Protein 3H2S (pdb70)

InterPro domains:
  IPR016040 NAD(P)-binding domain [PF13460] (7-203)
  IPR036291 NAD(P)-binding domain superfamily [SSF51735] (1-213)
  IPR051606 Polyketide Oxidoreductase-like [PTHR43355] (1-210)

Structure (mmCIF, N/CA/C/O backbone):
data_3H2S
#
_entry.id   3H2S
#
_cell.length_a   47.664
_cell.length_b   93.768
_cell.length_c   102.549
_cell.angle_alpha   90.000
_cell.angle_beta   90.000
_cell.angle_gamma   90.000
#
_symmetry.space_group_name_H-M   'P 21 21 21'
#
loop_
_entity.id
_entity.type
_entity.pdbx_description
1 polymer 'Putative NADH-flavin reductase'
2 non-polymer 'NADPH DIHYDRO-NICOTINAMIDE-ADENINE-DINUCLEOTIDE PHOSPHATE'
3 water water
#
loop_
_atom_site.group_PDB
_atom_site.id
_atom_site.type_symbol
_atom_site.label_atom_id
_atom_site.label_alt_id
_atom_site.label_comp_id
_atom_site.label_asym_id
_atom_site.label_entity_id
_atom_site.label_seq_id
_atom_site.pdbx_PDB_ins_code
_atom_site.Cartn_x
_atom_site.Cartn_y
_atom_site.Cartn_z
_atom_site.occupancy
_atom_site.B_iso_or_equiv
_atom_site.auth_seq_id
_atom_site.auth_comp_id
_atom_site.auth_asym_id
_atom_site.auth_atom_id
_atom_site.pdbx_PDB_model_num
ATOM 9 N N . LYS A 1 2 ? 6.062 38.279 42.072 1.00 10.27 2 LYS A N 1
ATOM 10 C CA . LYS A 1 2 ? 7.366 37.645 42.055 1.00 12.30 2 LYS A CA 1
ATOM 11 C C . LYS A 1 2 ? 8.478 38.634 41.715 1.00 9.95 2 LYS A C 1
ATOM 12 O O . LYS A 1 2 ? 8.384 39.392 40.739 1.00 11.79 2 LYS A O 1
ATOM 18 N N . ILE A 1 3 ? 9.485 38.680 42.577 1.00 9.58 3 ILE A N 1
ATOM 19 C CA . ILE A 1 3 ? 10.521 39.706 42.498 1.00 10.35 3 ILE A CA 1
ATOM 20 C C . ILE A 1 3 ? 11.878 39.016 42.410 1.00 10.41 3 ILE A C 1
ATOM 21 O O . ILE A 1 3 ? 12.264 38.272 43.317 1.00 12.42 3 ILE A O 1
ATOM 26 N N . ALA A 1 4 ? 12.595 39.250 41.311 1.00 11.29 4 ALA A N 1
ATOM 27 C CA . ALA A 1 4 ? 13.996 38.837 41.210 1.00 10.12 4 ALA A CA 1
ATOM 28 C C . ALA A 1 4 ? 14.879 39.926 41.790 1.00 9.79 4 ALA A C 1
ATOM 29 O O . ALA A 1 4 ? 14.731 41.098 41.433 1.00 7.76 4 ALA A O 1
ATOM 31 N N . VAL A 1 5 ? 15.779 39.554 42.702 1.00 7.58 5 VAL A N 1
ATOM 32 C CA . VAL A 1 5 ? 16.707 40.528 43.273 1.00 8.71 5 VAL A CA 1
ATOM 33 C C . VAL A 1 5 ? 18.128 40.229 42.811 1.00 8.34 5 VAL A C 1
ATOM 34 O O . VAL A 1 5 ? 18.694 39.161 43.126 1.00 10.46 5 VAL A O 1
ATOM 38 N N . LEU A 1 6 ? 18.695 41.145 42.029 1.00 6.29 6 LEU A N 1
ATOM 39 C CA . LEU A 1 6 ? 20.090 41.022 41.620 1.00 7.77 6 LEU A CA 1
ATOM 40 C C . LEU A 1 6 ? 20.976 41.648 42.695 1.00 9.05 6 LEU A C 1
ATOM 41 O O . LEU A 1 6 ? 20.633 42.683 43.254 1.00 11.86 6 LEU A O 1
ATOM 46 N N . GLY A 1 7 ? 22.064 40.973 43.053 1.00 8.29 7 GLY A N 1
ATOM 47 C CA . GLY A 1 7 ? 22.855 41.411 44.196 1.00 8.77 7 GLY A CA 1
ATOM 48 C C . GLY A 1 7 ? 22.088 41.201 45.502 1.00 10.49 7 GLY A C 1
ATOM 49 O O . GLY A 1 7 ? 22.273 41.945 46.462 1.00 8.53 7 GLY A O 1
ATOM 50 N N . ALA A 1 8 ? 21.339 40.104 45.563 1.00 8.13 8 ALA A N 1
ATOM 51 C CA . ALA A 1 8 ? 20.520 39.746 46.730 1.00 11.03 8 ALA A CA 1
ATOM 52 C C . ALA A 1 8 ? 21.327 39.482 48.011 1.00 11.73 8 ALA A C 1
ATOM 53 O O . ALA A 1 8 ? 20.825 39.682 49.109 1.00 10.77 8 ALA A O 1
ATOM 55 N N . THR A 1 9 ? 22.592 39.089 47.862 1.00 11.16 9 THR A N 1
ATOM 56 C CA . THR A 1 9 ? 23.462 38.822 49.020 1.00 10.56 9 THR A CA 1
ATOM 57 C C . THR A 1 9 ? 24.170 40.068 49.553 1.00 10.89 9 THR A C 1
ATOM 58 O O . THR A 1 9 ? 24.782 40.028 50.635 1.00 9.30 9 THR A O 1
ATOM 62 N N . GLY A 1 10 ? 24.013 41.184 48.839 1.00 7.54 10 GLY A N 1
ATOM 63 C CA . GLY A 1 10 ? 24.658 42.442 49.226 1.00 8.04 10 GLY A CA 1
ATOM 64 C C . GLY A 1 10 ? 23.970 43.120 50.402 1.00 7.98 10 GLY A C 1
ATOM 65 O O . GLY A 1 10 ? 22.973 42.622 50.933 1.00 9.16 10 GLY A O 1
ATOM 66 N N . ARG A 1 11 ? 24.458 44.298 50.762 1.00 8.69 11 ARG A N 1
ATOM 67 C C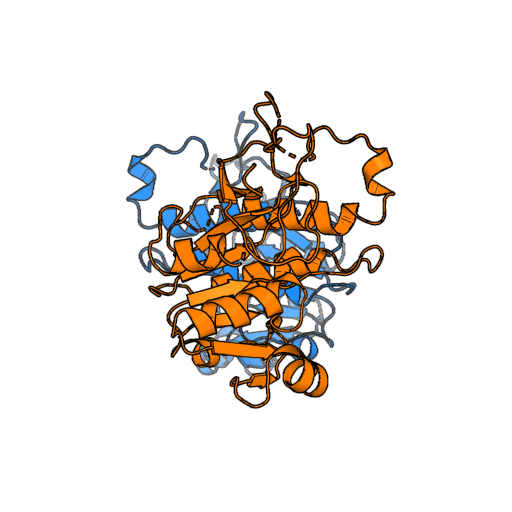A . ARG A 1 11 ? 23.902 45.050 51.888 1.00 8.71 11 ARG A CA 1
ATOM 68 C C . ARG A 1 11 ? 22.486 45.534 51.562 1.00 8.64 11 ARG A C 1
ATOM 69 O O . ARG A 1 11 ? 21.552 45.230 52.299 1.00 7.90 11 ARG A O 1
ATOM 77 N N . ALA A 1 12 ? 22.338 46.264 50.456 1.00 7.86 12 ALA A N 1
ATOM 78 C CA . ALA A 1 12 ? 21.011 46.706 49.986 1.00 6.38 12 ALA A CA 1
ATOM 79 C C . ALA A 1 12 ? 20.139 45.510 49.609 1.00 7.82 12 ALA A C 1
ATOM 80 O O . ALA A 1 12 ? 18.984 45.406 50.033 1.00 5.71 12 ALA A O 1
ATOM 82 N N . GLY A 1 13 ? 20.731 44.570 48.875 1.00 7.38 13 GLY A N 1
ATOM 83 C CA . GLY A 1 13 ? 19.999 43.402 48.380 1.00 8.20 13 GLY A CA 1
ATOM 84 C C . GLY A 1 13 ? 19.364 42.531 49.444 1.00 8.41 13 GLY A C 1
ATOM 85 O O . GLY A 1 13 ? 18.202 42.134 49.323 1.00 8.56 13 GLY A O 1
ATOM 86 N N . SER A 1 14 ? 20.109 42.247 50.506 1.00 7.97 14 SER A N 1
ATOM 87 C CA . SER A 1 14 ? 19.605 41.370 51.542 1.00 9.53 14 SER A CA 1
ATOM 88 C C . SER A 1 14 ? 18.468 42.047 52.313 1.00 8.76 14 SER A C 1
ATOM 89 O O . SER A 1 14 ? 17.503 41.391 52.714 1.00 6.99 14 SER A O 1
ATOM 92 N N . ALA A 1 15 ? 18.543 43.371 52.424 1.00 8.67 15 ALA A N 1
ATOM 93 C CA . ALA A 1 15 ? 17.497 44.154 53.076 1.00 6.56 15 ALA A CA 1
ATOM 94 C C . ALA A 1 15 ? 16.231 44.143 52.217 1.00 8.30 15 ALA A C 1
ATOM 95 O O . ALA A 1 15 ? 15.112 44.047 52.738 1.00 7.53 15 ALA A O 1
ATOM 97 N N . ILE A 1 16 ? 16.421 44.253 50.902 1.00 8.63 16 ILE A N 1
ATOM 98 C CA . ILE A 1 16 ? 15.316 44.181 49.938 1.00 9.71 16 ILE A CA 1
ATOM 99 C C . ILE A 1 16 ? 14.627 42.816 49.970 1.00 8.76 16 ILE A C 1
ATOM 100 O O . ILE A 1 16 ? 13.393 42.727 49.960 1.00 7.43 16 ILE A O 1
ATOM 105 N N . VAL A 1 17 ? 15.423 41.751 50.045 1.00 8.55 17 VAL A N 1
ATOM 106 C CA . VAL A 1 17 ? 14.859 40.402 50.129 1.00 8.29 17 VAL A CA 1
ATOM 107 C C . VAL A 1 17 ? 13.991 40.254 51.372 1.00 5.88 17 VAL A C 1
ATOM 108 O O . VAL A 1 17 ? 12.840 39.811 51.287 1.00 7.63 17 VAL A O 1
ATOM 112 N N . ALA A 1 18 ? 14.479 40.774 52.501 1.00 7.53 18 ALA A N 1
ATOM 113 C CA . ALA A 1 18 ? 13.746 40.688 53.760 1.00 8.65 18 ALA A CA 1
ATOM 114 C C . ALA A 1 18 ? 12.438 41.483 53.713 1.00 8.67 18 ALA A C 1
ATOM 115 O O . ALA A 1 18 ? 11.380 40.988 54.119 1.00 10.42 18 ALA A O 1
ATOM 117 N N . GLU A 1 19 ? 12.505 42.696 53.181 1.00 7.79 19 GLU A N 1
ATOM 118 C CA . GLU A 1 19 ? 11.325 43.549 53.102 1.00 7.95 19 GLU A CA 1
ATOM 119 C C . GLU A 1 19 ? 10.312 42.933 52.139 1.00 9.57 19 GLU A C 1
ATOM 120 O O . GLU A 1 19 ? 9.107 42.977 52.386 1.00 8.92 19 GLU A O 1
ATOM 126 N N . ALA A 1 20 ? 10.801 42.387 51.028 1.00 7.84 20 ALA A N 1
ATOM 127 C CA . ALA A 1 20 ? 9.938 41.681 50.084 1.00 9.98 20 ALA A CA 1
ATOM 128 C C . ALA A 1 20 ? 9.185 40.531 50.741 1.00 10.97 20 ALA A C 1
ATOM 129 O O . ALA A 1 20 ? 7.990 40.353 50.495 1.00 12.14 20 ALA A O 1
ATOM 131 N N . ARG A 1 21 ? 9.896 39.728 51.535 1.00 10.68 21 ARG A N 1
ATOM 132 C CA . ARG A 1 21 ? 9.287 38.591 52.215 1.00 12.09 21 ARG A CA 1
ATOM 133 C C . ARG A 1 21 ? 8.309 39.057 53.274 1.00 14.84 21 ARG A C 1
ATOM 134 O O . ARG A 1 21 ? 7.249 38.434 53.468 1.00 13.01 21 ARG A O 1
ATOM 142 N N . ARG A 1 22 ? 8.663 40.132 53.979 1.00 11.76 22 ARG A N 1
ATOM 143 C CA . ARG A 1 22 ? 7.750 40.688 54.987 1.00 14.02 22 ARG A CA 1
ATOM 144 C C . ARG A 1 22 ? 6.427 41.062 54.318 1.00 11.64 22 ARG A C 1
ATOM 145 O O . ARG A 1 22 ? 5.345 40.856 54.883 1.00 9.95 22 ARG A O 1
ATOM 153 N N . ARG A 1 23 ? 6.526 41.543 53.082 1.00 9.18 23 ARG A N 1
ATOM 154 C CA . ARG A 1 23 ? 5.367 42.057 52.362 1.00 8.33 23 ARG A CA 1
ATOM 155 C C . ARG A 1 23 ? 4.683 40.989 51.513 1.00 9.26 23 ARG A C 1
ATOM 156 O O . ARG A 1 23 ? 3.871 41.312 50.645 1.00 13.20 23 ARG A O 1
ATOM 164 N N . GLY A 1 24 ? 5.078 39.731 51.703 1.00 10.39 24 GLY A N 1
ATOM 165 C CA . GLY A 1 24 ? 4.350 38.599 51.122 1.00 10.85 24 GLY A CA 1
ATOM 166 C C . GLY A 1 24 ? 4.638 38.340 49.648 1.00 10.85 24 GLY A C 1
ATOM 167 O O . GLY A 1 24 ? 3.826 37.743 48.950 1.00 14.41 24 GLY A O 1
ATOM 168 N N . HIS A 1 25 ? 5.794 38.785 49.171 1.00 11.94 25 HIS A N 1
ATOM 169 C CA . HIS A 1 25 ? 6.180 38.547 47.784 1.00 13.18 25 HIS A CA 1
ATOM 170 C C . HIS A 1 25 ? 7.097 37.332 47.644 1.00 13.72 25 HIS A C 1
ATOM 171 O O . HIS A 1 25 ? 7.827 36.977 48.578 1.00 13.33 25 HIS A O 1
ATOM 178 N N . GLU A 1 26 ? 7.009 36.670 46.492 1.00 13.54 26 GLU A N 1
ATOM 179 C CA . GLU A 1 26 ? 7.876 35.536 46.186 1.00 14.29 26 GLU A CA 1
ATOM 180 C C . GLU A 1 26 ? 9.208 36.054 45.659 1.00 12.36 26 GLU A C 1
ATOM 181 O O . GLU A 1 26 ? 9.246 36.786 44.676 1.00 14.35 26 GLU A O 1
ATOM 187 N N . VAL A 1 27 ? 10.288 35.725 46.350 1.00 11.34 27 VAL A N 1
ATOM 188 C CA . VAL A 1 27 ? 11.597 36.260 45.991 1.00 10.24 27 VAL A CA 1
ATOM 189 C C . VAL A 1 27 ? 12.409 35.235 45.223 1.00 10.28 27 VAL A C 1
ATOM 190 O O . VAL A 1 27 ? 12.444 34.058 45.588 1.00 11.70 27 VAL A O 1
ATOM 194 N N . LEU A 1 28 ? 13.062 35.693 44.158 1.00 8.23 28 LEU A N 1
ATOM 195 C CA . LEU A 1 28 ? 14.105 34.914 43.508 1.00 11.10 28 LEU A CA 1
ATOM 196 C C . LEU A 1 28 ? 15.421 35.669 43.639 1.00 8.56 28 LEU A C 1
ATOM 197 O O . LEU A 1 28 ? 15.563 36.763 43.097 1.00 12.16 28 LEU A O 1
ATOM 202 N N . ALA A 1 29 ? 16.333 35.122 44.441 1.00 12.73 29 ALA A N 1
ATOM 203 C CA . ALA A 1 29 ? 17.630 35.757 44.705 1.00 10.81 29 ALA A CA 1
ATOM 204 C C . ALA A 1 29 ? 18.643 35.261 43.695 1.00 10.63 29 ALA A C 1
ATOM 205 O O . ALA A 1 29 ? 18.918 34.067 43.622 1.00 13.62 29 ALA A O 1
ATOM 207 N N . VAL A 1 30 ? 19.113 36.167 42.847 1.00 8.95 30 VAL A N 1
ATOM 208 C CA . VAL A 1 30 ? 20.148 35.846 41.895 1.00 11.09 30 VAL A CA 1
ATOM 209 C C . VAL A 1 30 ? 21.495 36.055 42.577 1.00 10.32 30 VAL A C 1
ATOM 210 O O . VAL A 1 30 ? 21.815 37.166 42.998 1.00 8.86 30 VAL A O 1
ATOM 214 N N . VAL A 1 31 ? 22.284 34.991 42.668 1.00 12.27 31 VAL A N 1
ATOM 215 C CA . VAL A 1 31 ? 23.480 35.005 43.506 1.00 13.18 31 VAL A CA 1
ATOM 216 C C . VAL A 1 31 ? 24.644 34.310 42.805 1.00 14.08 31 VAL A C 1
ATOM 217 O O . VAL A 1 31 ? 24.452 33.609 41.816 1.00 12.58 31 VAL A O 1
ATOM 221 N N . ARG A 1 32 ? 25.857 34.550 43.294 1.00 15.06 32 ARG A N 1
ATOM 222 C CA . ARG A 1 32 ? 27.007 33.777 42.846 1.00 15.19 32 ARG A CA 1
ATOM 223 C C . ARG A 1 32 ? 27.544 32.911 43.978 1.00 17.40 32 ARG A C 1
ATOM 224 O O . ARG A 1 32 ? 28.291 31.969 43.744 1.00 22.15 32 ARG A O 1
ATOM 232 N N . ASP A 1 33 ? 27.087 33.185 45.196 1.00 20.34 33 ASP A N 1
ATOM 233 C CA . ASP A 1 33 ? 27.647 32.570 46.403 1.00 22.93 33 ASP A CA 1
ATOM 234 C C . ASP A 1 33 ? 26.537 31.901 47.213 1.00 22.71 33 ASP A C 1
ATOM 235 O O . ASP A 1 33 ? 25.923 32.534 48.077 1.00 22.99 33 ASP A O 1
ATOM 240 N N . PRO A 1 34 ? 26.259 30.624 46.920 1.00 24.67 34 PRO A N 1
ATOM 241 C CA . PRO A 1 34 ? 25.224 29.845 47.614 1.00 25.87 34 PRO A CA 1
ATOM 242 C C . PRO A 1 34 ? 25.340 29.862 49.141 1.00 24.37 34 PRO A C 1
ATOM 243 O O . PRO A 1 34 ? 24.327 29.978 49.832 1.00 23.15 34 PRO A O 1
ATOM 247 N N . GLN A 1 35 ? 26.559 29.752 49.665 1.00 25.86 35 GLN A N 1
ATOM 248 C CA . GLN A 1 35 ? 26.768 29.829 51.110 1.00 27.27 35 GLN A CA 1
ATOM 249 C C . GLN A 1 35 ? 26.341 31.183 51.682 1.00 28.28 35 GLN A C 1
ATOM 250 O O . GLN A 1 35 ? 25.577 31.249 52.656 1.00 29.14 35 GLN A O 1
ATOM 252 N N . LYS A 1 36 ? 26.787 32.259 51.037 1.00 28.74 36 LYS A N 1
ATOM 253 C CA . LYS A 1 36 ? 26.373 33.607 51.425 1.00 27.65 36 LYS A CA 1
ATOM 254 C C . LYS A 1 36 ? 24.852 33.698 51.397 1.00 24.06 36 LYS A C 1
ATOM 255 O O . LYS A 1 36 ? 24.243 34.319 52.270 1.00 23.71 36 LYS A O 1
ATOM 261 N N . ALA A 1 37 ? 24.243 33.052 50.405 1.00 22.91 37 ALA A N 1
ATOM 262 C CA . ALA A 1 37 ? 22.791 33.103 50.228 1.00 22.33 37 ALA A CA 1
ATOM 263 C C . ALA A 1 37 ? 22.075 32.357 51.346 1.00 23.78 37 ALA A C 1
ATOM 264 O O . ALA A 1 37 ? 21.154 32.887 51.974 1.00 23.90 37 ALA A O 1
ATOM 266 N N . ALA A 1 38 ? 22.617 31.199 51.704 1.00 24.82 38 ALA A N 1
ATOM 267 C CA . ALA A 1 38 ? 22.074 30.428 52.814 1.00 28.22 38 ALA A CA 1
ATOM 268 C C . ALA A 1 38 ? 22.187 31.176 54.142 1.00 30.07 38 ALA A C 1
ATOM 269 O O . ALA A 1 38 ? 21.231 31.219 54.919 1.00 31.21 38 ALA A O 1
ATOM 271 N N . ASP A 1 39 ? 23.325 31.828 54.367 1.00 32.88 39 ASP A N 1
ATOM 272 C CA . ASP A 1 39 ? 23.565 32.529 55.629 1.00 32.71 39 ASP A CA 1
ATOM 273 C C . ASP A 1 39 ? 22.836 33.871 55.740 1.00 34.24 39 ASP A C 1
ATOM 274 O O . ASP A 1 39 ? 22.413 34.257 56.832 1.00 36.25 39 ASP A O 1
ATOM 276 N N . ARG A 1 40 ? 22.717 34.624 54.657 1.00 31.46 40 ARG A N 1
ATOM 277 C CA . ARG A 1 40 ? 22.190 35.991 54.724 1.00 30.76 40 ARG A CA 1
ATOM 278 C C . ARG A 1 40 ? 20.698 36.078 54.418 1.00 30.61 40 ARG A C 1
ATOM 279 O O . ARG A 1 40 ? 20.052 37.089 54.713 1.00 30.88 40 ARG A O 1
ATOM 287 N N . LEU A 1 41 ? 20.203 35.075 53.665 1.00 28.60 41 LEU A N 1
ATOM 288 C CA . LEU A 1 41 ? 18.852 35.167 53.133 1.00 29.63 41 LEU A CA 1
ATOM 289 C C . LEU A 1 41 ? 17.971 34.120 53.796 1.00 33.31 41 LEU A C 1
ATOM 290 O O . LEU A 1 41 ? 16.798 34.369 54.081 1.00 35.17 41 LEU A O 1
ATOM 295 N N . GLY A 1 42 ? 18.569 32.976 54.101 1.00 35.67 42 GLY A N 1
ATOM 296 C CA . GLY A 1 42 ? 17.839 31.881 54.707 1.00 39.80 42 GLY A CA 1
ATOM 297 C C . GLY A 1 42 ? 17.615 30.755 53.724 1.00 41.49 42 GLY A C 1
ATOM 298 O O . GLY A 1 42 ? 17.540 30.977 52.516 1.00 40.32 42 GLY A O 1
ATOM 299 N N . ALA A 1 43 ? 17.502 29.540 54.251 1.00 41.35 43 ALA A N 1
ATOM 300 C CA . ALA A 1 43 ? 17.379 28.352 53.422 1.00 39.18 43 ALA A CA 1
ATOM 301 C C . ALA A 1 43 ? 16.108 28.414 52.590 1.00 37.49 43 ALA A C 1
ATOM 302 O O . ALA A 1 43 ? 15.986 27.724 51.580 1.00 37.07 43 ALA A O 1
ATOM 304 N N . THR A 1 44 ? 15.170 29.258 53.009 1.00 33.03 44 THR A N 1
ATOM 305 C CA . THR A 1 44 ? 13.820 29.227 52.465 1.00 30.33 44 THR A CA 1
ATOM 306 C C . THR A 1 44 ? 13.653 30.159 51.271 1.00 28.78 44 THR A C 1
ATOM 307 O O . THR A 1 44 ? 12.549 30.314 50.750 1.00 29.91 44 THR A O 1
ATOM 309 N N . VAL A 1 45 ? 14.720 30.865 50.912 1.00 23.94 45 VAL A N 1
ATOM 310 C CA . VAL A 1 45 ? 14.648 31.831 49.819 1.00 17.74 45 VAL A CA 1
ATOM 311 C C . VAL A 1 45 ? 15.125 31.191 48.520 1.00 15.23 45 VAL A C 1
ATOM 312 O O . VAL A 1 45 ? 16.228 30.662 48.459 1.00 16.95 45 VAL A O 1
ATOM 316 N N . ALA A 1 46 ? 14.295 31.240 47.487 1.00 16.13 46 ALA A N 1
ATOM 317 C CA . ALA A 1 46 ? 14.620 30.594 46.219 1.00 16.20 46 ALA A CA 1
ATOM 318 C C . ALA A 1 46 ? 15.785 31.302 45.546 1.00 16.28 46 ALA A C 1
ATOM 319 O O . ALA A 1 46 ? 15.939 32.511 45.663 1.00 15.83 46 ALA A O 1
ATOM 321 N N . THR A 1 47 ? 16.630 30.531 44.883 1.00 14.79 47 THR A N 1
ATOM 322 C CA . THR A 1 47 ? 17.936 31.009 44.470 1.00 16.30 47 THR A CA 1
ATOM 323 C C . THR A 1 47 ? 18.110 30.721 42.971 1.00 14.65 47 THR A C 1
ATOM 324 O O . THR A 1 47 ? 17.619 29.705 42.463 1.00 16.97 47 THR A O 1
ATOM 328 N N . LEU A 1 48 ? 18.684 31.669 42.238 1.00 13.71 48 LEU A N 1
ATOM 329 C CA . LEU A 1 48 ? 19.243 31.364 40.919 1.00 12.22 48 LEU A CA 1
ATOM 330 C C . LEU A 1 48 ? 20.732 31.703 40.872 1.00 14.41 48 LEU A C 1
ATOM 331 O O . LEU A 1 48 ? 21.116 32.863 41.055 1.00 11.35 48 LEU A O 1
ATOM 336 N N . VAL A 1 49 ? 21.569 30.674 40.757 1.00 14.59 49 VAL A N 1
ATOM 337 C CA . VAL A 1 49 ? 23.020 30.865 40.785 1.00 13.38 49 VAL A CA 1
ATOM 338 C C . VAL A 1 49 ? 23.525 31.055 39.367 1.00 15.50 49 VAL A C 1
ATOM 339 O O . VAL A 1 49 ? 23.701 30.083 38.620 1.00 13.27 49 VAL A O 1
ATOM 343 N N . LYS A 1 50 ? 23.686 32.318 38.981 1.00 13.17 50 LYS A N 1
ATOM 344 C CA . LYS A 1 50 ? 24.008 32.660 37.614 1.00 16.43 50 LYS A CA 1
ATOM 345 C C . LYS A 1 50 ? 24.641 34.042 37.577 1.00 16.56 50 LYS A C 1
ATOM 346 O O . LYS A 1 50 ? 24.279 34.926 38.356 1.00 14.21 50 LYS A O 1
ATOM 352 N N . GLU A 1 51 ? 25.630 34.203 36.712 1.00 16.35 51 GLU A N 1
ATOM 353 C CA . GLU A 1 51 ? 26.195 35.526 36.433 1.00 16.89 51 GLU A CA 1
ATOM 354 C C . GLU A 1 51 ? 25.120 36.467 35.885 1.00 12.82 51 GLU A C 1
ATOM 355 O O . GLU A 1 51 ? 24.366 36.105 34.986 1.00 12.43 51 GLU A O 1
ATOM 361 N N . PRO A 1 52 ? 25.013 37.671 36.455 1.00 11.49 52 PRO A N 1
ATOM 362 C CA . PRO A 1 52 ? 23.957 38.578 36.004 1.00 9.62 52 PRO A CA 1
ATOM 363 C C . PRO A 1 52 ? 24.020 38.844 34.504 1.00 10.28 52 PRO A C 1
ATOM 364 O O . PRO A 1 52 ? 22.982 38.932 33.868 1.00 9.02 52 PRO A O 1
ATOM 368 N N . LEU A 1 53 ? 25.220 38.879 33.927 1.00 10.68 53 LEU A N 1
ATOM 369 C CA . LEU A 1 53 ? 25.361 39.246 32.515 1.00 12.73 53 LEU A CA 1
ATOM 370 C C . LEU A 1 53 ? 24.955 38.086 31.607 1.00 14.13 53 LEU A C 1
ATOM 371 O O . LEU A 1 53 ? 24.990 38.186 30.381 1.00 14.03 53 LEU A O 1
ATOM 376 N N . VAL A 1 54 ? 24.573 36.975 32.216 1.00 11.98 54 VAL A N 1
ATOM 377 C CA . VAL A 1 54 ? 24.217 35.781 31.453 1.00 14.42 54 VAL A CA 1
ATOM 378 C C . VAL A 1 54 ? 22.756 35.395 31.682 1.00 12.17 54 VAL A C 1
ATOM 379 O O . VAL A 1 54 ? 22.240 34.488 31.029 1.00 13.19 54 VAL A O 1
ATOM 383 N N . LEU A 1 55 ? 22.057 36.190 32.491 1.00 10.36 55 LEU A N 1
ATOM 384 C CA . LEU A 1 55 ? 20.609 36.071 32.615 1.00 9.98 55 LEU A CA 1
ATOM 385 C C . LEU A 1 55 ? 19.901 36.179 31.263 1.00 13.17 55 LEU A C 1
ATOM 386 O O . LEU A 1 55 ? 20.321 36.944 30.393 1.00 10.75 55 LEU A O 1
ATOM 391 N N . THR A 1 56 ? 18.885 35.340 31.062 1.00 14.04 56 THR A N 1
ATOM 392 C CA . THR A 1 56 ? 18.155 35.299 29.789 1.00 14.21 56 THR A CA 1
ATOM 393 C C . THR A 1 56 ? 16.736 35.807 29.974 1.00 16.61 56 THR A C 1
ATOM 394 O O . THR A 1 56 ? 16.252 35.925 31.099 1.00 15.38 56 THR A O 1
ATOM 398 N N . GLU A 1 57 ? 16.035 36.013 28.864 1.00 17.90 57 GLU A N 1
ATOM 399 C CA . GLU A 1 57 ? 14.639 36.412 28.935 1.00 24.86 57 GLU A CA 1
ATOM 400 C C . GLU A 1 57 ? 13.819 35.369 29.681 1.00 22.27 57 GLU A C 1
ATOM 401 O O . GLU A 1 57 ? 13.035 35.714 30.563 1.00 24.13 57 GLU A O 1
ATOM 407 N N . ALA A 1 58 ? 14.096 34.092 29.412 1.00 20.10 58 ALA A N 1
ATOM 408 C CA . ALA A 1 58 ? 13.394 33.000 30.078 1.00 21.47 58 ALA A CA 1
ATOM 409 C C . ALA A 1 58 ? 13.565 33.002 31.602 1.00 21.16 58 ALA A C 1
ATOM 410 O O . ALA A 1 58 ? 12.621 32.681 32.337 1.00 19.31 58 ALA A O 1
ATOM 412 N N . ASP A 1 59 ? 14.771 33.320 32.074 1.00 19.67 59 ASP A N 1
ATOM 413 C CA . ASP A 1 59 ? 15.034 33.398 33.514 1.00 18.44 59 ASP A CA 1
ATOM 414 C C . ASP A 1 59 ? 14.060 34.351 34.195 1.00 19.87 59 ASP A C 1
ATOM 415 O O . ASP A 1 59 ? 13.784 34.221 35.391 1.00 20.36 59 ASP A O 1
ATOM 420 N N . LEU A 1 60 ? 13.656 35.387 33.468 1.00 19.55 60 LEU A N 1
ATOM 421 C CA . LEU A 1 60 ? 12.911 36.491 34.054 1.00 26.00 60 LEU A CA 1
ATOM 422 C C . LEU A 1 60 ? 11.421 36.474 33.712 1.00 30.43 60 LEU A C 1
ATOM 423 O O . LEU A 1 60 ? 10.687 37.364 34.118 1.00 30.87 60 LEU A O 1
ATOM 428 N N . ASP A 1 61 ? 10.972 35.497 32.935 1.00 34.75 61 ASP A N 1
ATOM 429 C CA . ASP A 1 61 ? 9.612 35.579 32.405 1.00 40.67 61 ASP A CA 1
ATOM 430 C C . ASP A 1 61 ? 8.522 35.281 33.433 1.00 36.95 61 ASP A C 1
ATOM 431 O O . ASP A 1 61 ? 7.399 35.779 33.316 1.00 37.87 61 ASP A O 1
ATOM 436 N N . SER A 1 62 ? 8.880 34.569 34.495 1.00 31.10 62 SER A N 1
ATOM 437 C CA . SER A 1 62 ? 7.937 34.342 35.585 1.00 29.14 62 SER A CA 1
ATOM 438 C C . SER A 1 62 ? 7.879 35.493 36.594 1.00 25.85 62 SER A C 1
ATOM 439 O O . SER A 1 62 ? 7.039 35.483 37.501 1.00 26.40 62 SER A O 1
ATOM 442 N N . VAL A 1 63 ? 8.790 36.454 36.479 1.00 20.90 63 VAL A N 1
ATOM 443 C CA . VAL A 1 63 ? 8.874 37.522 37.483 1.00 16.92 63 VAL A CA 1
ATOM 444 C C . VAL A 1 63 ? 8.110 38.795 37.074 1.00 16.52 63 VAL A C 1
ATOM 445 O O . VAL A 1 63 ? 8.039 39.147 35.891 1.00 17.75 63 VAL A O 1
ATOM 449 N N . ASP A 1 64 ? 7.520 39.459 38.064 1.00 13.39 64 ASP A N 1
ATOM 450 C CA . ASP A 1 64 ? 6.752 40.682 37.855 1.00 11.20 64 ASP A CA 1
ATOM 451 C C . ASP A 1 64 ? 7.636 41.926 38.023 1.00 11.17 64 ASP A C 1
ATOM 452 O O . ASP A 1 64 ? 7.339 42.999 37.483 1.00 9.92 64 ASP A O 1
ATOM 457 N N . ALA A 1 65 ? 8.712 41.774 38.784 1.00 8.73 65 ALA A N 1
ATOM 458 C CA . ALA A 1 65 ? 9.642 42.869 39.031 1.00 9.93 65 ALA A CA 1
ATOM 459 C C . ALA A 1 65 ? 11.067 42.366 39.222 1.00 10.35 65 ALA A C 1
ATOM 460 O O . ALA A 1 65 ? 11.298 41.241 39.690 1.00 10.44 65 ALA A O 1
ATOM 462 N N . VAL A 1 66 ? 12.007 43.253 38.935 1.00 9.03 66 VAL A N 1
ATOM 463 C CA . VAL A 1 66 ? 13.428 43.003 39.137 1.00 10.04 66 VAL A CA 1
ATOM 464 C C . VAL A 1 66 ? 14.034 44.183 39.883 1.00 8.44 66 VAL A C 1
ATOM 465 O O . VAL A 1 66 ? 13.738 45.339 39.577 1.00 11.23 66 VAL A O 1
ATOM 469 N N . VAL A 1 67 ? 14.887 43.896 40.859 1.00 6.14 67 VAL A N 1
ATOM 470 C CA . VAL A 1 67 ? 15.612 44.960 41.525 1.00 6.71 67 VAL A CA 1
ATOM 471 C C . VAL A 1 67 ? 17.106 44.794 41.306 1.00 5.84 67 VAL A C 1
ATOM 472 O O . VAL A 1 67 ? 17.658 43.715 41.544 1.00 8.60 67 VAL A O 1
ATOM 476 N N . ASP A 1 68 ? 17.747 45.841 40.798 1.00 7.37 68 ASP A N 1
ATOM 477 C CA . ASP A 1 68 ? 19.201 45.829 40.585 1.00 8.38 68 ASP A CA 1
ATOM 478 C C . ASP A 1 68 ? 19.933 46.413 41.809 1.00 10.59 68 ASP A C 1
ATOM 479 O O . ASP A 1 68 ? 19.993 47.629 41.984 1.00 8.82 68 ASP A O 1
ATOM 484 N N . ALA A 1 69 ? 20.398 45.535 42.700 1.00 7.90 69 ALA A N 1
ATOM 485 C CA . ALA A 1 69 ? 21.165 45.970 43.862 1.00 7.21 69 ALA A CA 1
ATOM 486 C C . ALA A 1 69 ? 22.619 45.532 43.773 1.00 8.02 69 ALA A C 1
ATOM 487 O O . ALA A 1 69 ? 23.273 45.321 44.793 1.00 8.08 69 ALA A O 1
ATOM 489 N N . LEU A 1 70 ? 23.108 45.341 42.552 1.00 7.48 70 LEU A N 1
ATOM 490 C CA . LEU A 1 70 ? 24.504 44.956 42.335 1.00 7.67 70 LEU A CA 1
ATOM 491 C C . LEU A 1 70 ? 25.416 46.149 42.558 1.00 9.97 70 LEU A C 1
ATOM 492 O O . LEU A 1 70 ? 25.020 47.300 42.318 1.00 8.91 70 LEU A O 1
ATOM 497 N N . SER A 1 71 ? 26.656 45.867 42.959 1.00 8.30 71 SER A N 1
ATOM 498 C CA . SER A 1 71 ? 27.658 46.915 43.082 1.00 9.85 71 SER A CA 1
ATOM 499 C C . SER A 1 71 ? 29.046 46.456 42.657 1.00 10.51 71 SER A C 1
ATOM 500 O O . SER A 1 71 ? 29.244 45.294 42.283 1.00 14.53 71 SER A O 1
ATOM 503 N N . VAL A 1 72 ? 30.003 47.373 42.738 1.00 10.71 72 VAL A N 1
ATOM 504 C CA . VAL A 1 72 ? 31.374 47.107 42.346 1.00 14.45 72 VAL A CA 1
ATOM 505 C C . VAL A 1 72 ? 32.276 47.679 43.428 1.00 15.79 72 VAL A C 1
ATOM 506 O O . VAL A 1 72 ? 32.166 48.867 43.767 1.00 14.73 72 VAL A O 1
ATOM 510 N N . PRO A 1 73 ? 33.237 46.873 43.909 1.00 16.52 73 PRO A N 1
ATOM 511 C CA . PRO A 1 73 ? 34.167 47.377 44.916 1.00 15.62 73 PRO A CA 1
ATOM 512 C C . PRO A 1 73 ? 35.011 48.536 44.390 1.00 15.19 73 PRO A C 1
ATOM 513 O O . PRO A 1 73 ? 35.430 48.538 43.224 1.00 16.14 73 PRO A O 1
ATOM 517 N N . TRP A 1 74 ? 35.320 49.479 45.272 1.00 14.21 74 TRP A N 1
ATOM 518 C CA . TRP A 1 74 ? 36.234 50.565 44.934 1.00 14.22 74 TRP A CA 1
ATOM 519 C C . TRP A 1 74 ? 37.619 50.032 44.563 1.00 15.99 74 TRP A C 1
ATOM 520 O O . TRP A 1 74 ? 38.022 48.967 45.022 1.00 18.93 74 TRP A O 1
ATOM 531 N N . GLY A 1 75 ? 38.307 50.735 43.668 1.00 17.55 75 GLY A N 1
ATOM 532 C CA . GLY A 1 75 ? 39.670 50.376 43.266 1.00 19.53 75 GLY A CA 1
ATOM 533 C C . GLY A 1 75 ? 39.806 49.079 42.490 1.00 17.74 75 GLY A C 1
ATOM 534 O O . GLY A 1 75 ? 40.906 48.561 42.318 1.00 19.52 75 GLY A O 1
ATOM 535 N N . SER A 1 76 ? 38.696 48.561 41.988 1.00 18.04 76 SER A N 1
ATOM 536 C CA . SER A 1 76 ? 38.739 47.312 41.228 1.00 15.97 76 SER A CA 1
ATOM 537 C C . SER A 1 76 ? 39.038 47.590 39.766 1.00 15.27 76 SER A C 1
ATOM 538 O O . SER A 1 76 ? 39.483 46.699 39.035 1.00 17.00 76 SER A O 1
ATOM 541 N N . GLY A 1 77 ? 38.636 48.774 39.306 1.00 13.51 77 GLY A N 1
ATOM 542 C CA . GLY A 1 77 ? 38.731 49.126 37.889 1.00 15.16 77 GLY A CA 1
ATOM 543 C C . GLY A 1 77 ? 37.523 48.647 37.098 1.00 12.64 77 GLY A C 1
ATOM 544 O O . GLY A 1 77 ? 37.478 48.771 35.863 1.00 13.05 77 GLY A O 1
ATOM 545 N N . ARG A 1 78 ? 36.577 48.034 37.801 1.00 12.66 78 ARG A N 1
ATOM 546 C CA . ARG A 1 78 ? 35.449 47.363 37.150 1.00 16.00 78 ARG A CA 1
ATOM 547 C C . ARG A 1 78 ? 34.145 48.129 37.343 1.00 13.04 78 ARG A C 1
ATOM 548 O O . ARG A 1 78 ? 33.054 47.563 37.202 1.00 9.98 78 ARG A O 1
ATOM 556 N N . GLY A 1 79 ? 34.271 49.447 37.479 1.00 10.78 79 GLY A N 1
ATOM 557 C CA . GLY A 1 79 ? 33.117 50.344 37.570 1.00 9.32 79 GLY A CA 1
ATOM 558 C C . GLY A 1 79 ? 32.182 50.231 36.380 1.00 8.11 79 GLY A C 1
ATOM 559 O O . GLY A 1 79 ? 30.976 50.444 36.509 1.00 6.27 79 GLY A O 1
ATOM 560 N N . TYR A 1 80 ? 32.708 49.775 35.246 1.00 8.00 80 TYR A N 1
ATOM 561 C CA . TYR A 1 80 ? 31.873 49.592 34.058 1.00 7.17 80 TYR A CA 1
ATOM 562 C C . TYR A 1 80 ? 30.723 48.608 34.288 1.00 8.67 80 TYR A C 1
ATOM 563 O O . TYR A 1 80 ? 29.721 48.634 33.565 1.00 7.42 80 TYR A O 1
ATOM 572 N N . LEU A 1 81 ? 30.889 47.688 35.238 1.00 8.81 81 LEU A N 1
ATOM 573 C CA . LEU A 1 81 ? 29.814 46.731 35.520 1.00 6.96 81 LEU A CA 1
ATOM 574 C C . LEU A 1 81 ? 28.505 47.368 35.952 1.00 7.35 81 LEU A C 1
ATOM 575 O O . LEU A 1 81 ? 27.428 46.826 35.677 1.00 7.70 81 LEU A O 1
ATOM 580 N N . HIS A 1 82 ? 28.571 48.502 36.648 1.00 8.63 82 HIS A N 1
ATOM 581 C CA . HIS A 1 82 ? 27.357 49.241 36.966 1.00 8.15 82 HIS A CA 1
ATOM 582 C C . HIS A 1 82 ? 26.534 49.474 35.704 1.00 8.39 82 HIS A C 1
ATOM 583 O O . HIS A 1 82 ? 25.306 49.305 35.697 1.00 11.24 82 HIS A O 1
ATOM 590 N N . LEU A 1 83 ? 27.214 49.922 34.657 1.00 5.94 83 LEU A N 1
ATOM 591 C CA . LEU A 1 83 ? 26.583 50.138 33.368 1.00 6.07 83 LEU A CA 1
ATOM 592 C C . LEU A 1 83 ? 26.160 48.836 32.666 1.00 7.78 83 LEU A C 1
ATOM 593 O O . LEU A 1 83 ? 24.999 48.688 32.271 1.00 6.97 83 LEU A O 1
ATOM 598 N N . ASP A 1 84 ? 27.091 47.892 32.540 1.00 5.32 84 ASP A N 1
ATOM 599 C CA . ASP A 1 84 ? 26.834 46.635 31.830 1.00 5.97 84 ASP A CA 1
ATOM 600 C C . ASP A 1 84 ? 25.685 45.826 32.436 1.00 6.63 84 ASP A C 1
ATOM 601 O O . ASP A 1 84 ? 24.878 45.255 31.707 1.00 6.32 84 ASP A O 1
ATOM 606 N N . PHE A 1 85 ? 25.625 45.721 33.761 1.00 8.10 85 PHE A N 1
ATOM 607 C CA . PHE A 1 85 ? 24.507 44.983 34.369 1.00 7.08 85 PHE A CA 1
ATOM 608 C C . PHE A 1 85 ? 23.176 45.638 33.955 1.00 7.56 85 PHE A C 1
ATOM 609 O O . PHE A 1 85 ? 22.183 44.948 33.726 1.00 7.32 85 PHE A O 1
ATOM 617 N N . ALA A 1 86 ? 23.117 46.974 34.013 1.00 7.04 86 ALA A N 1
ATOM 618 C CA . ALA A 1 86 ? 21.880 47.680 33.706 1.00 6.00 86 ALA A CA 1
ATOM 619 C C . ALA A 1 86 ? 21.474 47.537 32.241 1.00 8.00 86 ALA A C 1
ATOM 620 O O . ALA A 1 86 ? 20.286 47.350 31.942 1.00 7.97 86 ALA A O 1
ATOM 622 N N . THR A 1 87 ? 22.425 47.735 31.325 1.00 7.23 87 THR A N 1
ATOM 623 C CA . THR A 1 87 ? 22.111 47.614 29.898 1.00 6.83 87 THR A CA 1
ATOM 624 C C . THR A 1 87 ? 21.625 46.201 29.609 1.00 7.51 87 THR A C 1
ATOM 625 O O . THR A 1 87 ? 20.739 46.002 28.780 1.00 6.89 87 THR A O 1
ATOM 629 N N . HIS A 1 88 ? 22.237 45.208 30.256 1.00 7.35 88 HIS A N 1
ATOM 630 C CA . HIS A 1 88 ? 21.825 43.828 30.028 1.00 4.64 88 HIS A CA 1
ATOM 631 C C . HIS A 1 88 ? 20.400 43.615 30.531 1.00 6.20 88 HIS A C 1
ATOM 632 O O . HIS A 1 88 ? 19.572 42.993 29.850 1.00 7.91 88 HIS A O 1
ATOM 639 N N . LEU A 1 89 ? 20.134 44.061 31.756 1.00 6.54 89 LEU A N 1
ATOM 640 C CA . LEU A 1 89 ? 18.777 43.929 32.319 1.00 8.90 89 LEU A CA 1
ATOM 641 C C . LEU A 1 89 ? 17.703 44.584 31.443 1.00 6.90 89 LEU A C 1
ATOM 642 O O . LEU A 1 89 ? 16.654 43.991 31.170 1.00 8.13 89 LEU A O 1
ATOM 647 N N . VAL A 1 90 ? 17.940 45.835 31.055 1.00 6.73 90 VAL A N 1
ATOM 648 C CA . VAL A 1 90 ? 17.038 46.531 30.137 1.00 6.27 90 VAL A CA 1
ATOM 649 C C . VAL A 1 90 ? 16.779 45.730 28.855 1.00 5.59 90 VAL A C 1
ATOM 650 O O . VAL A 1 90 ? 15.637 45.629 28.388 1.00 5.68 90 VAL A O 1
ATOM 654 N N . SER A 1 91 ? 17.809 45.076 28.337 1.00 7.12 91 SER A N 1
ATOM 655 C CA . SER A 1 91 ? 17.659 44.338 27.089 1.00 7.69 91 SER A CA 1
ATOM 656 C C . SER A 1 91 ? 16.713 43.153 27.238 1.00 9.49 91 SER A C 1
ATOM 657 O O . SER A 1 91 ? 16.132 42.692 26.254 1.00 9.11 91 SER A O 1
ATOM 660 N N . LEU A 1 92 ? 16.517 42.696 28.477 1.00 6.43 92 LEU A N 1
ATOM 661 C CA . LEU A 1 92 ? 15.635 41.553 28.746 1.00 8.67 92 LEU A CA 1
ATOM 662 C C . LEU A 1 92 ? 14.206 42.016 29.002 1.00 9.88 92 LEU A C 1
ATOM 663 O O . LEU A 1 92 ? 13.308 41.197 29.173 1.00 10.40 92 LEU A O 1
ATOM 668 N N . LEU A 1 93 ? 14.016 43.323 29.142 1.00 10.00 93 LEU A N 1
ATOM 669 C CA . LEU A 1 93 ? 12.704 43.842 29.499 1.00 11.18 93 LEU A CA 1
ATOM 670 C C . LEU A 1 93 ? 11.945 44.494 28.346 1.00 12.23 93 LEU A C 1
ATOM 671 O O . LEU A 1 93 ? 10.897 45.097 28.557 1.00 12.24 93 LEU A O 1
ATOM 676 N N . ARG A 1 94 ? 12.441 44.331 27.125 1.00 12.23 94 ARG A N 1
ATOM 677 C CA . ARG A 1 94 ? 11.788 44.930 25.969 1.00 13.14 94 ARG A CA 1
ATOM 678 C C . ARG A 1 94 ? 10.412 44.301 25.747 1.00 17.90 94 ARG A C 1
ATOM 679 O O . ARG A 1 94 ? 10.261 43.093 25.833 1.00 17.97 94 ARG A O 1
ATOM 687 N N . ASN A 1 95 ? 9.406 45.137 25.530 1.00 23.39 95 ASN A N 1
ATOM 688 C CA . ASN A 1 95 ? 8.023 44.664 25.409 1.00 31.95 95 ASN A CA 1
ATOM 689 C C . ASN A 1 95 ? 7.546 43.776 26.571 1.00 30.90 95 ASN A C 1
ATOM 690 O O . ASN A 1 95 ? 6.924 42.737 26.355 1.00 33.51 95 ASN A O 1
ATOM 695 N N . SER A 1 96 ? 7.861 44.180 27.795 1.00 29.15 96 SER A N 1
ATOM 696 C CA . SER A 1 96 ? 7.368 43.491 28.988 1.00 26.74 96 SER A CA 1
ATOM 697 C C . SER A 1 96 ? 6.868 44.524 29.989 1.00 24.14 96 SER A C 1
ATOM 698 O O . SER A 1 96 ? 7.344 45.661 30.012 1.00 24.59 96 SER A O 1
ATOM 701 N N . ASP A 1 97 ? 5.923 44.115 30.826 1.00 20.27 97 ASP A N 1
ATOM 702 C CA . ASP A 1 97 ? 5.318 45.009 31.812 1.00 19.29 97 ASP A CA 1
ATOM 703 C C . ASP A 1 97 ? 6.183 45.066 33.065 1.00 16.55 97 ASP A C 1
ATOM 704 O O . ASP A 1 97 ? 5.921 45.863 33.977 1.00 17.35 97 ASP A O 1
ATOM 709 N N . THR A 1 98 ? 7.193 44.198 33.114 1.00 14.32 98 THR A N 1
ATOM 710 C CA . THR A 1 98 ? 8.039 44.045 34.300 1.00 11.63 98 THR A CA 1
ATOM 711 C C . THR A 1 98 ? 8.601 45.363 34.811 1.00 11.92 98 THR A C 1
ATOM 712 O O . THR A 1 98 ? 9.266 46.087 34.071 1.00 15.54 98 THR A O 1
ATOM 716 N N . LEU A 1 99 ? 8.412 45.614 36.110 1.00 11.79 99 LEU A N 1
ATOM 717 C CA . LEU A 1 99 ? 9.001 46.766 36.774 1.00 8.75 99 LEU A CA 1
ATOM 718 C C . LEU A 1 99 ? 10.461 46.486 37.086 1.00 8.98 99 LEU A C 1
ATOM 719 O O . LEU A 1 99 ? 10.802 45.426 37.609 1.00 12.40 99 LEU A O 1
ATOM 724 N N . ALA A 1 100 ? 11.323 47.451 36.810 1.00 7.49 100 ALA A N 1
ATOM 725 C CA . ALA A 1 100 ? 12.737 47.304 37.153 1.00 10.30 100 ALA A CA 1
ATOM 726 C C . ALA A 1 100 ? 13.195 48.501 37.968 1.00 11.47 100 ALA A C 1
ATOM 727 O O . ALA A 1 100 ? 13.227 49.625 37.457 1.00 11.85 100 ALA A O 1
ATOM 729 N N . VAL A 1 101 ? 13.586 48.260 39.219 1.00 8.93 101 VAL A N 1
ATOM 730 C CA . VAL A 1 101 ? 14.144 49.316 40.050 1.00 7.61 101 VAL A CA 1
ATOM 731 C C . VAL A 1 101 ? 15.665 49.243 40.090 1.00 7.73 101 VAL A C 1
ATOM 732 O O . VAL A 1 101 ? 16.241 48.219 40.455 1.00 9.69 101 VAL A O 1
ATOM 736 N N . PHE A 1 102 ? 16.307 50.353 39.761 1.00 8.00 102 PHE A N 1
ATOM 737 C CA . PHE A 1 102 ? 17.772 50.437 39.783 1.00 5.79 102 PHE A CA 1
ATOM 738 C C . PHE A 1 102 ? 18.196 51.359 40.910 1.00 7.44 102 PHE A C 1
ATOM 739 O O . PHE A 1 102 ? 17.645 52.462 41.053 1.00 5.10 102 PHE A O 1
ATOM 747 N N . ILE A 1 103 ? 19.080 50.858 41.774 1.00 5.83 103 ILE A N 1
ATOM 748 C CA . ILE A 1 103 ? 19.704 51.699 42.773 1.00 7.08 103 ILE A CA 1
ATOM 749 C C . ILE A 1 103 ? 20.875 52.423 42.109 1.00 7.00 103 ILE A C 1
ATOM 750 O O . ILE A 1 103 ? 21.802 51.794 41.587 1.00 10.60 103 ILE A O 1
ATOM 755 N N . LEU A 1 104 ? 20.848 53.745 42.176 1.00 7.21 104 LEU A N 1
ATOM 756 C CA . LEU A 1 104 ? 21.843 54.564 41.499 1.00 8.23 104 LEU A CA 1
ATOM 757 C C . LEU A 1 104 ? 22.802 55.158 42.527 1.00 12.55 104 LEU A C 1
ATOM 758 O O . LEU A 1 104 ? 22.923 54.648 43.644 1.00 14.06 104 LEU A O 1
ATOM 763 N N . GLY A 1 105 ? 23.574 56.153 42.113 1.00 13.01 105 GLY A N 1
ATOM 764 C CA . GLY A 1 105 ? 24.548 56.768 42.996 1.00 11.53 105 GLY A CA 1
ATOM 765 C C . GLY A 1 105 ? 24.118 58.159 43.410 1.00 11.15 105 GLY A C 1
ATOM 766 O O . GLY A 1 105 ? 23.230 58.761 42.798 1.00 10.18 105 GLY A O 1
ATOM 767 N N . SER A 1 106 ? 24.823 58.695 44.400 1.00 12.13 106 SER A N 1
ATOM 768 C CA . SER A 1 106 ? 24.581 60.039 44.890 1.00 13.16 106 SER A CA 1
ATOM 769 C C . SER A 1 106 ? 25.178 61.088 43.945 1.00 13.80 106 SER A C 1
ATOM 770 O O . SER A 1 106 ? 24.729 62.227 43.896 1.00 14.56 106 SER A O 1
ATOM 773 N N . ALA A 1 107 ? 26.185 60.701 43.172 1.00 15.51 107 ALA A N 1
ATOM 774 C CA . ALA A 1 107 ? 26.943 61.664 42.365 1.00 16.59 107 ALA A CA 1
ATOM 775 C C . ALA A 1 107 ? 26.172 62.204 41.156 1.00 14.49 107 ALA A C 1
ATOM 776 O O . ALA A 1 107 ? 26.565 63.202 40.553 1.00 16.45 107 ALA A O 1
ATOM 778 N N . SER A 1 108 ? 25.061 61.557 40.819 1.00 11.48 108 SER A N 1
ATOM 779 C CA . SER A 1 108 ? 24.203 62.034 39.735 1.00 11.75 108 SER A CA 1
ATOM 780 C C . SER A 1 108 ? 23.132 62.994 40.249 1.00 11.85 108 SER A C 1
ATOM 781 O O . SER A 1 108 ? 22.289 63.467 39.484 1.00 12.31 108 SER A O 1
ATOM 784 N N . LEU A 1 109 ? 23.114 63.207 41.566 1.00 9.59 109 LEU A N 1
ATOM 785 C CA . LEU A 1 109 ? 22.231 64.202 42.174 1.00 10.47 109 LEU A CA 1
ATOM 786 C C . LEU A 1 109 ? 22.873 65.587 42.164 1.00 10.61 109 LEU A C 1
ATOM 787 O O . LEU A 1 109 ? 24.104 65.709 42.190 1.00 9.17 109 LEU A O 1
ATOM 792 N N . ALA A 1 110 ? 22.037 66.621 42.155 1.00 10.30 110 ALA A N 1
ATOM 793 C CA . ALA A 1 110 ? 22.509 67.982 42.396 1.00 13.36 110 ALA A CA 1
ATOM 794 C C . ALA A 1 110 ? 22.844 68.197 43.874 1.00 12.53 110 ALA A C 1
ATOM 795 O O . ALA A 1 110 ? 22.089 67.786 44.764 1.00 12.97 110 ALA A O 1
ATOM 805 N N . PRO A 1 112 ? 22.582 70.773 46.981 1.00 19.16 112 PRO A N 1
ATOM 806 C CA . PRO A 1 112 ? 21.542 71.732 47.336 1.00 21.29 112 PRO A CA 1
ATOM 807 C C . PRO A 1 112 ? 21.792 73.072 46.648 1.00 22.39 112 PRO A C 1
ATOM 808 O O . PRO A 1 112 ? 22.928 73.525 46.593 1.00 18.14 112 PRO A O 1
ATOM 812 N N . GLY A 1 113 ? 20.774 73.607 45.980 1.00 25.46 113 GLY A N 1
ATOM 813 C CA . GLY A 1 113 ? 20.917 74.882 45.276 1.00 26.80 113 GLY A CA 1
ATOM 814 C C . GLY A 1 113 ? 21.471 74.777 43.863 1.00 25.77 113 GLY A C 1
ATOM 815 O O . GLY A 1 113 ? 21.682 75.792 43.191 1.00 22.43 113 GLY A O 1
ATOM 816 N N . ALA A 1 114 ? 21.787 73.559 43.431 1.00 17.65 114 ALA A N 1
ATOM 817 C CA . ALA A 1 114 ? 22.270 73.368 42.071 1.00 19.00 114 ALA A CA 1
ATOM 818 C C . ALA A 1 114 ? 21.157 72.813 41.203 1.00 16.31 114 ALA A C 1
ATOM 819 O O . ALA A 1 114 ? 20.168 72.291 41.710 1.00 17.37 114 ALA A O 1
ATOM 821 N N . ASP A 1 115 ? 21.356 72.870 39.896 1.00 13.90 115 ASP A N 1
ATOM 822 C CA . ASP A 1 115 ? 20.352 72.403 38.956 1.00 16.31 115 ASP A CA 1
ATOM 823 C C . ASP A 1 115 ? 20.913 71.356 37.990 1.00 16.45 115 ASP A C 1
ATOM 824 O O . ASP A 1 115 ? 20.307 71.074 36.960 1.00 17.23 115 ASP A O 1
ATOM 829 N N . HIS A 1 116 ? 22.009 70.708 38.376 1.00 12.45 116 HIS A N 1
ATOM 830 C CA . HIS A 1 116 ? 22.671 69.727 37.518 1.00 18.60 116 HIS A CA 1
ATOM 831 C C . HIS A 1 116 ? 23.499 68.758 38.364 1.00 17.27 116 HIS A C 1
ATOM 832 O O . HIS A 1 116 ? 23.826 69.062 39.515 1.00 16.62 116 HIS A O 1
ATOM 839 N N . PRO A 1 117 ? 23.733 67.545 37.844 1.00 16.62 117 PRO A N 1
ATOM 840 C CA . PRO A 1 117 ? 24.431 66.496 38.595 1.00 16.05 117 PRO A CA 1
ATOM 841 C C . PRO A 1 117 ? 25.803 66.948 39.097 1.00 15.81 117 PRO A C 1
ATOM 842 O O . PRO A 1 117 ? 26.565 67.582 38.353 1.00 14.26 117 PRO A O 1
ATOM 854 N N . ILE A 1 119 ? 28.527 65.494 39.869 1.00 14.44 119 ILE A N 1
ATOM 855 C CA . ILE A 1 119 ? 29.709 64.885 39.241 1.00 14.84 119 ILE A CA 1
ATOM 856 C C . ILE A 1 119 ? 30.283 65.775 38.143 1.00 14.67 119 ILE A C 1
ATOM 857 O O . ILE A 1 119 ? 31.483 65.756 37.881 1.00 17.26 119 ILE A O 1
ATOM 862 N N . LEU A 1 120 ? 29.431 66.570 37.516 1.00 14.78 120 LEU A N 1
ATOM 863 C CA . LEU A 1 120 ? 29.885 67.460 36.440 1.00 16.76 120 LEU A CA 1
ATOM 864 C C . LEU A 1 120 ? 30.836 68.539 36.957 1.00 17.67 120 LEU A C 1
ATOM 865 O O . LEU A 1 120 ? 31.648 69.069 36.204 1.00 21.59 120 LEU A O 1
ATOM 870 N N . ASP A 1 121 ? 30.753 68.841 38.244 1.00 20.00 121 ASP A N 1
ATOM 871 C CA . ASP A 1 121 ? 31.575 69.893 38.838 1.00 21.84 121 ASP A CA 1
ATOM 872 C C . ASP A 1 121 ? 32.788 69.356 39.598 1.00 22.45 121 ASP A C 1
ATOM 873 O O . ASP A 1 121 ? 33.569 70.131 40.154 1.00 22.72 121 ASP A O 1
ATOM 878 N N . PHE A 1 122 ? 32.930 68.036 39.654 1.00 21.17 122 PHE A N 1
ATOM 879 C CA . PHE A 1 122 ? 34.086 67.437 40.322 1.00 21.91 122 PHE A CA 1
ATOM 880 C C . PHE A 1 122 ? 35.390 67.911 39.679 1.00 25.47 122 PHE A C 1
ATOM 881 O O . PHE A 1 122 ? 35.471 68.046 38.452 1.00 26.00 122 PHE A O 1
ATOM 889 N N . PRO A 1 123 ? 36.418 68.162 40.508 1.00 27.70 123 PRO A N 1
ATOM 890 C CA . PRO A 1 123 ? 37.768 68.484 40.030 1.00 28.33 123 PRO A CA 1
ATOM 891 C C . PRO A 1 123 ? 38.375 67.331 39.236 1.00 29.42 123 PRO A C 1
ATOM 892 O O . PRO A 1 123 ? 38.002 66.171 39.439 1.00 27.67 123 PRO A O 1
ATOM 896 N N . GLU A 1 124 ? 39.376 67.637 38.415 1.00 28.60 124 GLU A N 1
ATOM 897 C CA . GLU A 1 124 ? 40.064 66.606 37.644 1.00 32.00 124 GLU A CA 1
ATOM 898 C C . GLU A 1 124 ? 40.705 65.573 38.560 1.00 29.75 124 GLU A C 1
ATOM 899 O O . GLU A 1 124 ? 40.743 64.382 38.242 1.00 28.17 124 GLU A O 1
ATOM 905 N N . SER A 1 125 ? 41.159 66.029 39.723 1.00 28.89 125 SER A N 1
ATOM 906 C CA . SER A 1 125 ? 41.811 65.159 40.690 1.00 29.73 125 SER A CA 1
ATOM 907 C C . SER A 1 125 ? 40.903 64.029 41.171 1.00 28.62 125 SER A C 1
ATOM 908 O O . SER A 1 125 ? 41.387 63.019 41.674 1.00 27.34 125 SER A O 1
ATOM 911 N N . ALA A 1 126 ? 39.589 64.209 41.038 1.00 25.99 126 ALA A N 1
ATOM 912 C CA . ALA A 1 126 ? 38.638 63.236 41.568 1.00 24.03 126 ALA A CA 1
ATOM 913 C C . ALA A 1 126 ? 38.826 61.878 40.899 1.00 21.60 126 ALA A C 1
ATOM 914 O O . ALA A 1 126 ? 38.610 60.838 41.522 1.00 20.43 126 ALA A O 1
ATOM 916 N N . ALA A 1 127 ? 39.266 61.887 39.641 1.00 20.47 127 ALA A N 1
ATOM 917 C CA . ALA A 1 127 ? 39.372 60.650 38.879 1.00 22.83 127 ALA A CA 1
ATOM 918 C C . ALA A 1 127 ? 40.464 59.763 39.461 1.00 25.22 127 ALA A C 1
ATOM 919 O O . ALA A 1 127 ? 40.534 58.573 39.166 1.00 24.51 127 ALA A O 1
ATOM 921 N N . SER A 1 128 ? 41.282 60.339 40.338 1.00 25.11 128 SER A N 1
ATOM 922 C CA . SER A 1 128 ? 42.341 59.588 41.002 1.00 25.66 128 SER A CA 1
ATOM 923 C C . SER A 1 128 ? 41.861 58.882 42.263 1.00 23.54 128 SER A C 1
ATOM 924 O O . SER A 1 128 ? 42.614 58.115 42.875 1.00 28.08 128 SER A O 1
ATOM 927 N N . GLN A 1 129 ? 40.647 59.194 42.696 1.00 18.83 129 GLN A N 1
ATOM 928 C CA . GLN A 1 129 ? 40.097 58.569 43.898 1.00 19.80 129 GLN A CA 1
ATOM 929 C C . GLN A 1 129 ? 39.474 57.219 43.537 1.00 18.85 129 GLN A C 1
ATOM 930 O O . GLN A 1 129 ? 38.887 57.069 42.470 1.00 18.98 129 GLN A O 1
ATOM 936 N N . PRO A 1 130 ? 39.563 56.247 44.451 1.00 19.08 130 PRO A N 1
ATOM 937 C CA . PRO A 1 130 ? 39.111 54.874 44.197 1.00 17.97 130 PRO A CA 1
ATOM 938 C C . PRO A 1 130 ? 37.594 54.777 43.931 1.00 14.53 130 PRO A C 1
ATOM 939 O O . PRO A 1 130 ? 37.123 53.776 43.382 1.00 14.74 130 PRO A O 1
ATOM 943 N N . TRP A 1 131 ? 36.838 55.779 44.371 1.00 15.39 131 TRP A N 1
ATOM 944 C CA . TRP A 1 131 ? 35.379 55.752 44.268 1.00 14.82 131 TRP A CA 1
ATOM 945 C C . TRP A 1 131 ? 34.891 56.290 42.931 1.00 14.09 131 TRP A C 1
ATOM 946 O O . TRP A 1 131 ? 33.719 56.135 42.585 1.00 13.49 131 TRP A O 1
ATOM 957 N N . TYR A 1 132 ? 35.770 56.988 42.218 1.00 11.48 132 TYR A N 1
ATOM 958 C CA . TYR A 1 132 ? 35.348 57.726 41.041 1.00 12.33 132 TYR A CA 1
ATOM 959 C C . TYR A 1 132 ? 34.864 56.813 39.921 1.00 10.24 132 TYR A C 1
ATOM 960 O O . TYR A 1 132 ? 33.868 57.089 39.273 1.00 9.70 132 TYR A O 1
ATOM 969 N N . ASP A 1 133 ? 35.644 55.789 39.610 1.00 12.11 133 ASP A N 1
ATOM 970 C CA . ASP A 1 133 ? 35.288 54.859 38.535 1.00 15.18 133 ASP A CA 1
ATOM 971 C C . ASP A 1 133 ? 33.823 54.398 38.641 1.00 13.44 133 ASP A C 1
ATOM 972 O O . ASP A 1 133 ? 33.044 54.510 37.685 1.00 10.63 133 ASP A O 1
ATOM 977 N N . GLY A 1 134 ? 33.438 53.891 39.809 1.00 11.91 134 GLY A N 1
ATOM 978 C CA . GLY A 1 134 ? 32.048 53.500 40.025 1.00 10.04 134 GLY A CA 1
ATOM 979 C C . GLY A 1 134 ? 31.049 54.637 39.937 1.00 10.70 134 GLY A C 1
ATOM 980 O O . GLY A 1 134 ? 29.986 54.468 39.338 1.00 9.57 134 GLY A O 1
ATOM 981 N N . ALA A 1 135 ? 31.382 55.794 40.523 1.00 9.14 135 ALA A N 1
ATOM 982 C CA . ALA A 1 135 ? 30.500 56.966 40.468 1.00 8.69 135 ALA A CA 1
ATOM 983 C C . ALA A 1 135 ? 30.239 57.418 39.017 1.00 9.62 135 ALA A C 1
ATOM 984 O O . ALA A 1 135 ? 29.101 57.706 38.628 1.00 8.44 135 ALA A O 1
ATOM 986 N N . LEU A 1 136 ? 31.297 57.472 38.211 1.00 6.55 136 LEU A N 1
ATOM 987 C CA . LEU A 1 136 ? 31.163 57.826 36.800 1.00 8.52 136 LEU A CA 1
ATOM 988 C C . LEU A 1 136 ? 30.206 56.868 36.089 1.00 8.03 136 LEU A C 1
ATOM 989 O O . LEU A 1 136 ? 29.264 57.282 35.409 1.00 7.29 136 LEU A O 1
ATOM 994 N N . TYR A 1 137 ? 30.441 55.575 36.234 1.00 9.15 137 TYR A N 1
ATOM 995 C CA . TYR A 1 137 ? 29.626 54.618 35.491 1.00 8.60 137 TYR A CA 1
ATOM 996 C C . TYR A 1 137 ? 28.183 54.514 35.979 1.00 7.05 137 TYR A C 1
ATOM 997 O O . TYR A 1 137 ? 27.285 54.228 35.189 1.00 7.95 137 T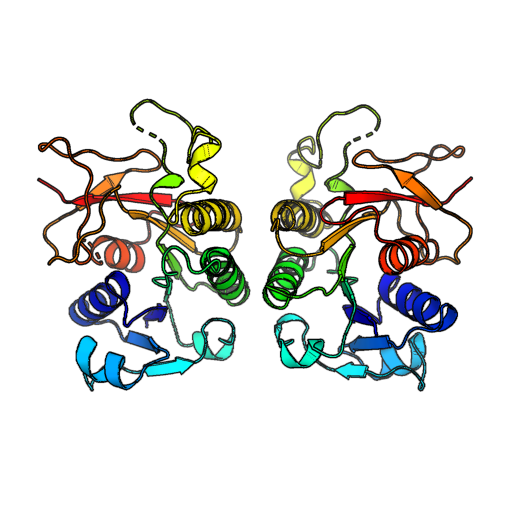YR A O 1
ATOM 1006 N N . GLN A 1 138 ? 27.942 54.845 37.246 1.00 5.98 138 GLN A N 1
ATOM 1007 C CA . GLN A 1 138 ? 26.564 54.957 37.735 1.00 8.26 138 GLN A CA 1
ATOM 1008 C C . GLN A 1 138 ? 25.868 56.212 37.242 1.00 9.29 138 GLN A C 1
ATOM 1009 O O . GLN A 1 138 ? 24.646 56.227 37.066 1.00 7.22 138 GLN A O 1
ATOM 1015 N N . TYR A 1 139 ? 26.636 57.286 37.062 1.00 7.85 139 TYR A N 1
ATOM 1016 C CA . TYR A 1 139 ? 26.113 58.458 36.387 1.00 7.36 139 TYR A CA 1
ATOM 1017 C C . TYR A 1 139 ? 25.695 58.081 34.953 1.00 6.51 139 TYR A C 1
ATOM 1018 O O . TYR A 1 139 ? 24.599 58.393 34.521 1.00 7.80 139 TYR A O 1
ATOM 1027 N N . TYR A 1 140 ? 26.573 57.383 34.235 1.00 6.89 140 TYR A N 1
ATOM 1028 C CA . TYR A 1 140 ? 26.237 56.854 32.904 1.00 5.39 140 TYR A CA 1
ATOM 1029 C C . TYR A 1 140 ? 25.040 55.893 32.932 1.00 4.92 140 TYR A C 1
ATOM 1030 O O . TYR A 1 140 ? 24.203 55.908 32.024 1.00 8.44 140 TYR A O 1
ATOM 1039 N N . GLU A 1 141 ? 24.981 55.027 33.944 1.00 6.95 141 GLU A N 1
ATOM 1040 C CA . GLU A 1 141 ? 23.841 54.109 34.109 1.00 7.82 141 GLU A CA 1
ATOM 1041 C C . GLU A 1 141 ? 22.527 54.887 34.205 1.00 8.03 141 GLU A C 1
ATOM 1042 O O . GLU A 1 141 ? 21.553 54.574 33.520 1.00 6.47 141 GLU A O 1
ATOM 1048 N N . TYR A 1 142 ? 22.554 55.971 34.971 1.00 7.29 142 TYR A N 1
ATOM 1049 C CA . TYR A 1 142 ? 21.408 56.868 35.087 1.00 10.95 142 TYR A CA 1
ATOM 1050 C C . TYR A 1 142 ? 21.046 57.516 33.738 1.00 10.69 142 TYR A C 1
ATOM 1051 O O . TYR A 1 142 ? 19.881 57.616 33.377 1.00 10.88 142 TYR A O 1
ATOM 1060 N N . GLN A 1 143 ? 22.053 57.936 32.986 1.00 7.61 143 GLN A N 1
ATOM 1061 C CA . GLN A 1 143 ? 21.796 58.543 31.687 1.00 7.46 143 GLN A CA 1
ATOM 1062 C C . GLN A 1 143 ? 21.295 57.497 30.694 1.00 7.41 143 GLN A C 1
ATOM 1063 O O . GLN A 1 143 ? 20.447 57.797 29.846 1.00 7.85 143 GLN A O 1
ATOM 1069 N N . PHE A 1 144 ? 21.857 56.291 30.767 1.00 5.69 144 PHE A N 1
ATOM 1070 C CA . PHE A 1 144 ? 21.419 55.194 29.895 1.00 7.87 144 PHE A CA 1
ATOM 1071 C C . PHE A 1 144 ? 19.943 54.867 30.110 1.00 8.06 144 PHE A C 1
ATOM 1072 O O . PHE A 1 144 ? 19.200 54.640 29.160 1.00 7.64 144 PHE A O 1
ATOM 1080 N N . LEU A 1 145 ? 19.526 54.800 31.366 1.00 8.17 145 LEU A N 1
ATOM 1081 C CA . LEU A 1 145 ? 18.131 54.468 31.661 1.00 9.83 145 LEU A CA 1
ATOM 1082 C C . LEU A 1 145 ? 17.155 55.412 30.943 1.00 7.94 145 LEU A C 1
ATOM 1083 O O . LEU A 1 145 ? 16.159 54.971 30.367 1.00 9.52 145 LEU A O 1
ATOM 1088 N N . GLN A 1 146 ? 17.508 56.690 30.882 1.00 10.22 146 GLN A N 1
ATOM 1089 C CA . GLN A 1 146 ? 16.640 57.707 30.280 1.00 10.67 146 GLN A CA 1
ATOM 1090 C C . GLN A 1 146 ? 16.507 57.563 28.768 1.00 9.56 146 GLN A C 1
ATOM 1091 O O . GLN A 1 146 ? 15.659 58.204 28.162 1.00 13.94 146 GLN A O 1
ATOM 1105 N N . ASN A 1 148 ? 15.488 55.000 27.468 1.00 11.99 148 ASN A N 1
ATOM 1106 C CA . ASN A 1 148 ? 14.545 53.902 27.327 1.00 9.83 148 ASN A CA 1
ATOM 1107 C C . ASN A 1 148 ? 13.133 54.273 27.763 1.00 10.83 148 ASN A C 1
ATOM 1108 O O . ASN A 1 148 ? 12.735 53.999 28.885 1.00 12.92 148 ASN A O 1
ATOM 1113 N N . ALA A 1 149 ? 12.383 54.889 26.852 1.00 13.73 149 ALA A N 1
ATOM 1114 C CA . ALA A 1 149 ? 11.065 55.449 27.162 1.00 12.75 149 ALA A CA 1
ATOM 1115 C C . ALA A 1 149 ? 9.988 54.381 27.283 1.00 15.72 149 ALA A C 1
ATOM 1116 O O . ALA A 1 149 ? 8.864 54.675 27.685 1.00 16.58 149 ALA A O 1
ATOM 1118 N N . ASN A 1 150 ? 10.286 53.176 26.811 1.00 14.52 150 ASN A N 1
ATOM 1119 C CA . ASN A 1 150 ? 9.283 52.123 26.699 1.00 19.13 150 ASN A CA 1
ATOM 1120 C C . ASN A 1 150 ? 9.572 50.894 27.578 1.00 16.93 150 ASN A C 1
ATOM 1121 O O . ASN A 1 150 ? 9.038 49.813 27.353 1.00 20.10 150 ASN A O 1
ATOM 1126 N N . VAL A 1 151 ? 10.328 51.103 28.647 1.00 11.80 151 VAL A N 1
ATOM 1127 C CA . VAL A 1 151 ? 10.577 50.070 29.634 1.00 9.90 151 VAL A CA 1
ATOM 1128 C C . VAL A 1 151 ? 10.155 50.620 30.982 1.00 9.23 151 VAL A C 1
ATOM 1129 O O . VAL A 1 151 ? 10.272 51.838 31.223 1.00 11.38 151 VAL A O 1
ATOM 1133 N N . ASN A 1 152 ? 9.614 49.760 31.850 1.00 9.13 152 ASN A N 1
ATOM 1134 C CA . ASN A 1 152 ? 9.124 50.240 33.151 1.00 9.66 152 ASN A CA 1
ATOM 1135 C C . ASN A 1 152 ? 10.226 50.305 34.215 1.00 10.17 152 ASN A C 1
ATOM 1136 O O . ASN A 1 152 ? 10.198 49.564 35.207 1.00 11.43 152 ASN A O 1
ATOM 1141 N N . TRP A 1 153 ? 11.227 51.140 33.972 1.00 8.08 153 TRP A N 1
ATOM 1142 C CA . TRP A 1 153 ? 12.336 51.267 34.914 1.00 8.36 153 TRP A CA 1
ATOM 1143 C C . TRP A 1 153 ? 12.064 52.373 35.921 1.00 9.29 153 TRP A C 1
ATOM 1144 O O . TRP A 1 153 ? 11.210 53.229 35.696 1.00 10.21 153 TRP A O 1
ATOM 1155 N N . ILE A 1 154 ? 12.681 52.252 37.092 1.00 7.58 154 ILE A N 1
ATOM 1156 C CA . ILE A 1 154 ? 12.586 53.254 38.133 1.00 9.70 154 ILE A CA 1
ATOM 1157 C C . ILE A 1 154 ? 13.985 53.419 38.741 1.00 8.67 154 ILE A C 1
ATOM 1158 O O . ILE A 1 154 ? 14.656 52.437 39.051 1.00 8.81 154 ILE A O 1
ATOM 1163 N N . GLY A 1 155 ? 14.461 54.660 38.825 1.00 8.58 155 GLY A N 1
ATOM 1164 C CA . GLY A 1 155 ? 15.750 54.921 39.458 1.00 7.89 155 GLY A CA 1
ATOM 1165 C C . GLY A 1 155 ? 15.598 55.485 40.859 1.00 8.58 155 GLY A C 1
ATOM 1166 O O . GLY A 1 155 ? 14.740 56.344 41.111 1.00 10.39 155 GLY A O 1
ATOM 1167 N N . ILE A 1 156 ? 16.368 54.939 41.799 1.00 9.12 156 ILE A N 1
ATOM 1168 C CA . ILE A 1 156 ? 16.409 55.476 43.147 1.00 10.25 156 ILE A CA 1
ATOM 1169 C C . ILE A 1 156 ? 17.855 55.676 43.598 1.00 9.91 156 ILE A C 1
ATOM 1170 O O . ILE A 1 156 ? 18.653 54.722 43.666 1.00 9.12 156 ILE A O 1
ATOM 1175 N N . SER A 1 157 ? 18.187 56.927 43.903 1.00 11.60 157 SER A N 1
ATOM 1176 C CA . SER A 1 157 ? 19.516 57.256 44.402 1.00 9.05 157 SER A CA 1
ATOM 1177 C C . SER A 1 157 ? 19.449 57.306 45.917 1.00 11.47 157 SER A C 1
ATOM 1178 O O . SER A 1 157 ? 18.493 57.869 46.480 1.00 8.03 157 SER A O 1
ATOM 1181 N N . PRO A 1 158 ? 20.503 56.798 46.581 1.00 11.30 158 PRO A N 1
ATOM 1182 C CA . PRO A 1 158 ? 20.677 56.991 48.001 1.00 8.78 158 PRO A CA 1
ATOM 1183 C C . PRO A 1 158 ? 21.062 58.436 48.296 1.00 10.23 158 PRO A C 1
ATOM 1184 O O . PRO A 1 158 ? 21.539 59.142 47.417 1.00 9.92 158 PRO A O 1
ATOM 1188 N N . SER A 1 159 ? 20.965 58.825 49.555 1.00 16.05 159 SER A N 1
ATOM 1189 C CA . SER A 1 159 ? 21.675 59.993 50.057 1.00 20.39 159 SER A CA 1
ATOM 1190 C C . SER A 1 159 ? 23.174 59.704 50.062 1.00 20.91 159 SER A C 1
ATOM 1191 O O . SER A 1 159 ? 23.595 58.567 49.850 1.00 24.87 159 SER A O 1
ATOM 1194 N N . GLU A 1 160 ? 23.955 60.690 50.475 1.00 22.76 160 GLU A N 1
ATOM 1195 C CA . GLU A 1 160 ? 25.408 60.592 50.442 1.00 22.10 160 GLU A CA 1
ATOM 1196 C C . GLU A 1 160 ? 25.918 59.386 51.236 1.00 20.36 160 GLU A C 1
ATOM 1197 O O . GLU A 1 160 ? 26.900 58.738 50.844 1.00 20.36 160 GLU A O 1
ATOM 1203 N N . ALA A 1 161 ? 25.252 59.081 52.347 1.00 11.72 161 ALA A N 1
ATOM 1204 C CA . ALA A 1 161 ? 25.667 57.958 53.188 1.00 11.05 161 ALA A CA 1
ATOM 1205 C C . ALA A 1 161 ? 24.647 56.829 53.132 1.00 10.49 161 ALA A C 1
ATOM 1206 O O . ALA A 1 161 ? 23.457 57.057 53.321 1.00 10.42 161 ALA A O 1
ATOM 1208 N N . PHE A 1 162 ? 25.127 55.603 52.923 1.00 8.73 162 PHE A N 1
ATOM 1209 C CA . PHE A 1 162 ? 24.239 54.442 52.771 1.00 9.58 162 PHE A CA 1
ATOM 1210 C C . PHE A 1 162 ? 24.589 53.327 53.789 1.00 7.21 162 PHE A C 1
ATOM 1211 O O . PHE A 1 162 ? 24.926 52.197 53.411 1.00 11.47 162 PHE A O 1
ATOM 1219 N N . PRO A 1 163 ? 24.487 53.638 55.089 1.00 8.85 163 PRO A N 1
ATOM 1220 C CA . PRO A 1 163 ? 24.867 52.696 56.140 1.00 10.72 163 PRO A CA 1
ATOM 1221 C C . PRO A 1 163 ? 23.888 51.522 56.261 1.00 11.55 163 PRO A C 1
ATOM 1222 O O . PRO A 1 163 ? 22.711 51.637 55.901 1.00 10.41 163 PRO A O 1
ATOM 1226 N N . SER A 1 164 ? 24.362 50.411 56.811 1.00 13.09 164 SER A N 1
ATOM 1227 C CA . SER A 1 164 ? 23.477 49.303 57.146 1.00 15.20 164 SER A CA 1
ATOM 1228 C C . SER A 1 164 ? 22.628 49.689 58.342 1.00 12.68 164 SER A C 1
ATOM 1229 O O . SER A 1 164 ? 23.087 50.413 59.219 1.00 14.83 164 SER A O 1
ATOM 1232 N N . GLY A 1 165 ? 21.345 49.349 58.304 1.00 12.66 165 GLY A N 1
ATOM 1233 C CA . GLY A 1 165 ? 20.485 49.615 59.452 1.00 13.15 165 GLY A CA 1
ATOM 1234 C C . GLY A 1 165 ? 19.045 49.213 59.207 1.00 11.59 165 GLY A C 1
ATOM 1235 O O . GLY A 1 165 ? 18.631 49.083 58.064 1.00 9.68 165 GLY A O 1
ATOM 1236 N N . PRO A 1 166 ? 18.274 49.004 60.286 1.00 15.42 166 PRO A N 1
ATOM 1237 C CA . PRO A 1 166 ? 16.860 48.669 60.138 1.00 13.74 166 PRO A CA 1
ATOM 1238 C C . PRO A 1 166 ? 16.039 49.834 59.569 1.00 12.68 166 PRO A C 1
ATOM 1239 O O . PRO A 1 166 ? 16.475 50.994 59.591 1.00 13.29 166 PRO A O 1
ATOM 1243 N N . ALA A 1 167 ? 14.852 49.521 59.048 1.00 11.44 167 ALA A N 1
ATOM 1244 C CA . ALA A 1 167 ? 13.990 50.543 58.468 1.00 10.62 167 ALA A CA 1
ATOM 1245 C C . ALA A 1 167 ? 13.312 51.324 59.585 1.00 13.50 167 ALA A C 1
ATOM 1246 O O . ALA A 1 167 ? 13.003 50.769 60.650 1.00 13.78 167 ALA A O 1
ATOM 1248 N N . THR A 1 168 ? 13.064 52.601 59.333 1.00 11.51 168 THR A N 1
ATOM 1249 C CA . THR A 1 168 ? 12.268 53.429 60.234 1.00 15.18 168 THR A CA 1
ATOM 1250 C C . THR A 1 168 ? 11.184 54.145 59.438 1.00 14.41 168 THR A C 1
ATOM 1251 O O . THR A 1 168 ? 10.056 53.669 59.367 1.00 17.19 168 THR A O 1
ATOM 1255 N N . SER A 1 169 ? 11.562 55.237 58.773 1.00 14.54 169 SER A N 1
ATOM 1256 C CA . SER A 1 169 ? 10.744 55.870 57.729 1.00 14.77 169 SER A CA 1
ATOM 1257 C C . SER A 1 169 ? 11.710 56.587 56.798 1.00 12.20 169 SER A C 1
ATOM 1258 O O . SER A 1 169 ? 12.827 56.922 57.206 1.00 15.02 169 SER A O 1
ATOM 1261 N N . TYR A 1 170 ? 11.252 56.914 55.591 1.00 12.40 170 TYR A N 1
ATOM 1262 C CA . TYR A 1 170 ? 12.071 57.700 54.673 1.00 10.79 170 TYR A CA 1
ATOM 1263 C C . TYR A 1 170 ? 11.353 58.935 54.138 1.00 13.47 170 TYR A C 1
ATOM 1264 O O . TYR A 1 170 ? 10.114 59.055 54.221 1.00 13.20 170 TYR A O 1
ATOM 1273 N N . VAL A 1 171 ? 12.152 59.906 53.713 1.00 12.88 171 VAL A N 1
ATOM 1274 C CA . VAL A 1 171 ? 11.652 61.078 52.991 1.00 12.83 171 VAL A CA 1
ATOM 1275 C C . VAL A 1 171 ? 12.176 61.046 51.556 1.00 13.00 171 VAL A C 1
ATOM 1276 O O . VAL A 1 171 ? 13.323 60.681 51.319 1.00 13.86 171 VAL A O 1
ATOM 1280 N N . ALA A 1 172 ? 11.331 61.385 50.592 1.00 13.01 172 ALA A N 1
ATOM 1281 C CA . ALA A 1 172 ? 11.734 61.282 49.188 1.00 11.91 172 ALA A CA 1
ATOM 1282 C C . ALA A 1 172 ? 11.822 62.639 48.492 1.00 10.69 172 ALA A C 1
ATOM 1283 O O . ALA A 1 172 ? 11.093 63.571 48.826 1.00 15.59 172 ALA A O 1
ATOM 1285 N N . GLY A 1 173 ? 12.737 62.745 47.534 1.00 11.66 173 GLY A N 1
ATOM 1286 C CA . GLY A 1 173 ? 12.803 63.901 46.653 1.00 11.76 173 GLY A CA 1
ATOM 1287 C C . GLY A 1 173 ? 13.044 63.446 45.227 1.00 12.66 173 GLY A C 1
ATOM 1288 O O . GLY A 1 173 ? 12.743 62.302 44.871 1.00 11.93 173 GLY A O 1
ATOM 1289 N N . LYS A 1 174 ? 13.535 64.357 44.395 1.00 12.08 174 LYS A N 1
ATOM 1290 C CA . LYS A 1 174 ? 13.655 64.103 42.962 1.00 16.17 174 LYS A CA 1
ATOM 1291 C C . LYS A 1 174 ? 15.131 64.000 42.579 1.00 15.91 174 LYS A C 1
ATOM 1292 O O . LYS A 1 174 ? 15.690 62.909 42.596 1.00 16.03 174 LYS A O 1
ATOM 1298 N N . ASP A 1 175 ? 15.785 65.142 42.357 1.00 11.64 175 ASP A N 1
ATOM 1299 C CA . ASP A 1 175 ? 17.137 65.143 41.778 1.00 12.97 175 ASP A CA 1
ATOM 1300 C C . ASP A 1 175 ? 18.185 65.833 42.647 1.00 11.36 175 ASP A C 1
ATOM 1301 O O . ASP A 1 175 ? 19.326 66.019 42.210 1.00 10.89 175 ASP A O 1
ATOM 1306 N N . THR A 1 176 ? 17.767 66.320 43.813 1.00 10.93 176 THR A N 1
ATOM 1307 C CA . THR A 1 176 ? 18.654 67.083 44.690 1.00 11.95 176 THR A CA 1
ATOM 1308 C C . THR A 1 176 ? 18.953 66.326 45.981 1.00 11.69 176 THR A C 1
ATOM 1309 O O . THR A 1 176 ? 18.062 65.741 46.578 1.00 13.33 176 THR A O 1
ATOM 1313 N N . LEU A 1 177 ? 20.230 66.275 46.355 1.00 13.83 177 LEU A N 1
ATOM 1314 C CA . LEU A 1 177 ? 20.630 65.688 47.618 1.00 14.79 177 LEU A CA 1
ATOM 1315 C C . LEU A 1 177 ? 19.755 66.240 48.740 1.00 16.41 177 LEU A C 1
ATOM 1316 O O . LEU A 1 177 ? 19.553 67.460 48.837 1.00 20.22 177 LEU A O 1
ATOM 1321 N N . LEU A 1 178 ? 19.284 65.338 49.601 1.00 13.06 178 LEU A N 1
ATOM 1322 C CA . LEU A 1 178 ? 18.481 65.681 50.762 1.00 16.52 178 LEU A CA 1
ATOM 1323 C C . LEU A 1 178 ? 19.320 65.707 52.039 1.00 17.77 178 LEU A C 1
ATOM 1324 O O . LEU A 1 178 ? 20.207 64.879 52.250 1.00 16.26 178 LEU A O 1
ATOM 1329 N N . VAL A 1 179 ? 19.029 66.672 52.893 1.00 17.59 179 VAL A N 1
ATOM 1330 C CA . VAL A 1 179 ? 19.755 66.801 54.152 1.00 20.22 179 VAL A CA 1
ATOM 1331 C C . VAL A 1 179 ? 18.727 66.859 55.267 1.00 21.68 179 VAL A C 1
ATOM 1332 O O . VAL A 1 179 ? 17.704 67.518 55.130 1.00 19.05 179 VAL A O 1
ATOM 1336 N N . GLY A 1 180 ? 18.942 66.068 56.313 1.00 24.17 180 GLY A N 1
ATOM 1337 C CA . GLY A 1 180 ? 17.992 65.990 57.415 1.00 25.54 180 GLY A CA 1
ATOM 1338 C C . GLY A 1 180 ? 18.255 67.025 58.500 1.00 28.37 180 GLY A C 1
ATOM 1339 O O . GLY A 1 180 ? 19.133 67.883 58.369 1.00 23.04 180 GLY A O 1
ATOM 1340 N N . GLU A 1 181 ? 17.446 66.963 59.552 1.00 31.32 181 GLU A N 1
ATOM 1341 C CA . GLU A 1 181 ? 17.514 67.916 60.653 1.00 38.72 181 GLU A CA 1
ATOM 1342 C C . GLU A 1 181 ? 18.894 67.917 61.310 1.00 35.53 181 GLU A C 1
ATOM 1343 O O . GLU A 1 181 ? 19.276 68.891 61.960 1.00 36.55 181 GLU A O 1
ATOM 1349 N N . ASP A 1 182 ? 19.613 66.804 61.184 1.00 32.50 182 ASP A N 1
ATOM 1350 C CA . ASP A 1 182 ? 20.946 66.667 61.774 1.00 30.36 182 ASP A CA 1
ATOM 1351 C C . ASP A 1 182 ? 22.032 67.262 60.882 1.00 29.44 182 ASP A C 1
ATOM 1352 O O . ASP A 1 182 ? 23.221 67.113 61.161 1.00 28.27 182 ASP A O 1
ATOM 1357 N N . GLY A 1 183 ? 21.618 67.860 59.767 1.00 27.85 183 GLY A N 1
ATOM 1358 C CA . GLY A 1 183 ? 22.551 68.422 58.797 1.00 26.33 183 GLY A CA 1
ATOM 1359 C C . GLY A 1 183 ? 23.326 67.384 58.006 1.00 24.74 183 GLY A C 1
ATOM 1360 O O . GLY A 1 183 ? 24.262 67.718 57.294 1.00 27.44 183 GLY A O 1
ATOM 1361 N N . GLN A 1 184 ? 22.913 66.123 58.100 1.00 23.61 184 GLN A N 1
ATOM 1362 C CA . GLN A 1 184 ? 23.577 65.058 57.364 1.00 21.49 184 GLN A CA 1
ATOM 1363 C C . GLN A 1 184 ? 22.676 64.461 56.297 1.00 20.53 184 GLN A C 1
ATOM 1364 O O . GLN A 1 184 ? 21.500 64.813 56.183 1.00 18.77 184 GLN A O 1
ATOM 1370 N N . SER A 1 185 ? 23.271 63.645 55.439 1.00 17.66 185 SER A N 1
ATOM 1371 C CA . SER A 1 185 ? 22.543 63.066 54.328 1.00 15.02 185 SER A CA 1
ATOM 1372 C C . SER A 1 185 ? 22.774 61.555 54.322 1.00 12.62 185 SER A C 1
ATOM 1373 O O . SER A 1 185 ? 23.864 61.096 53.995 1.00 12.08 185 SER A O 1
ATOM 1376 N N . HIS A 1 186 ? 21.788 60.796 54.803 1.00 12.38 186 HIS A N 1
ATOM 1377 C CA . HIS A 1 186 ? 21.965 59.355 54.950 1.00 11.68 186 HIS A CA 1
ATOM 1378 C C . HIS A 1 186 ? 20.661 58.594 54.780 1.00 12.89 186 HIS A C 1
ATOM 1379 O O . HIS A 1 186 ? 19.575 59.134 55.013 1.00 11.93 186 HIS A O 1
ATOM 1386 N N . ILE A 1 187 ? 20.786 57.356 54.310 1.00 11.31 187 ILE A N 1
ATOM 1387 C CA . ILE A 1 187 ? 19.671 56.430 54.216 1.00 9.37 187 ILE A CA 1
ATOM 1388 C C . ILE A 1 187 ? 20.176 55.039 54.593 1.00 8.74 187 ILE A C 1
ATOM 1389 O O . ILE A 1 187 ? 21.248 54.635 54.154 1.00 9.48 187 ILE A O 1
ATOM 1394 N N . THR A 1 188 ? 19.453 54.354 55.477 1.00 6.83 188 THR A N 1
ATOM 1395 C CA . THR A 1 188 ? 19.801 52.985 55.837 1.00 7.28 188 THR A CA 1
ATOM 1396 C C . THR A 1 188 ? 19.397 51.987 54.758 1.00 8.33 188 THR A C 1
ATOM 1397 O O . THR A 1 188 ? 18.481 52.239 53.963 1.00 6.35 188 THR A O 1
ATOM 1401 N N . THR A 1 189 ? 20.062 50.835 54.755 1.00 7.37 189 THR A N 1
ATOM 1402 C CA . THR A 1 189 ? 19.653 49.740 53.888 1.00 9.30 189 THR A CA 1
ATOM 1403 C C . THR A 1 189 ? 18.186 49.359 54.123 1.00 6.89 189 THR A C 1
ATOM 1404 O O . THR A 1 189 ? 17.467 49.042 53.181 1.00 8.07 189 THR A O 1
ATOM 1408 N N . GLY A 1 190 ? 17.735 49.412 55.377 1.00 7.25 190 GLY A N 1
ATOM 1409 C CA . GLY A 1 190 ? 16.339 49.102 55.689 1.00 7.16 190 GLY A CA 1
ATOM 1410 C C . GLY A 1 190 ? 15.362 50.081 55.058 1.00 8.57 190 GLY A C 1
ATOM 1411 O O . GLY A 1 190 ? 14.358 49.679 54.466 1.00 8.45 190 GLY A O 1
ATOM 1412 N N . ASN A 1 191 ? 15.686 51.366 55.127 1.00 7.49 191 ASN A N 1
ATOM 1413 C CA . ASN A 1 191 ? 14.812 52.410 54.579 1.00 7.63 191 ASN A CA 1
ATOM 1414 C C . ASN A 1 191 ? 14.810 52.488 53.053 1.00 9.28 191 ASN A C 1
ATOM 1415 O O . ASN A 1 191 ? 13.745 52.631 52.428 1.00 8.62 191 ASN A O 1
ATOM 1428 N N . ALA A 1 193 ? 15.141 49.765 51.390 1.00 7.48 193 ALA A N 1
ATOM 1429 C CA . ALA A 1 193 ? 14.262 48.632 51.107 1.00 8.24 193 ALA A CA 1
ATOM 1430 C C . ALA A 1 193 ? 12.780 49.047 51.147 1.00 6.81 193 ALA A C 1
ATOM 1431 O O . ALA A 1 193 ? 12.001 48.632 50.290 1.00 7.97 193 ALA A O 1
ATOM 1433 N N . LEU A 1 194 ? 12.398 49.822 52.161 1.00 8.70 194 LEU A N 1
ATOM 1434 C CA . LEU A 1 194 ? 11.036 50.368 52.238 1.00 8.38 194 LEU A CA 1
ATOM 1435 C C . LEU A 1 194 ? 10.683 51.106 50.957 1.00 7.94 194 LEU A C 1
ATOM 1436 O O . LEU A 1 194 ? 9.600 50.922 50.404 1.00 7.88 194 LEU A O 1
ATOM 1441 N N . ALA A 1 195 ? 11.565 52.013 50.549 1.00 7.82 195 ALA A N 1
ATOM 1442 C CA . ALA A 1 195 ? 11.335 52.857 49.370 1.00 9.46 195 ALA A CA 1
ATOM 1443 C C . ALA A 1 195 ? 11.193 52.033 48.090 1.00 7.67 195 ALA A C 1
ATOM 1444 O O . ALA A 1 195 ? 10.373 52.326 47.236 1.00 8.82 195 ALA A O 1
ATOM 1446 N N . ILE A 1 196 ? 12.061 51.043 47.926 1.00 7.22 196 ILE A N 1
ATOM 1447 C CA . ILE A 1 196 ? 11.992 50.157 46.787 1.00 9.63 196 ILE A CA 1
ATOM 1448 C C . ILE A 1 196 ? 10.693 49.361 46.719 1.00 9.94 196 ILE A C 1
ATOM 1449 O O . ILE A 1 196 ? 10.019 49.365 45.690 1.00 9.04 196 ILE A O 1
ATOM 1454 N N . LEU A 1 197 ? 10.312 48.739 47.834 1.00 9.70 197 LEU A N 1
ATOM 1455 C CA . LEU A 1 197 ? 9.099 47.955 47.885 1.00 10.72 197 LEU A CA 1
ATOM 1456 C C . LEU A 1 197 ? 7.874 48.841 47.763 1.00 10.05 197 LEU A C 1
ATOM 1457 O O . LEU A 1 197 ? 6.890 48.439 47.160 1.00 10.01 197 LEU A O 1
ATOM 1462 N N . ASP A 1 198 ? 7.964 50.0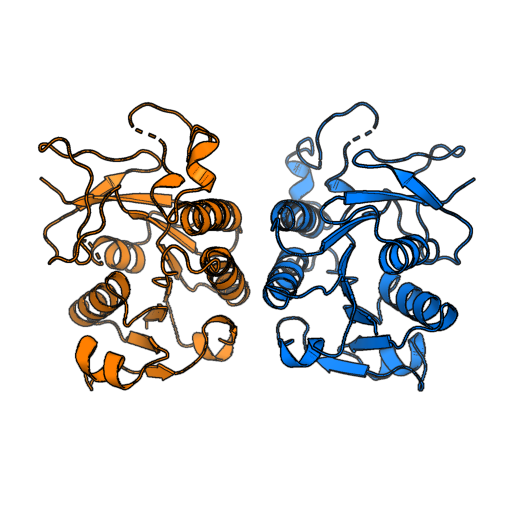67 48.276 1.00 7.49 198 ASP A N 1
ATOM 1463 C CA . ASP A 1 198 ? 6.872 51.031 48.101 1.00 10.67 198 ASP A CA 1
ATOM 1464 C C . ASP A 1 198 ? 6.619 51.273 46.621 1.00 10.01 198 ASP A C 1
ATOM 1465 O O . ASP A 1 198 ? 5.474 51.341 46.185 1.00 10.14 198 ASP A O 1
ATOM 1470 N N . GLN A 1 199 ? 7.695 51.497 45.866 1.00 12.06 199 GLN A N 1
ATOM 1471 C CA . GLN A 1 199 ? 7.568 51.733 44.421 1.00 10.28 199 GLN A CA 1
ATOM 1472 C C . GLN A 1 199 ? 7.044 50.499 43.700 1.00 9.22 199 GLN A C 1
ATOM 1473 O O . GLN A 1 199 ? 6.259 50.611 42.770 1.00 13.68 199 GLN A O 1
ATOM 1479 N N . LEU A 1 200 ? 7.545 49.321 44.066 1.00 9.32 200 LEU A N 1
ATOM 1480 C CA . LEU A 1 200 ? 7.074 48.080 43.441 1.00 10.70 200 LEU A CA 1
ATOM 1481 C C . LEU A 1 200 ? 5.563 47.892 43.642 1.00 11.63 200 LEU A C 1
ATOM 1482 O O . LEU A 1 200 ? 4.848 47.474 42.724 1.00 13.83 200 LEU A O 1
ATOM 1487 N N . GLU A 1 201 ? 5.080 48.198 44.846 1.00 11.75 201 GLU A N 1
ATOM 1488 C CA . GLU A 1 201 ? 3.672 47.985 45.172 1.00 14.29 201 GLU A CA 1
ATOM 1489 C C . GLU A 1 201 ? 2.797 49.104 44.638 1.00 17.64 201 GLU A C 1
ATOM 1490 O O . GLU A 1 201 ? 1.674 48.860 44.210 1.00 18.46 201 GLU A O 1
ATOM 1496 N N . HIS A 1 202 ? 3.346 50.314 44.592 1.00 18.53 202 HIS A N 1
ATOM 1497 C CA . HIS A 1 202 ? 2.621 51.476 44.077 1.00 22.70 202 HIS A CA 1
ATOM 1498 C C . HIS A 1 202 ? 3.560 52.369 43.271 1.00 17.91 202 HIS A C 1
ATOM 1499 O O . HIS A 1 202 ? 4.137 53.311 43.821 1.00 18.19 202 HIS A O 1
ATOM 1506 N N . PRO A 1 203 ? 3.835 51.990 42.009 1.00 17.46 203 PRO A N 1
ATOM 1507 C CA . PRO A 1 203 ? 4.850 52.724 41.251 1.00 20.14 203 PRO A CA 1
ATOM 1508 C C . PRO A 1 203 ? 4.408 54.159 40.983 1.00 21.55 203 PRO A C 1
ATOM 1509 O O . PRO A 1 203 ? 3.302 54.384 40.496 1.00 25.02 203 PRO A O 1
ATOM 1513 N N . THR A 1 204 ? 5.178 55.122 41.468 1.00 18.52 204 THR A N 1
ATOM 1514 C CA . THR A 1 204 ? 4.888 56.522 41.191 1.00 19.99 204 THR A CA 1
ATOM 1515 C C . THR A 1 204 ? 6.018 57.162 40.381 1.00 17.22 204 THR A C 1
ATOM 1516 O O . THR A 1 204 ? 5.847 58.213 39.778 1.00 17.72 204 THR A O 1
ATOM 1520 N N . ALA A 1 205 ? 7.155 56.487 40.327 1.00 16.10 205 ALA A N 1
ATOM 1521 C CA . ALA A 1 205 ? 8.359 57.066 39.731 1.00 11.28 205 ALA A CA 1
ATOM 1522 C C . ALA A 1 205 ? 8.823 56.293 38.490 1.00 12.25 205 ALA A C 1
ATOM 1523 O O . ALA A 1 205 ? 10.013 56.316 38.151 1.00 11.09 205 ALA A O 1
ATOM 1525 N N . ILE A 1 206 ? 7.881 55.673 37.775 1.00 11.10 206 ILE A N 1
ATOM 1526 C CA . ILE A 1 206 ? 8.222 54.971 36.540 1.00 14.22 206 ILE A CA 1
ATOM 1527 C C . ILE A 1 206 ? 8.862 55.933 35.518 1.00 11.82 206 ILE A C 1
ATOM 1528 O O . ILE A 1 206 ? 8.383 57.054 35.316 1.00 11.41 206 ILE A O 1
ATOM 1533 N N . ARG A 1 207 ? 10.032 55.547 35.023 1.00 8.77 207 ARG A N 1
ATOM 1534 C CA . ARG A 1 207 ? 10.798 56.353 34.065 1.00 10.37 207 ARG A CA 1
ATOM 1535 C C . ARG A 1 207 ? 11.219 57.683 34.674 1.00 13.79 207 ARG A C 1
ATOM 1536 O O . ARG A 1 207 ? 11.380 58.687 33.979 1.00 14.67 207 ARG A O 1
ATOM 1544 N N . ASP A 1 208 ? 11.439 57.669 35.980 1.00 14.30 208 ASP A N 1
ATOM 1545 C CA . ASP A 1 208 ? 11.906 58.848 36.689 1.00 14.85 208 ASP A CA 1
ATOM 1546 C C . ASP A 1 208 ? 12.933 58.388 37.715 1.00 13.17 208 ASP A C 1
ATOM 1547 O O . ASP A 1 208 ? 13.086 57.194 37.967 1.00 10.65 208 ASP A O 1
ATOM 1552 N N . ARG A 1 209 ? 13.642 59.343 38.298 1.00 12.63 209 ARG A N 1
ATOM 1553 C CA . ARG A 1 209 ? 14.568 59.060 39.382 1.00 13.26 209 ARG A CA 1
ATOM 1554 C C . ARG A 1 209 ? 14.122 59.817 40.624 1.00 11.15 209 ARG A C 1
ATOM 1555 O O . ARG A 1 209 ? 13.758 60.983 40.541 1.00 11.25 209 ARG A O 1
ATOM 1563 N N . ILE A 1 210 ? 14.075 59.120 41.754 1.00 12.39 210 ILE A N 1
ATOM 1564 C CA . ILE A 1 210 ? 13.908 59.771 43.043 1.00 10.29 210 ILE A CA 1
ATOM 1565 C C . ILE A 1 210 ? 15.131 59.566 43.945 1.00 10.84 210 ILE A C 1
ATOM 1566 O O . ILE A 1 210 ? 15.999 58.755 43.644 1.00 12.13 210 ILE A O 1
ATOM 1571 N N . VAL A 1 211 ? 15.238 60.375 44.995 1.00 10.03 211 VAL A N 1
ATOM 1572 C CA . VAL A 1 211 ? 16.305 60.205 45.983 1.00 8.98 211 VAL A CA 1
ATOM 1573 C C . VAL A 1 211 ? 15.608 60.028 47.323 1.00 11.51 211 VAL A C 1
ATOM 1574 O O . VAL A 1 211 ? 14.568 60.639 47.561 1.00 10.40 211 VAL A O 1
ATOM 1578 N N . VAL A 1 212 ? 16.207 59.248 48.214 1.00 9.81 212 VAL A N 1
ATOM 1579 C CA . VAL A 1 212 ? 15.591 59.026 49.526 1.00 10.29 212 VAL A CA 1
ATOM 1580 C C . VAL A 1 212 ? 16.573 59.235 50.670 1.00 12.43 212 VAL A C 1
ATOM 1581 O O . VAL A 1 212 ? 17.755 58.929 50.537 1.00 8.68 212 VAL A O 1
ATOM 1585 N N . ARG A 1 213 ? 16.083 59.777 51.785 1.00 12.12 213 ARG A N 1
ATOM 1586 C CA . ARG A 1 213 ? 16.881 59.852 53.004 1.00 11.48 213 ARG A CA 1
ATOM 1587 C C . ARG A 1 213 ? 16.082 59.305 54.186 1.00 11.88 213 ARG A C 1
ATOM 1588 O O . ARG A 1 213 ? 14.848 59.198 54.121 1.00 11.06 213 ARG A O 1
ATOM 1596 N N . ASP A 1 214 ? 16.783 59.015 55.281 1.00 12.20 214 ASP A N 1
ATOM 1597 C CA . ASP A 1 214 ? 16.126 58.633 56.521 1.00 11.62 214 ASP A CA 1
ATOM 1598 C C . ASP A 1 214 ? 15.269 59.797 57.001 1.00 13.23 214 ASP A C 1
ATOM 1599 O O . ASP A 1 214 ? 15.712 60.948 56.982 1.00 13.01 214 ASP A O 1
ATOM 160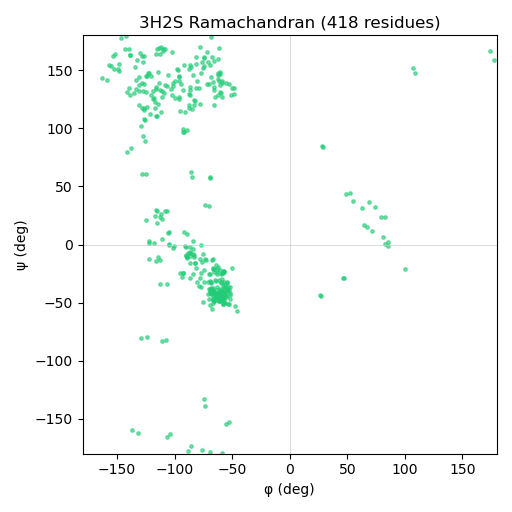4 N N . ALA A 1 215 ? 14.103 59.477 57.552 1.00 17.18 215 ALA A N 1
ATOM 1605 C CA . ALA A 1 215 ? 13.238 60.497 58.163 1.00 21.20 215 ALA A CA 1
ATOM 1606 C C . ALA A 1 215 ? 13.754 60.869 59.543 1.00 25.58 215 ALA A C 1
ATOM 1607 O O . ALA A 1 215 ? 14.655 60.216 60.076 1.00 24.44 215 ALA A O 1
ATOM 1609 N N . ASP A 1 216 ? 13.173 61.922 60.112 1.00 29.85 216 ASP A N 1
ATOM 1610 C CA . ASP A 1 216 ? 13.597 62.451 61.402 1.00 38.22 216 ASP A CA 1
ATOM 1611 C C . ASP A 1 216 ? 12.484 62.261 62.433 1.00 41.77 216 ASP A C 1
ATOM 1612 O O . ASP A 1 216 ? 11.838 61.211 62.500 1.00 43.25 216 ASP A O 1
ATOM 1622 N N . LYS B 1 2 ? 41.568 38.003 12.638 1.00 14.64 2 LYS B N 1
ATOM 1623 C CA . LYS B 1 2 ? 40.252 37.366 12.609 1.00 14.49 2 LYS B CA 1
ATOM 1624 C C . LYS B 1 2 ? 39.157 38.375 12.952 1.00 12.65 2 LYS B C 1
ATOM 1625 O O . LYS B 1 2 ? 39.252 39.079 13.950 1.00 12.62 2 LYS B O 1
ATOM 1631 N N . ILE B 1 3 ? 38.198 38.531 12.044 1.00 10.85 3 ILE B N 1
ATOM 1632 C CA . ILE B 1 3 ? 37.166 39.550 12.181 1.00 9.46 3 ILE B CA 1
ATOM 1633 C C . ILE B 1 3 ? 35.792 38.884 12.294 1.00 10.70 3 ILE B C 1
ATOM 1634 O O . ILE B 1 3 ? 35.420 38.082 11.440 1.00 12.15 3 ILE B O 1
ATOM 1639 N N . ALA B 1 4 ? 35.065 39.165 13.375 1.00 9.71 4 ALA B N 1
ATOM 1640 C CA . ALA B 1 4 ? 33.688 38.692 13.490 1.00 7.93 4 ALA B CA 1
ATOM 1641 C C . ALA B 1 4 ? 32.780 39.781 12.965 1.00 8.10 4 ALA B C 1
ATOM 1642 O O . ALA B 1 4 ? 32.927 40.942 13.329 1.00 7.32 4 ALA B O 1
ATOM 1644 N N . VAL B 1 5 ? 31.828 39.410 12.122 1.00 7.20 5 VAL B N 1
ATOM 1645 C CA . VAL B 1 5 ? 30.922 40.389 11.556 1.00 5.69 5 VAL B CA 1
ATOM 1646 C C . VAL B 1 5 ? 29.506 40.071 12.023 1.00 7.30 5 VAL B C 1
ATOM 1647 O O . VAL B 1 5 ? 28.973 38.988 11.732 1.00 10.20 5 VAL B O 1
ATOM 1651 N N . LEU B 1 6 ? 28.919 41.008 12.762 1.00 7.25 6 LEU B N 1
ATOM 1652 C CA . LEU B 1 6 ? 27.500 40.941 13.127 1.00 9.75 6 LEU B CA 1
ATOM 1653 C C . LEU B 1 6 ? 26.645 41.571 12.041 1.00 9.58 6 LEU B C 1
ATOM 1654 O O . LEU B 1 6 ? 26.988 42.632 11.515 1.00 11.40 6 LEU B O 1
ATOM 1659 N N . GLY B 1 7 ? 25.572 40.890 11.642 1.00 9.35 7 GLY B N 1
ATOM 1660 C CA . GLY B 1 7 ? 24.796 41.366 10.496 1.00 10.03 7 GLY B CA 1
ATOM 1661 C C . GLY B 1 7 ? 25.538 41.093 9.191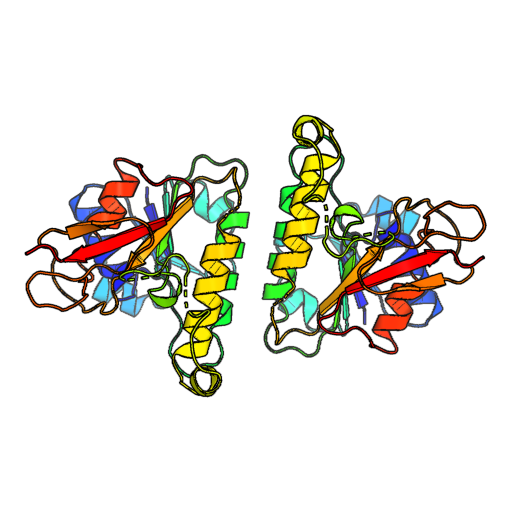 1.00 11.14 7 GLY B C 1
ATOM 1662 O O . GLY B 1 7 ? 25.369 41.808 8.196 1.00 10.32 7 GLY B O 1
ATOM 1663 N N . ALA B 1 8 ? 26.290 39.994 9.180 1.00 10.42 8 ALA B N 1
ATOM 1664 C CA . ALA B 1 8 ? 27.105 39.613 8.034 1.00 11.46 8 ALA B CA 1
ATOM 1665 C C . ALA B 1 8 ? 26.307 39.412 6.746 1.00 10.42 8 ALA B C 1
ATOM 1666 O O . ALA B 1 8 ? 26.823 39.632 5.651 1.00 10.42 8 ALA B O 1
ATOM 1668 N N . THR B 1 9 ? 25.053 38.995 6.875 1.00 7.67 9 THR B N 1
ATOM 1669 C CA . THR B 1 9 ? 24.222 38.718 5.701 1.00 7.82 9 THR B CA 1
ATOM 1670 C C . THR B 1 9 ? 23.500 39.955 5.166 1.00 8.80 9 THR B C 1
ATOM 1671 O O . THR B 1 9 ? 22.873 39.900 4.097 1.00 9.47 9 THR B O 1
ATOM 1675 N N . GLY B 1 10 ? 23.591 41.062 5.907 1.00 7.73 10 GLY B N 1
ATOM 1676 C CA . GLY B 1 10 ? 23.002 42.340 5.477 1.00 5.67 10 GLY B CA 1
ATOM 1677 C C . GLY B 1 10 ? 23.702 42.990 4.288 1.00 7.71 10 GLY B C 1
ATOM 1678 O O . GLY B 1 10 ? 24.704 42.486 3.772 1.00 9.56 10 GLY B O 1
ATOM 1679 N N . ARG B 1 11 ? 23.212 44.161 3.895 1.00 5.82 11 ARG B N 1
ATOM 1680 C CA . ARG B 1 11 ? 23.782 44.892 2.751 1.00 5.36 11 ARG B CA 1
ATOM 1681 C C . ARG B 1 11 ? 25.187 45.358 3.060 1.00 5.73 11 ARG B C 1
ATOM 1682 O O . ARG B 1 11 ? 26.154 45.009 2.343 1.00 8.35 11 ARG B O 1
ATOM 1690 N N . ALA B 1 12 ? 25.329 46.011 4.206 1.00 5.51 12 ALA B N 1
ATOM 1691 C CA . ALA B 1 12 ? 26.654 46.476 4.634 1.00 5.32 12 ALA B CA 1
ATOM 1692 C C . ALA B 1 12 ? 27.498 45.287 5.024 1.00 5.97 12 ALA B C 1
ATOM 1693 O O . ALA B 1 12 ? 28.667 45.185 4.642 1.00 5.85 12 ALA B O 1
ATOM 1695 N N . GLY B 1 13 ? 26.913 44.399 5.822 1.00 5.68 13 GLY B N 1
ATOM 1696 C CA . GLY B 1 13 ? 27.629 43.233 6.325 1.00 8.93 13 GLY B CA 1
ATOM 1697 C C . GLY B 1 13 ? 28.261 42.388 5.236 1.00 9.95 13 GLY B C 1
ATOM 1698 O O . GLY B 1 13 ? 29.410 41.951 5.366 1.00 9.63 13 GLY B O 1
ATOM 1699 N N . SER B 1 14 ? 27.521 42.134 4.163 1.00 7.02 14 SER B N 1
ATOM 1700 C CA . SER B 1 14 ? 28.017 41.208 3.152 1.00 8.59 14 SER B CA 1
ATOM 1701 C C . SER B 1 14 ? 29.178 41.875 2.391 1.00 7.23 14 SER B C 1
ATOM 1702 O O . SER B 1 14 ? 30.149 41.221 2.020 1.00 5.69 14 SER B O 1
ATOM 1705 N N . ALA B 1 15 ? 29.098 43.195 2.245 1.00 6.74 15 ALA B N 1
ATOM 1706 C CA . ALA B 1 15 ? 30.156 43.964 1.585 1.00 5.37 15 ALA B CA 1
ATOM 1707 C C . ALA B 1 15 ? 31.416 43.947 2.458 1.00 6.24 15 ALA B C 1
ATOM 1708 O O . ALA B 1 15 ? 32.541 43.887 1.943 1.00 7.07 15 ALA B O 1
ATOM 1710 N N . ILE B 1 16 ? 31.218 44.014 3.776 1.00 6.93 16 ILE B N 1
ATOM 1711 C CA . ILE B 1 16 ? 32.325 44.012 4.738 1.00 7.56 16 ILE B CA 1
ATOM 1712 C C . ILE B 1 16 ? 33.040 42.662 4.726 1.00 7.49 16 ILE B C 1
ATOM 1713 O O . ILE B 1 16 ? 34.276 42.607 4.717 1.00 6.05 16 ILE B O 1
ATOM 1718 N N . VAL B 1 17 ? 32.262 41.577 4.710 1.00 8.33 17 VAL B N 1
ATOM 1719 C CA . VAL B 1 17 ? 32.834 40.227 4.628 1.00 8.80 17 VAL B CA 1
ATOM 1720 C C . VAL B 1 17 ? 33.662 40.069 3.356 1.00 6.64 17 VAL B C 1
ATOM 1721 O O . VAL B 1 17 ? 34.812 39.628 3.410 1.00 10.04 17 VAL B O 1
ATOM 1725 N N . ALA B 1 18 ? 33.125 40.526 2.227 1.00 7.97 18 ALA B N 1
ATOM 1726 C CA . ALA B 1 18 ? 33.873 40.471 0.961 1.00 9.59 18 ALA B CA 1
ATOM 1727 C C . ALA B 1 18 ? 35.201 41.233 1.062 1.00 11.28 18 ALA B C 1
ATOM 1728 O O . ALA B 1 18 ? 36.262 40.690 0.726 1.00 8.94 18 ALA B O 1
ATOM 1730 N N . GLU B 1 19 ? 35.150 42.483 1.526 1.00 7.34 19 GLU B N 1
ATOM 1731 C CA . GLU B 1 19 ? 36.364 43.292 1.590 1.00 9.78 19 GLU B CA 1
ATOM 1732 C C . GLU B 1 19 ? 37.367 42.680 2.566 1.00 10.40 19 GLU B C 1
ATOM 1733 O O . GLU B 1 19 ? 38.579 42.637 2.288 1.00 8.07 19 GLU B O 1
ATOM 1739 N N . ALA B 1 20 ? 36.863 42.153 3.681 1.00 8.96 20 ALA B N 1
ATOM 1740 C CA . ALA B 1 20 ? 37.738 41.455 4.628 1.00 10.68 20 ALA B CA 1
ATOM 1741 C C . ALA B 1 20 ? 38.470 40.290 3.959 1.00 12.39 20 ALA B C 1
ATOM 1742 O O . ALA B 1 20 ? 39.655 40.066 4.210 1.00 11.28 20 ALA B O 1
ATOM 1744 N N . ARG B 1 21 ? 37.740 39.485 3.191 1.00 10.53 21 ARG B N 1
ATOM 1745 C CA . ARG B 1 21 ? 38.350 38.338 2.500 1.00 12.45 21 ARG B CA 1
ATOM 1746 C C . ARG B 1 21 ? 39.332 38.764 1.413 1.00 14.62 21 ARG B C 1
ATOM 1747 O O . ARG B 1 21 ? 40.379 38.112 1.213 1.00 12.08 21 ARG B O 1
ATOM 1755 N N . ARG B 1 22 ? 38.997 39.850 0.709 1.00 12.67 22 ARG B N 1
ATOM 1756 C CA . ARG B 1 22 ? 39.911 40.409 -0.287 1.00 11.68 22 ARG B CA 1
ATOM 1757 C C . ARG B 1 22 ? 41.232 40.784 0.375 1.00 11.11 22 ARG B C 1
ATOM 1758 O O . ARG B 1 22 ? 42.301 40.553 -0.184 1.00 12.41 22 ARG B O 1
ATOM 1766 N N . ARG B 1 23 ? 41.137 41.342 1.576 1.00 8.84 23 ARG B N 1
ATOM 1767 C CA . ARG B 1 23 ? 42.292 41.843 2.286 1.00 10.85 23 ARG B CA 1
ATOM 1768 C C . ARG B 1 23 ? 42.940 40.767 3.154 1.00 11.86 23 ARG B C 1
ATOM 1769 O O . ARG B 1 23 ? 43.732 41.085 4.039 1.00 13.34 23 ARG B O 1
ATOM 1777 N N . GLY B 1 24 ? 42.499 39.522 2.999 1.00 12.66 24 GLY B N 1
ATOM 1778 C CA . GLY B 1 24 ? 43.250 38.381 3.518 1.00 12.27 24 GLY B CA 1
ATOM 1779 C C . GLY B 1 24 ? 42.992 38.120 4.994 1.00 13.10 24 GLY B C 1
ATOM 1780 O O . GLY B 1 24 ? 43.810 37.495 5.674 1.00 14.27 24 GLY B O 1
ATOM 1781 N N . HIS B 1 25 ? 41.844 38.568 5.489 1.00 8.63 25 HIS B N 1
ATOM 1782 C CA . HIS B 1 25 ? 41.475 38.317 6.879 1.00 9.42 25 HIS B CA 1
ATOM 1783 C C . HIS B 1 25 ? 40.531 37.126 7.024 1.00 10.79 25 HIS B C 1
ATOM 1784 O O . HIS B 1 25 ? 39.747 36.832 6.122 1.00 12.66 25 HIS B O 1
ATOM 1791 N N . GLU B 1 26 ? 40.609 36.458 8.174 1.00 12.07 26 GLU B N 1
ATOM 1792 C CA . GLU B 1 26 ? 39.716 35.343 8.498 1.00 14.88 26 GLU B CA 1
ATOM 1793 C C . GLU B 1 26 ? 38.407 35.890 9.062 1.00 13.70 26 GLU B C 1
ATOM 1794 O O . GLU B 1 26 ? 38.412 36.704 9.985 1.00 15.37 26 GLU B O 1
ATOM 1800 N N . VAL B 1 27 ? 37.293 35.516 8.446 1.00 14.30 27 VAL B N 1
ATOM 1801 C CA . VAL B 1 27 ? 36.006 36.073 8.836 1.00 11.74 27 VAL B CA 1
ATOM 1802 C C . VAL B 1 27 ? 35.183 35.045 9.593 1.00 12.81 27 VAL B C 1
ATOM 1803 O O . VAL B 1 27 ? 35.084 33.879 9.174 1.00 11.60 27 VAL B O 1
ATOM 1807 N N . LEU B 1 28 ? 34.553 35.500 10.672 1.00 10.68 28 LEU B N 1
ATOM 1808 C CA . LEU B 1 28 ? 33.530 34.719 11.357 1.00 10.52 28 LEU B CA 1
ATOM 1809 C C . LEU B 1 28 ? 32.223 35.480 11.209 1.00 7.79 28 LEU B C 1
ATOM 1810 O O . LEU B 1 28 ? 32.056 36.547 11.790 1.00 12.66 28 LEU B O 1
ATOM 1815 N N . ALA B 1 29 ? 31.304 34.928 10.435 1.00 9.46 29 ALA B N 1
ATOM 1816 C CA . ALA B 1 29 ? 30.039 35.611 10.149 1.00 9.65 29 ALA B CA 1
ATOM 1817 C C . ALA B 1 29 ? 28.977 35.129 11.125 1.00 9.67 29 ALA B C 1
ATOM 1818 O O . ALA B 1 29 ? 28.678 33.933 11.178 1.00 12.01 29 ALA B O 1
ATOM 1820 N N . VAL B 1 30 ? 28.505 36.036 11.979 1.00 10.01 30 VAL B N 1
ATOM 1821 C CA . VAL B 1 30 ? 27.406 35.752 12.888 1.00 10.79 30 VAL B CA 1
ATOM 1822 C C . VAL B 1 30 ? 26.083 35.972 12.164 1.00 12.03 30 VAL B C 1
ATOM 1823 O O . VAL B 1 30 ? 25.804 37.079 11.675 1.00 11.28 30 VAL B O 1
ATOM 1827 N N . VAL B 1 31 ? 25.309 34.898 12.020 1.00 12.66 31 VAL B N 1
ATOM 1828 C CA . VAL B 1 31 ? 24.134 34.921 11.153 1.00 10.67 31 VAL B CA 1
ATOM 1829 C C . VAL B 1 31 ? 22.982 34.200 11.808 1.00 9.01 31 VAL B C 1
ATOM 1830 O O . VAL B 1 31 ? 23.167 33.503 12.807 1.00 10.44 31 VAL B O 1
ATOM 1834 N N . ARG B 1 32 ? 21.775 34.438 11.304 1.00 10.82 32 ARG B N 1
ATOM 1835 C CA . ARG B 1 32 ? 20.617 33.661 11.760 1.00 13.49 32 ARG B CA 1
ATOM 1836 C C . ARG B 1 32 ? 20.050 32.812 10.631 1.00 13.18 32 ARG B C 1
ATOM 1837 O O . ARG B 1 32 ? 19.261 31.896 10.865 1.00 16.05 32 ARG B O 1
ATOM 1845 N N . ASP B 1 33 ? 20.520 33.059 9.412 1.00 16.37 33 ASP B N 1
ATOM 1846 C CA . ASP B 1 33 ? 19.946 32.421 8.228 1.00 16.80 33 ASP B CA 1
ATOM 1847 C C . ASP B 1 33 ? 21.051 31.754 7.412 1.00 17.13 33 ASP B C 1
ATOM 1848 O O . ASP B 1 33 ? 21.733 32.412 6.630 1.00 19.24 33 ASP B O 1
ATOM 1853 N N . PRO B 1 34 ? 21.296 30.459 7.663 1.00 16.08 34 PRO B N 1
ATOM 1854 C CA . PRO B 1 34 ? 22.390 29.743 7.000 1.00 16.36 34 PRO B CA 1
ATOM 1855 C C . PRO B 1 34 ? 22.330 29.812 5.470 1.00 13.88 34 PRO B C 1
ATOM 1856 O O . PRO B 1 34 ? 23.366 29.941 4.820 1.00 15.31 34 PRO B O 1
ATOM 1860 N N . GLN B 1 35 ? 21.136 29.694 4.899 1.00 14.99 35 GLN B N 1
ATOM 1861 C CA . GLN B 1 35 ? 21.014 29.668 3.440 1.00 21.30 35 GLN B CA 1
ATOM 1862 C C . GLN B 1 35 ? 21.399 31.023 2.844 1.00 17.71 35 GLN B C 1
ATOM 1863 O O . GLN B 1 35 ? 22.036 31.099 1.791 1.00 19.55 35 GLN B O 1
ATOM 1869 N N . LYS B 1 36 ? 20.984 32.092 3.515 1.00 18.56 36 LYS B N 1
ATOM 1870 C CA . LYS B 1 36 ? 21.429 33.435 3.174 1.00 18.17 36 LYS B CA 1
ATOM 1871 C C . LYS B 1 36 ? 22.945 33.576 3.259 1.00 15.22 36 LYS B C 1
ATOM 1872 O O . LYS B 1 36 ? 23.558 34.132 2.356 1.00 15.43 36 LYS B O 1
ATOM 1878 N N . ALA B 1 37 ? 23.552 33.010 4.305 1.00 16.10 37 ALA B N 1
ATOM 1879 C CA . ALA B 1 37 ? 25.012 33.031 4.449 1.00 13.64 37 ALA B CA 1
ATOM 1880 C C . ALA B 1 37 ? 25.685 32.292 3.318 1.00 15.16 37 ALA B C 1
ATOM 1881 O O . ALA B 1 37 ? 26.661 32.777 2.758 1.00 18.13 37 ALA B O 1
ATOM 1883 N N . ALA B 1 38 ? 25.181 31.103 3.003 1.00 15.20 38 ALA B N 1
ATOM 1884 C CA . ALA B 1 38 ? 25.746 30.321 1.907 1.00 19.34 38 ALA B CA 1
ATOM 1885 C C . ALA B 1 38 ? 25.662 31.079 0.584 1.00 20.50 38 ALA B C 1
ATOM 1886 O O . ALA B 1 38 ? 26.639 31.142 -0.164 1.00 23.90 38 ALA B O 1
ATOM 1888 N N . ASP B 1 39 ? 24.507 31.687 0.323 1.00 22.72 39 ASP B N 1
ATOM 1889 C CA . ASP B 1 39 ? 24.277 32.423 -0.922 1.00 20.93 39 ASP B CA 1
ATOM 1890 C C . ASP B 1 39 ? 25.061 33.734 -0.999 1.00 23.95 39 ASP B C 1
ATOM 1891 O O . ASP B 1 39 ? 25.629 34.057 -2.041 1.00 26.35 39 ASP B O 1
ATOM 1893 N N . ARG B 1 40 ? 25.102 34.496 0.091 1.00 21.05 40 ARG B N 1
ATOM 1894 C CA . ARG B 1 40 ? 25.663 35.846 0.013 1.00 20.45 40 ARG B CA 1
ATOM 1895 C C . ARG B 1 40 ? 27.143 35.911 0.378 1.00 20.57 40 ARG B C 1
ATOM 1896 O O . ARG B 1 40 ? 27.848 36.821 -0.049 1.00 22.28 40 ARG B O 1
ATOM 1904 N N . LEU B 1 41 ? 27.597 34.994 1.225 1.00 17.33 41 LEU B N 1
ATOM 1905 C CA . LEU B 1 41 ? 28.966 35.055 1.738 1.00 18.71 41 LEU B CA 1
ATOM 1906 C C . LEU B 1 41 ? 29.827 33.987 1.087 1.00 23.37 41 LEU B C 1
ATOM 1907 O O . LEU B 1 41 ? 31.025 34.187 0.869 1.00 25.08 41 LEU B O 1
ATOM 1912 N N . GLY B 1 42 ? 29.216 32.848 0.789 1.00 26.53 42 GLY B N 1
ATOM 1913 C CA . GLY B 1 42 ? 29.937 31.749 0.179 1.00 32.25 42 GLY B CA 1
ATOM 1914 C C . GLY B 1 42 ? 30.162 30.584 1.120 1.00 36.84 42 GLY B C 1
ATOM 1915 O O . GLY B 1 42 ? 30.343 30.764 2.329 1.00 32.82 42 GLY B O 1
ATOM 1916 N N . ALA B 1 43 ? 30.167 29.384 0.547 1.00 39.24 43 ALA B N 1
ATOM 1917 C CA . ALA B 1 43 ? 30.433 28.162 1.290 1.00 42.09 43 ALA B CA 1
ATOM 1918 C C . ALA B 1 43 ? 31.696 28.284 2.132 1.00 40.78 43 ALA B C 1
ATOM 1919 O O . ALA B 1 43 ? 31.874 27.543 3.094 1.00 43.36 43 ALA B O 1
ATOM 1921 N N . THR B 1 44 ? 32.561 29.231 1.779 1.00 39.42 44 THR B N 1
ATOM 1922 C CA . THR B 1 44 ? 33.926 29.256 2.302 1.00 37.98 44 THR B CA 1
ATOM 1923 C C . THR B 1 44 ? 34.089 30.053 3.597 1.00 35.91 44 THR B C 1
ATOM 1924 O O . THR B 1 44 ? 35.150 30.008 4.221 1.00 37.04 44 THR B O 1
ATOM 1926 N N . VAL B 1 45 ? 33.048 30.780 3.999 1.00 29.01 45 VAL B N 1
ATOM 1927 C CA . VAL B 1 45 ? 33.125 31.671 5.164 1.00 22.11 45 VAL B CA 1
ATOM 1928 C C . VAL B 1 45 ? 32.588 30.985 6.422 1.00 19.44 45 VAL B C 1
ATOM 1929 O O . VAL B 1 45 ? 31.479 30.466 6.422 1.00 17.11 45 VAL B O 1
ATOM 1933 N N . ALA B 1 46 ? 33.394 30.974 7.480 1.00 17.59 46 ALA B N 1
ATOM 1934 C CA . ALA B 1 46 ? 33.003 30.391 8.763 1.00 15.61 46 ALA B CA 1
ATOM 1935 C C . ALA B 1 46 ? 31.794 31.112 9.319 1.00 15.05 46 ALA B C 1
ATOM 1936 O O . ALA B 1 46 ? 31.703 32.329 9.238 1.00 12.19 46 ALA B O 1
ATOM 1938 N N . THR B 1 47 ? 30.887 30.349 9.915 1.00 15.37 47 THR B N 1
ATOM 1939 C CA . THR B 1 47 ? 29.607 30.872 10.367 1.00 15.89 47 THR B CA 1
ATOM 1940 C C . THR B 1 47 ? 29.399 30.571 11.855 1.00 15.06 47 THR B C 1
ATOM 1941 O O . THR B 1 47 ? 29.788 29.513 12.365 1.00 12.76 47 THR B O 1
ATOM 1945 N N . LEU B 1 48 ? 28.760 31.503 12.544 1.00 13.52 48 LEU B N 1
ATOM 1946 C CA . LEU B 1 48 ? 28.269 31.257 13.894 1.00 13.79 48 LEU B CA 1
ATOM 1947 C C . LEU B 1 48 ? 26.781 31.608 13.917 1.00 11.36 48 LEU B C 1
ATOM 1948 O O . LEU B 1 48 ? 26.408 32.753 13.663 1.00 12.17 48 LEU B O 1
ATOM 1953 N N . VAL B 1 49 ? 25.942 30.581 13.992 1.00 12.78 49 VAL B N 1
ATOM 1954 C CA . VAL B 1 49 ? 24.500 30.768 13.951 1.00 12.90 49 VAL B CA 1
ATOM 1955 C C . VAL B 1 49 ? 23.935 30.988 15.353 1.00 14.43 49 VAL B C 1
ATOM 1956 O O . VAL B 1 49 ? 23.736 30.034 16.122 1.00 12.72 49 VAL B O 1
ATOM 1960 N N . LYS B 1 50 ? 23.720 32.255 15.696 1.00 13.15 50 LYS B N 1
ATOM 1961 C CA . LYS B 1 50 ? 23.401 32.621 17.072 1.00 16.37 50 LYS B CA 1
ATOM 1962 C C . LYS B 1 50 ? 22.806 34.028 17.111 1.00 14.72 50 LYS B C 1
ATOM 1963 O O . LYS B 1 50 ? 23.179 34.904 16.330 1.00 11.88 50 LYS B O 1
ATOM 1969 N N . GLU B 1 51 ? 21.842 34.221 18.001 1.00 15.22 51 GLU B N 1
ATOM 1970 C CA . GLU B 1 51 ? 21.307 35.549 18.288 1.00 14.37 51 GLU B CA 1
ATOM 1971 C C . GLU B 1 51 ? 22.417 36.443 18.852 1.00 10.41 51 GLU B C 1
ATOM 1972 O O . GLU B 1 51 ? 23.122 36.049 19.789 1.00 10.56 51 GLU B O 1
ATOM 1978 N N . PRO B 1 52 ? 22.592 37.637 18.269 1.00 8.10 52 PRO B N 1
ATOM 1979 C CA . PRO B 1 52 ? 23.653 38.525 18.714 1.00 8.27 52 PRO B CA 1
ATOM 1980 C C . PRO B 1 52 ? 23.603 38.808 20.219 1.00 9.67 52 PRO B C 1
ATOM 1981 O O . PRO B 1 52 ? 24.651 38.950 20.858 1.00 8.91 52 PRO B O 1
ATOM 1985 N N . LEU B 1 53 ? 22.403 38.851 20.791 1.00 10.27 53 LEU B N 1
ATOM 1986 C CA . LEU B 1 53 ? 22.259 39.195 22.197 1.00 11.61 53 LEU B CA 1
ATOM 1987 C C . LEU B 1 53 ? 22.667 38.052 23.127 1.00 13.34 53 LEU B C 1
ATOM 1988 O O . LEU B 1 53 ? 22.783 38.254 24.326 1.00 13.02 53 LEU B O 1
ATOM 1993 N N . VAL B 1 54 ? 22.935 36.870 22.582 1.00 10.83 54 VAL B N 1
ATOM 1994 C CA . VAL B 1 54 ? 23.424 35.770 23.420 1.00 14.31 54 VAL B CA 1
ATOM 1995 C C . VAL B 1 54 ? 24.886 35.397 23.133 1.00 12.84 54 VAL B C 1
ATOM 1996 O O . VAL B 1 54 ? 25.418 34.446 23.711 1.00 12.70 54 VAL B O 1
ATOM 2000 N N . LEU B 1 55 ? 25.542 36.155 22.255 1.00 10.90 55 LEU B N 1
ATOM 2001 C CA . LEU B 1 55 ? 26.991 36.020 22.058 1.00 10.92 55 LEU B CA 1
ATOM 2002 C C . LEU B 1 55 ? 27.702 36.123 23.402 1.00 11.86 55 LEU B C 1
ATOM 2003 O O . LEU B 1 55 ? 27.285 36.903 24.266 1.00 11.56 55 LEU B O 1
ATOM 2008 N N . THR B 1 56 ? 28.701 35.264 23.610 1.00 13.13 56 THR B N 1
ATOM 2009 C CA . THR B 1 56 ? 29.468 35.232 24.861 1.00 14.42 56 THR B CA 1
ATOM 2010 C C . THR B 1 56 ? 30.885 35.739 24.636 1.00 17.44 56 THR B C 1
ATOM 2011 O O . THR B 1 56 ? 31.351 35.813 23.498 1.00 14.53 56 THR B O 1
ATOM 2015 N N . GLU B 1 57 ? 31.597 35.988 25.732 1.00 16.14 57 GLU B N 1
ATOM 2016 C CA . GLU B 1 57 ? 33.007 36.325 25.662 1.00 23.57 57 GLU B CA 1
ATOM 2017 C C . GLU B 1 57 ? 33.808 35.241 24.943 1.00 20.13 57 GLU B C 1
ATOM 2018 O O . GLU B 1 57 ? 34.668 35.546 24.119 1.00 21.44 57 GLU B O 1
ATOM 2024 N N . ALA B 1 58 ? 33.491 33.978 25.228 1.00 19.56 58 ALA B N 1
ATOM 2025 C CA . ALA B 1 58 ? 34.194 32.844 24.630 1.00 20.69 58 ALA B CA 1
ATOM 2026 C C . ALA B 1 58 ? 34.013 32.792 23.111 1.00 21.18 58 ALA B C 1
ATOM 2027 O O . ALA B 1 58 ? 34.957 32.488 22.367 1.00 20.10 58 ALA B O 1
ATOM 2029 N N . ASP B 1 59 ? 32.819 33.152 22.648 1.00 19.10 59 ASP B N 1
ATOM 2030 C CA . ASP B 1 59 ? 32.555 33.220 21.214 1.00 19.08 59 ASP B CA 1
ATOM 2031 C C . ASP B 1 59 ? 33.539 34.160 20.524 1.00 20.77 59 ASP B C 1
ATOM 2032 O O . ASP B 1 59 ? 33.878 33.971 19.348 1.00 21.96 59 ASP B O 1
ATOM 2037 N N . LEU B 1 60 ? 33.962 35.198 21.242 1.00 19.03 60 LEU B N 1
ATOM 2038 C CA . LEU B 1 60 ? 34.714 36.288 20.634 1.00 24.30 60 LEU B CA 1
ATOM 2039 C C . LEU B 1 60 ? 36.212 36.286 20.941 1.00 28.34 60 LEU B C 1
ATOM 2040 O O . LEU B 1 60 ? 36.907 37.245 20.612 1.00 30.42 60 LEU B O 1
ATOM 2045 N N . ASP B 1 61 ? 36.687 35.310 21.700 1.00 32.45 61 ASP B N 1
ATOM 2046 C CA . ASP B 1 61 ? 38.023 35.459 22.267 1.00 39.38 61 ASP B CA 1
ATOM 2047 C C . ASP B 1 61 ? 39.152 35.057 21.318 1.00 36.09 61 ASP B C 1
ATOM 2048 O O . ASP B 1 61 ? 40.300 35.470 21.503 1.00 37.34 61 ASP B O 1
ATOM 2053 N N . SER B 1 62 ? 38.788 34.434 20.203 1.00 31.12 62 SER B N 1
ATOM 2054 C CA . SER B 1 62 ? 39.737 34.222 19.114 1.00 28.94 62 SER B CA 1
ATOM 2055 C C . SER B 1 62 ? 39.794 35.386 18.117 1.00 24.90 62 SER B C 1
ATOM 2056 O O . SER B 1 62 ? 40.623 35.383 17.201 1.00 23.58 62 SER B O 1
ATOM 2059 N N . VAL B 1 63 ? 38.893 36.354 18.253 1.00 20.74 63 VAL B N 1
ATOM 2060 C CA . VAL B 1 63 ? 38.805 37.432 17.252 1.00 18.41 63 VAL B CA 1
ATOM 2061 C C . VAL B 1 63 ? 39.567 38.704 17.617 1.00 18.43 63 VAL B C 1
ATOM 2062 O O . VAL B 1 63 ? 39.672 39.067 18.790 1.00 18.17 63 VAL B O 1
ATOM 2066 N N . ASP B 1 64 ? 40.149 39.344 16.606 1.00 15.48 64 ASP B N 1
ATOM 2067 C CA . ASP B 1 64 ? 40.910 40.577 16.785 1.00 13.51 64 ASP B CA 1
ATOM 2068 C C . ASP B 1 64 ? 40.046 41.832 16.593 1.00 12.15 64 ASP B C 1
ATOM 2069 O O . ASP B 1 64 ? 40.354 42.900 17.132 1.00 10.57 64 ASP B O 1
ATOM 2074 N N . ALA B 1 65 ? 38.965 41.690 15.835 1.00 8.67 65 ALA B N 1
ATOM 2075 C CA . ALA B 1 65 ? 38.033 42.790 15.591 1.00 9.53 65 ALA B CA 1
ATOM 2076 C C . ALA B 1 65 ? 36.601 42.285 15.406 1.00 8.63 65 ALA B C 1
ATOM 2077 O O . ALA B 1 65 ? 36.381 41.143 14.991 1.00 9.11 65 ALA B O 1
ATOM 2079 N N . VAL B 1 66 ? 35.644 43.117 15.798 1.00 8.56 66 VAL B N 1
ATOM 2080 C CA . VAL B 1 66 ? 34.225 42.857 15.587 1.00 8.64 66 VAL B CA 1
ATOM 2081 C C . VAL B 1 66 ? 33.604 44.057 14.866 1.00 8.46 66 VAL B C 1
ATOM 2082 O O . VAL B 1 66 ? 33.979 45.216 15.120 1.00 9.09 66 VAL B O 1
ATOM 2086 N N . VAL B 1 67 ? 32.739 43.781 13.890 1.00 8.05 67 VAL B N 1
ATOM 2087 C CA . VAL B 1 67 ? 32.044 44.852 13.181 1.00 6.97 67 VAL B CA 1
ATOM 2088 C C . VAL B 1 67 ? 30.537 44.708 13.376 1.00 6.07 67 VAL B C 1
ATOM 2089 O O . VAL B 1 67 ? 29.980 43.648 13.151 1.00 9.73 67 VAL B O 1
ATOM 2093 N N . ASP B 1 68 ? 29.896 45.762 13.865 1.00 7.65 68 ASP B N 1
ATOM 2094 C CA . ASP B 1 68 ? 28.443 45.752 14.068 1.00 9.05 68 ASP B CA 1
ATOM 2095 C C . ASP B 1 68 ? 27.756 46.324 12.830 1.00 8.49 68 ASP B C 1
ATOM 2096 O O . ASP B 1 68 ? 27.673 47.545 12.659 1.00 9.39 68 ASP B O 1
ATOM 2101 N N . ALA B 1 69 ? 27.261 45.431 11.979 1.00 8.03 69 ALA B N 1
ATOM 2102 C CA . ALA B 1 69 ? 26.530 45.817 10.774 1.00 7.60 69 ALA B CA 1
ATOM 2103 C C . ALA B 1 69 ? 25.046 45.401 10.864 1.00 8.24 69 ALA B C 1
ATOM 2104 O O . ALA B 1 69 ? 24.364 45.284 9.853 1.00 7.80 69 ALA B O 1
ATOM 2106 N N . LEU B 1 70 ? 24.539 45.241 12.085 1.00 8.40 70 LEU B N 1
ATOM 2107 C CA . LEU B 1 70 ? 23.125 44.904 12.304 1.00 5.29 70 LEU B CA 1
ATOM 2108 C C . LEU B 1 70 ? 22.234 46.101 12.052 1.00 9.89 70 LEU B C 1
ATOM 2109 O O . LEU B 1 70 ? 22.673 47.244 12.170 1.00 9.70 70 LEU B O 1
ATOM 2114 N N . SER B 1 71 ? 20.981 45.841 11.685 1.00 10.06 71 SER B N 1
ATOM 2115 C CA . SER B 1 71 ? 20.000 46.897 11.564 1.00 7.84 71 SER B CA 1
ATOM 2116 C C . SER B 1 71 ? 18.615 46.405 11.938 1.00 9.71 71 SER B C 1
ATOM 2117 O O . SER B 1 71 ? 18.421 45.218 12.204 1.00 14.46 71 SER B O 1
ATOM 2120 N N . VAL B 1 72 ? 17.662 47.319 11.903 1.00 9.91 72 VAL B N 1
ATOM 2121 C CA . VAL B 1 72 ? 16.276 47.052 12.254 1.00 15.29 72 VAL B CA 1
ATOM 2122 C C . VAL B 1 72 ? 15.406 47.618 11.124 1.00 17.25 72 VAL B C 1
ATOM 2123 O O . VAL B 1 72 ? 15.611 48.751 10.699 1.00 21.76 72 VAL B O 1
ATOM 2127 N N . PRO B 1 73 ? 14.439 46.830 10.630 1.00 19.64 73 PRO B N 1
ATOM 2128 C CA . PRO B 1 73 ? 13.508 47.339 9.618 1.00 19.68 73 PRO B CA 1
ATOM 2129 C C . PRO B 1 73 ? 12.705 48.532 10.144 1.00 18.81 73 PRO B C 1
ATOM 2130 O O . PRO B 1 73 ? 12.291 48.536 11.302 1.00 17.23 73 PRO B O 1
ATOM 2134 N N . TRP B 1 74 ? 12.382 49.465 9.259 1.00 16.83 74 TRP B N 1
ATOM 2135 C CA . TRP B 1 74 ? 11.485 50.571 9.592 1.00 18.68 74 TRP B CA 1
ATOM 2136 C C . TRP B 1 74 ? 10.100 50.050 9.969 1.00 20.50 74 TRP B C 1
ATOM 2137 O O . TRP B 1 74 ? 9.671 48.988 9.500 1.00 19.17 74 TRP B O 1
ATOM 2148 N N . GLY B 1 75 ? 9.442 50.757 10.883 1.00 17.99 75 GLY B N 1
ATOM 2149 C CA . GLY B 1 75 ? 8.093 50.422 11.309 1.00 20.09 75 GLY B CA 1
ATOM 2150 C C . GLY B 1 75 ? 7.937 49.090 12.018 1.00 20.11 75 GLY B C 1
ATOM 2151 O O . GLY B 1 75 ? 6.820 48.585 12.158 1.00 20.89 75 GLY B O 1
ATOM 2152 N N .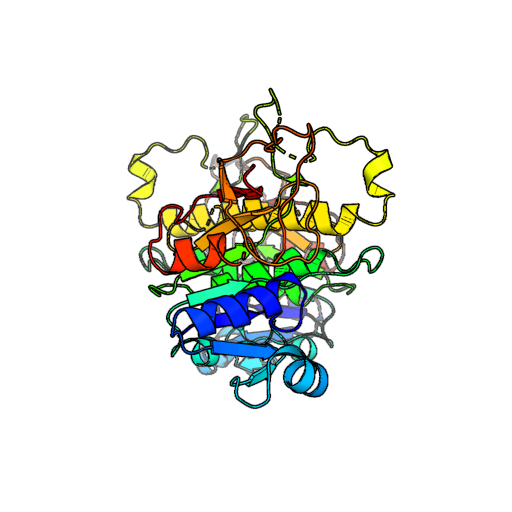 SER B 1 76 ? 9.043 48.525 12.495 1.00 20.18 76 SER B N 1
ATOM 2153 C CA . SER B 1 76 ? 8.976 47.296 13.281 1.00 19.36 76 SER B CA 1
ATOM 2154 C C . SER B 1 76 ? 8.680 47.593 14.748 1.00 16.97 76 SER B C 1
ATOM 2155 O O . SER B 1 76 ? 8.191 46.728 15.479 1.00 18.97 76 SER B O 1
ATOM 2158 N N . GLY B 1 77 ? 9.036 48.801 15.187 1.00 15.63 77 GLY B N 1
ATOM 2159 C CA . GLY B 1 77 ? 8.960 49.175 16.595 1.00 13.99 77 GLY B CA 1
ATOM 2160 C C . GLY B 1 77 ? 10.174 48.702 17.395 1.00 14.38 77 GLY B C 1
ATOM 2161 O O . GLY B 1 77 ? 10.203 48.831 18.623 1.00 16.02 77 GLY B O 1
ATOM 2162 N N . ARG B 1 78 ? 11.114 48.049 16.722 1.00 11.84 78 ARG B N 1
ATOM 2163 C CA . ARG B 1 78 ? 12.228 47.378 17.416 1.00 13.61 78 ARG B CA 1
ATOM 2164 C C . ARG B 1 78 ? 13.550 48.129 17.250 1.00 10.50 78 ARG B C 1
ATOM 2165 O O . ARG B 1 78 ? 14.640 47.552 17.417 1.00 9.14 78 ARG B O 1
ATOM 2173 N N . GLY B 1 79 ? 13.438 49.443 17.078 1.00 9.77 79 GLY B N 1
ATOM 2174 C CA . GLY B 1 79 ? 14.608 50.314 16.975 1.00 8.57 79 GLY B CA 1
ATOM 2175 C C . GLY B 1 79 ? 15.512 50.217 18.185 1.00 8.36 79 GLY B C 1
ATOM 2176 O O . GLY B 1 79 ? 16.727 50.432 18.066 1.00 8.03 79 GLY B O 1
ATOM 2177 N N . TYR B 1 80 ? 14.963 49.780 19.323 1.00 8.02 80 TYR B N 1
ATOM 2178 C CA . TYR B 1 80 ? 15.792 49.597 20.533 1.00 8.80 80 TYR B CA 1
ATOM 2179 C C . TYR B 1 80 ? 16.955 48.618 20.326 1.00 9.94 80 TYR B C 1
ATOM 2180 O O . TYR B 1 80 ? 17.937 48.639 21.075 1.00 8.60 80 TYR B O 1
ATOM 2189 N N . LEU B 1 81 ? 16.822 47.733 19.342 1.00 8.45 81 LEU B N 1
ATOM 2190 C CA . LEU B 1 81 ? 17.871 46.740 19.076 1.00 8.71 81 LEU B CA 1
ATOM 2191 C C . LEU B 1 81 ? 19.186 47.377 18.639 1.00 6.82 81 LEU B C 1
ATOM 2192 O O . LEU B 1 81 ? 20.258 46.899 19.023 1.00 8.85 81 LEU B O 1
ATOM 2197 N N . HIS B 1 82 ? 19.126 48.519 17.955 1.00 8.85 82 HIS B N 1
ATOM 2198 C CA . HIS B 1 82 ? 20.358 49.259 17.648 1.00 6.43 82 HIS B CA 1
ATOM 2199 C C . HIS B 1 82 ? 21.187 49.491 18.913 1.00 8.35 82 HIS B C 1
ATOM 2200 O O . HIS B 1 82 ? 22.406 49.277 18.937 1.00 10.84 82 HIS B O 1
ATOM 2207 N N . LEU B 1 83 ? 20.502 49.871 19.983 1.00 7.72 83 LEU B N 1
ATOM 2208 C CA . LEU B 1 83 ? 21.149 50.102 21.266 1.00 6.43 83 LEU B CA 1
ATOM 2209 C C . LEU B 1 83 ? 21.525 48.792 21.957 1.00 6.83 83 LEU B C 1
ATOM 2210 O O . LEU B 1 83 ? 22.674 48.617 22.391 1.00 7.09 83 LEU B O 1
ATOM 2215 N N . ASP B 1 84 ? 20.569 47.870 22.047 1.00 5.79 84 ASP B N 1
ATOM 2216 C CA . ASP B 1 84 ? 20.803 46.603 22.740 1.00 6.73 84 ASP B CA 1
ATOM 2217 C C . ASP B 1 84 ? 21.954 45.793 22.162 1.00 6.65 84 ASP B C 1
ATOM 2218 O O . ASP B 1 84 ? 22.721 45.188 22.917 1.00 5.28 84 ASP B O 1
ATOM 2223 N N . PHE B 1 85 ? 22.077 45.757 20.833 1.00 6.73 85 PHE B N 1
ATOM 2224 C CA . PHE B 1 85 ? 23.166 44.981 20.228 1.00 8.52 85 PHE B CA 1
ATOM 2225 C C . PHE B 1 85 ? 24.516 45.608 20.592 1.00 8.80 85 PHE B C 1
ATOM 2226 O O . PHE B 1 85 ? 25.475 44.904 20.886 1.00 8.10 85 PHE B O 1
ATOM 2234 N N . ALA B 1 86 ? 24.581 46.941 20.563 1.00 6.51 86 ALA B N 1
ATOM 2235 C CA . ALA B 1 86 ? 25.814 47.658 20.885 1.00 6.45 86 ALA B CA 1
ATOM 2236 C C . ALA B 1 86 ? 26.198 47.547 22.358 1.00 4.91 86 ALA B C 1
ATOM 2237 O O . ALA B 1 86 ? 27.374 47.343 22.681 1.00 7.42 86 ALA B O 1
ATOM 2239 N N . THR B 1 87 ? 25.220 47.646 23.257 1.00 6.07 87 THR B N 1
ATOM 2240 C CA . THR B 1 87 ? 25.535 47.564 24.684 1.00 7.21 87 THR B CA 1
ATOM 2241 C C . THR B 1 87 ? 26.001 46.149 25.029 1.00 8.97 87 THR B C 1
ATOM 2242 O O . THR B 1 87 ? 26.885 45.976 25.860 1.00 10.22 87 THR B O 1
ATOM 2246 N N . HIS B 1 88 ? 25.378 45.138 24.417 1.00 6.06 88 HIS B N 1
ATOM 2247 C CA . HIS B 1 88 ? 25.826 43.761 24.610 1.00 7.41 88 HIS B CA 1
ATOM 2248 C C . HIS B 1 88 ? 27.247 43.555 24.095 1.00 6.23 88 HIS B C 1
ATOM 2249 O O . HIS B 1 88 ? 28.093 43.002 24.799 1.00 8.02 88 HIS B O 1
ATOM 2256 N N . LEU B 1 89 ? 27.524 44.022 22.879 1.00 7.69 89 LEU B N 1
ATOM 2257 C CA . LEU B 1 89 ? 28.866 43.857 22.313 1.00 8.06 89 LEU B CA 1
ATOM 2258 C C . LEU B 1 89 ? 29.936 44.504 23.194 1.00 7.08 89 LEU B C 1
ATOM 2259 O O . LEU B 1 89 ? 30.968 43.886 23.483 1.00 6.17 89 LEU B O 1
ATOM 2264 N N . VAL B 1 90 ? 29.688 45.747 23.615 1.00 6.52 90 VAL B N 1
ATOM 2265 C CA . VAL B 1 90 ? 30.620 46.457 24.467 1.00 5.25 90 VAL B CA 1
ATOM 2266 C C . VAL B 1 90 ? 30.908 45.690 25.750 1.00 6.72 90 VAL B C 1
ATOM 2267 O O . VAL B 1 90 ? 32.062 45.630 26.209 1.00 7.98 90 VAL B O 1
ATOM 2271 N N . SER B 1 91 ? 29.861 45.109 26.336 1.00 7.88 91 SER B N 1
ATOM 2272 C CA . SER B 1 91 ? 30.015 44.326 27.564 1.00 7.29 91 SER B CA 1
ATOM 2273 C C . SER B 1 91 ? 30.992 43.159 27.408 1.00 8.84 91 SER B C 1
ATOM 2274 O O . SER B 1 91 ? 31.535 42.675 28.402 1.00 10.49 91 SER B O 1
ATOM 2277 N N . LEU B 1 92 ? 31.180 42.687 26.170 1.00 7.48 92 LEU B N 1
ATOM 2278 C CA . LEU B 1 92 ? 32.040 41.524 25.903 1.00 8.46 92 LEU B CA 1
ATOM 2279 C C . LEU B 1 92 ? 33.482 41.942 25.659 1.00 9.81 92 LEU B C 1
ATOM 2280 O O . LEU B 1 92 ? 34.387 41.102 25.608 1.00 11.89 92 LEU B O 1
ATOM 2285 N N . LEU B 1 93 ? 33.702 43.240 25.491 1.00 9.62 93 LEU B N 1
ATOM 2286 C CA . LEU B 1 93 ? 35.030 43.731 25.110 1.00 11.94 93 LEU B CA 1
ATOM 2287 C C . LEU B 1 93 ? 35.786 44.395 26.259 1.00 13.08 93 LEU B C 1
ATOM 2288 O O . LEU B 1 93 ? 36.852 44.968 26.057 1.00 15.05 93 LEU B O 1
ATOM 2293 N N . ARG B 1 94 ? 35.268 44.271 27.473 1.00 12.39 94 ARG B N 1
ATOM 2294 C CA . ARG B 1 94 ? 35.899 44.899 28.622 1.00 14.42 94 ARG B CA 1
ATOM 2295 C C . ARG B 1 94 ? 37.263 44.271 28.897 1.00 18.38 94 ARG B C 1
ATOM 2296 O O . ARG B 1 94 ? 37.442 43.054 28.762 1.00 16.98 94 ARG B O 1
ATOM 2304 N N . ASN B 1 95 ? 38.240 45.128 29.158 1.00 23.78 95 ASN B N 1
ATOM 2305 C CA . ASN B 1 95 ? 39.633 44.715 29.271 1.00 32.36 95 ASN B CA 1
ATOM 2306 C C . ASN B 1 95 ? 40.136 43.820 28.124 1.00 32.89 95 ASN B C 1
ATOM 2307 O O . ASN B 1 95 ? 40.823 42.823 28.359 1.00 34.03 95 ASN B O 1
ATOM 2312 N N . SER B 1 96 ? 39.788 44.164 26.886 1.00 30.00 96 SER B N 1
ATOM 2313 C CA . SER B 1 96 ? 40.365 43.473 25.735 1.00 27.19 96 SER B CA 1
ATOM 2314 C C . SER B 1 96 ? 40.852 44.442 24.675 1.00 24.21 96 SER B C 1
ATOM 2315 O O . SER B 1 96 ? 40.418 45.590 24.632 1.00 22.91 96 SER B O 1
ATOM 2318 N N . ASP B 1 97 ? 41.758 43.970 23.824 1.00 18.58 97 ASP B N 1
ATOM 2319 C CA . ASP B 1 97 ? 42.378 44.820 22.808 1.00 21.99 97 ASP B CA 1
ATOM 2320 C C . ASP B 1 97 ? 41.462 44.929 21.595 1.00 18.98 97 ASP B C 1
ATOM 2321 O O . ASP B 1 97 ? 41.695 45.743 20.699 1.00 20.14 97 ASP B O 1
ATOM 2326 N N . THR B 1 98 ? 40.487 44.026 21.521 1.00 17.18 98 THR B N 1
ATOM 2327 C CA . THR B 1 98 ? 39.647 43.870 20.333 1.00 11.03 98 THR B CA 1
ATOM 2328 C C . THR B 1 98 ? 39.090 45.203 19.826 1.00 12.97 98 THR B C 1
ATOM 2329 O O . THR B 1 98 ? 38.489 45.969 20.592 1.00 13.71 98 THR B O 1
ATOM 2333 N N . LEU B 1 99 ? 39.270 45.457 18.526 1.00 11.04 99 LEU B N 1
ATOM 2334 C CA . LEU B 1 99 ? 38.694 46.640 17.871 1.00 9.49 99 LEU B CA 1
ATOM 2335 C C . LEU B 1 99 ? 37.239 46.355 17.537 1.00 10.27 99 LEU B C 1
ATOM 2336 O O . LEU B 1 99 ? 36.911 45.288 17.028 1.00 12.33 99 LEU B O 1
ATOM 2341 N N . ALA B 1 100 ? 36.367 47.303 17.830 1.00 8.21 100 ALA B N 1
ATOM 2342 C CA . ALA B 1 100 ? 34.961 47.148 17.495 1.00 10.25 100 ALA B CA 1
ATOM 2343 C C . ALA B 1 100 ? 34.490 48.351 16.686 1.00 9.63 100 ALA B C 1
ATOM 2344 O O . ALA B 1 100 ? 34.466 49.479 17.193 1.00 9.92 100 ALA B O 1
ATOM 2346 N N . VAL B 1 101 ? 34.073 48.101 15.447 1.00 8.25 101 VAL B N 1
ATOM 2347 C CA . VAL B 1 101 ? 33.538 49.163 14.607 1.00 9.44 101 VAL B CA 1
ATOM 2348 C C . VAL B 1 101 ? 32.017 49.086 14.563 1.00 7.89 101 VAL B C 1
ATOM 2349 O O . VAL B 1 101 ? 31.458 48.037 14.245 1.00 9.47 101 VAL B O 1
ATOM 2353 N N . PHE B 1 102 ? 31.361 50.207 14.837 1.00 5.70 102 PHE B N 1
ATOM 2354 C CA . PHE B 1 102 ? 29.897 50.296 14.859 1.00 6.93 102 PHE B CA 1
ATOM 2355 C C . PHE B 1 102 ? 29.428 51.207 13.734 1.00 7.05 102 PHE B C 1
ATOM 2356 O O . PHE B 1 102 ? 29.833 52.363 13.657 1.00 7.69 102 PHE B O 1
ATOM 2364 N N . ILE B 1 103 ? 28.599 50.682 12.835 1.00 7.82 103 ILE B N 1
ATOM 2365 C CA . ILE B 1 103 ? 27.973 51.548 11.849 1.00 8.60 103 ILE B CA 1
ATOM 2366 C C . ILE B 1 103 ? 26.823 52.299 12.517 1.00 8.20 103 ILE B C 1
ATOM 2367 O O . ILE B 1 103 ? 25.914 51.686 13.098 1.00 10.37 103 ILE B O 1
ATOM 2372 N N . LEU B 1 104 ? 26.902 53.622 12.501 1.00 8.88 104 LEU B N 1
ATOM 2373 C CA . LEU B 1 104 ? 25.897 54.449 13.158 1.00 8.85 104 LEU B CA 1
ATOM 2374 C C . LEU B 1 104 ? 24.968 55.068 12.118 1.00 10.04 104 LEU B C 1
ATOM 2375 O O . LEU B 1 104 ? 24.859 54.564 11.008 1.00 11.65 104 LEU B O 1
ATOM 2380 N N . GLY B 1 105 ? 24.229 56.105 12.498 1.00 12.26 105 GLY B N 1
ATOM 2381 C CA . GLY B 1 105 ? 23.238 56.687 11.592 1.00 9.15 105 GLY B CA 1
ATOM 2382 C C . GLY B 1 105 ? 23.619 58.115 11.231 1.00 11.10 105 GLY B C 1
ATOM 2383 O O . GLY B 1 105 ? 24.536 58.693 11.819 1.00 11.93 105 GLY B O 1
ATOM 2384 N N . SER B 1 106 ? 22.941 58.678 10.239 1.00 12.76 106 SER B N 1
ATOM 2385 C CA . SER B 1 106 ? 23.246 60.036 9.806 1.00 12.55 106 SER B CA 1
ATOM 2386 C C . SER B 1 106 ? 22.587 61.076 10.712 1.00 13.33 106 SER B C 1
ATOM 2387 O O . SER B 1 106 ? 23.024 62.208 10.769 1.00 14.97 106 SER B O 1
ATOM 2390 N N . ALA B 1 107 ? 21.555 60.680 11.451 1.00 14.78 107 ALA B N 1
ATOM 2391 C CA . ALA B 1 107 ? 20.805 61.624 12.273 1.00 14.73 107 ALA B CA 1
ATOM 2392 C C . ALA B 1 107 ? 21.615 62.212 13.439 1.00 14.15 107 ALA B C 1
ATOM 2393 O O . ALA B 1 107 ? 21.227 63.211 14.039 1.00 15.83 107 ALA B O 1
ATOM 2395 N N . SER B 1 108 ? 22.688 61.531 13.821 1.00 11.45 108 SER B N 1
ATOM 2396 C CA . SER B 1 108 ? 23.559 62.021 14.874 1.00 10.47 108 SER B CA 1
ATOM 2397 C C . SER B 1 108 ? 24.634 62.968 14.323 1.00 10.50 108 SER B C 1
ATOM 2398 O O . SER B 1 108 ? 25.421 63.522 15.086 1.00 11.52 108 SER B O 1
ATOM 2401 N N . LEU B 1 109 ? 24.644 63.168 13.003 1.00 10.10 109 LEU B N 1
ATOM 2402 C CA . LEU B 1 109 ? 25.543 64.144 12.374 1.00 9.59 109 LEU B CA 1
ATOM 2403 C C . LEU B 1 109 ? 24.907 65.538 12.363 1.00 9.41 109 LEU B C 1
ATOM 2404 O O . LEU B 1 109 ? 23.696 65.670 12.343 1.00 11.84 109 LEU B O 1
ATOM 2409 N N . ALA B 1 110 ? 25.737 66.570 12.325 1.00 10.46 110 ALA B N 1
ATOM 2410 C CA . ALA B 1 110 ? 25.264 67.925 12.061 1.00 12.21 110 ALA B CA 1
ATOM 2411 C C . ALA B 1 110 ? 24.903 68.100 10.575 1.00 13.03 110 ALA B C 1
ATOM 2412 O O . ALA B 1 110 ? 25.604 67.603 9.693 1.00 14.26 110 ALA B O 1
ATOM 2422 N N . PRO B 1 112 ? 25.296 70.418 7.340 1.00 17.93 112 PRO B N 1
ATOM 2423 C CA . PRO B 1 112 ? 26.459 71.206 6.939 1.00 19.78 112 PRO B CA 1
ATOM 2424 C C . PRO B 1 112 ? 26.454 72.590 7.565 1.00 15.90 112 PRO B C 1
ATOM 2425 O O . PRO B 1 112 ? 25.471 73.305 7.451 1.00 17.68 112 PRO B O 1
ATOM 2429 N N . GLY B 1 113 ? 27.459 72.879 8.388 1.00 19.37 113 GLY B N 1
ATOM 2430 C CA . GLY B 1 113 ? 27.554 74.191 9.027 1.00 15.64 113 GLY B CA 1
ATOM 2431 C C . GLY B 1 113 ? 27.082 74.270 10.468 1.00 15.11 113 GLY B C 1
ATOM 2432 O O . GLY B 1 113 ? 27.425 75.209 11.184 1.00 16.16 113 GLY B O 1
ATOM 2433 N N . ALA B 1 114 ? 26.247 73.325 10.886 1.00 14.86 114 ALA B N 1
ATOM 2434 C CA . ALA B 1 114 ? 25.692 73.344 12.233 1.00 14.54 114 ALA B CA 1
ATOM 2435 C C . ALA B 1 114 ? 26.693 72.762 13.218 1.00 14.57 114 ALA B C 1
ATOM 2436 O O . ALA B 1 114 ? 27.614 72.059 12.825 1.00 13.04 114 ALA B O 1
ATOM 2438 N N . ASP B 1 115 ? 26.511 73.059 14.503 1.00 16.86 115 ASP B N 1
ATOM 2439 C CA . ASP B 1 115 ? 27.433 72.569 15.524 1.00 19.42 115 ASP B CA 1
ATOM 2440 C C . ASP B 1 115 ? 26.827 71.521 16.464 1.00 18.52 115 ASP B C 1
ATOM 2441 O O . ASP B 1 115 ? 27.363 71.270 17.539 1.00 19.09 115 ASP B O 1
ATOM 2446 N N . HIS B 1 116 ? 25.762 70.856 16.022 1.00 16.63 116 HIS B N 1
ATOM 2447 C CA . HIS B 1 116 ? 25.045 69.899 16.869 1.00 18.31 116 HIS B CA 1
ATOM 2448 C C . HIS B 1 116 ? 24.300 68.866 16.021 1.00 18.12 116 HIS B C 1
ATOM 2449 O O . HIS B 1 116 ? 23.963 69.147 14.873 1.00 16.63 116 HIS B O 1
ATOM 2456 N N . PRO B 1 117 ? 24.062 67.658 16.578 1.00 15.92 117 PRO B N 1
ATOM 2457 C CA . PRO B 1 117 ? 23.349 66.603 15.859 1.00 16.74 117 PRO B CA 1
ATOM 2458 C C . PRO B 1 117 ? 22.004 67.079 15.302 1.00 15.56 117 PRO B C 1
ATOM 2459 O O . PRO B 1 117 ? 21.257 67.775 15.999 1.00 13.73 117 PRO B O 1
ATOM 2471 N N . ILE B 1 119 ? 19.285 65.569 14.630 1.00 14.81 119 ILE B N 1
ATOM 2472 C CA . ILE B 1 119 ? 18.099 64.996 15.286 1.00 15.20 119 ILE B CA 1
ATOM 2473 C C . ILE B 1 119 ? 17.517 65.943 16.339 1.00 14.08 119 ILE B C 1
ATOM 2474 O O . ILE B 1 119 ? 16.307 66.003 16.520 1.00 15.82 119 ILE B O 1
ATOM 2479 N N . LEU B 1 120 ? 18.361 66.768 16.944 1.00 15.96 120 LEU B N 1
ATOM 2480 C CA . LEU B 1 120 ? 17.880 67.686 17.981 1.00 16.08 120 LEU B CA 1
ATOM 2481 C C . LEU B 1 120 ? 16.944 68.743 17.396 1.00 18.97 120 LEU B C 1
ATOM 2482 O O . LEU B 1 120 ? 16.127 69.325 18.114 1.00 21.25 120 LEU B O 1
ATOM 2487 N N . ASP B 1 121 ? 17.041 68.963 16.088 1.00 18.66 121 ASP B N 1
ATOM 2488 C CA . ASP B 1 121 ? 16.256 70.010 15.432 1.00 18.98 121 ASP B CA 1
ATOM 2489 C C . ASP B 1 121 ? 15.032 69.478 14.692 1.00 19.89 121 ASP B C 1
ATOM 2490 O O . ASP B 1 121 ? 14.273 70.251 14.109 1.00 19.89 121 ASP B O 1
ATOM 2495 N N . PHE B 1 122 ? 14.863 68.160 14.670 1.00 19.27 122 PHE B N 1
ATOM 2496 C CA . PHE B 1 122 ? 13.711 67.568 13.992 1.00 20.92 122 PHE B CA 1
ATOM 2497 C C . PHE B 1 122 ? 12.413 68.110 14.598 1.00 24.98 122 PHE B C 1
ATOM 2498 O O . PHE B 1 122 ? 12.307 68.254 15.821 1.00 25.57 122 PHE B O 1
ATOM 2506 N N . PRO B 1 123 ? 11.417 68.405 13.748 1.00 26.49 123 PRO B N 1
ATOM 2507 C CA . PRO B 1 123 ? 10.095 68.758 14.275 1.00 29.48 123 PRO B CA 1
ATOM 2508 C C . PRO B 1 123 ? 9.493 67.607 15.072 1.00 29.83 123 PRO B C 1
ATOM 2509 O O . PRO B 1 123 ? 9.950 66.468 14.965 1.00 28.68 123 PRO B O 1
ATOM 2513 N N . GLU B 1 124 ? 8.402 67.893 15.773 1.00 31.13 124 GLU B N 1
ATOM 2514 C CA . GLU B 1 124 ? 7.674 66.888 16.534 1.00 34.88 124 GLU B CA 1
ATOM 2515 C C . GLU B 1 124 ? 7.056 65.817 15.626 1.00 31.48 124 GLU B C 1
ATOM 2516 O O . GLU B 1 124 ? 6.914 64.654 16.021 1.00 31.02 124 GLU B O 1
ATOM 2522 N N . SER B 1 125 ? 6.707 66.216 14.404 1.00 29.25 125 SER B N 1
ATOM 2523 C CA . SER B 1 125 ? 6.109 65.301 13.440 1.00 29.24 125 SER B CA 1
ATOM 2524 C C . SER B 1 125 ? 7.052 64.158 13.061 1.00 26.30 125 SER B C 1
ATOM 2525 O O . SER B 1 125 ? 6.606 63.109 12.605 1.00 25.78 125 SER B O 1
ATOM 2528 N N . ALA B 1 126 ? 8.357 64.370 13.223 1.00 24.02 126 ALA B N 1
ATOM 2529 C CA . ALA B 1 126 ? 9.334 63.356 12.834 1.00 23.74 126 ALA B CA 1
ATOM 2530 C C . ALA B 1 126 ? 9.017 62.012 13.489 1.00 22.03 126 ALA B C 1
ATOM 2531 O O . ALA B 1 126 ? 9.130 60.960 12.856 1.00 21.79 126 ALA B O 1
ATOM 2533 N N . ALA B 1 127 ? 8.536 62.059 14.726 1.00 21.23 127 ALA B N 1
ATOM 2534 C CA . ALA B 1 127 ? 8.359 60.852 15.523 1.00 22.48 127 ALA B CA 1
ATOM 2535 C C . ALA B 1 127 ? 7.286 59.951 14.941 1.00 25.35 127 ALA B C 1
ATOM 2536 O O . ALA B 1 127 ? 7.164 58.793 15.325 1.00 26.58 127 ALA B O 1
ATOM 2538 N N . SER B 1 128 ? 6.513 60.485 14.000 1.00 24.82 128 SER B N 1
ATOM 2539 C CA . SER B 1 128 ? 5.472 59.710 13.350 1.00 26.62 128 SER B CA 1
ATOM 2540 C C . SER B 1 128 ? 6.001 58.979 12.124 1.00 24.26 128 SER B C 1
ATOM 2541 O O . SER B 1 128 ? 5.312 58.124 11.560 1.00 28.26 128 SER B O 1
ATOM 2544 N N . GLN B 1 129 ? 7.219 59.316 11.711 1.00 20.45 129 GLN B N 1
ATOM 2545 C CA . GLN B 1 129 ? 7.828 58.674 10.544 1.00 19.42 129 GLN B CA 1
ATOM 2546 C C . GLN B 1 129 ? 8.425 57.312 10.930 1.00 18.93 129 GLN B C 1
ATOM 2547 O O . GLN B 1 129 ? 8.998 57.164 12.009 1.00 16.66 129 GLN B O 1
ATOM 2553 N N . PRO B 1 130 ? 8.273 56.308 10.056 1.00 20.18 130 PRO B N 1
ATOM 2554 C CA . PRO B 1 130 ? 8.705 54.933 10.365 1.00 20.34 130 PRO B CA 1
ATOM 2555 C C . PRO B 1 130 ? 10.221 54.791 10.553 1.00 15.69 130 PRO B C 1
ATOM 2556 O O . PRO B 1 130 ? 10.687 53.757 11.041 1.00 17.82 130 PRO B O 1
ATOM 2560 N N . TRP B 1 131 ? 10.983 55.771 10.073 1.00 15.35 131 TRP B N 1
ATOM 2561 C CA . TRP B 1 131 ? 12.437 55.766 10.227 1.00 13.82 131 TRP B CA 1
ATOM 2562 C C . TRP B 1 131 ? 12.899 56.300 11.589 1.00 12.86 131 TRP B C 1
ATOM 2563 O O . TRP B 1 131 ? 14.061 56.129 11.973 1.00 15.10 131 TRP B O 1
ATOM 2574 N N . TYR B 1 132 ? 12.009 56.984 12.302 1.00 11.17 132 TYR B N 1
ATOM 2575 C CA . TYR B 1 132 ? 12.430 57.737 13.490 1.00 11.08 132 TYR B CA 1
ATOM 2576 C C . TYR B 1 132 ? 12.919 56.831 14.623 1.00 10.16 132 TYR B C 1
ATOM 2577 O O . TYR B 1 132 ? 13.938 57.102 15.262 1.00 8.99 132 TYR B O 1
ATOM 2586 N N . ASP B 1 133 ? 12.135 55.799 14.917 1.00 10.35 133 ASP B N 1
ATOM 2587 C CA . ASP B 1 133 ? 12.460 54.844 15.976 1.00 12.95 133 ASP B CA 1
ATOM 2588 C C . ASP B 1 133 ? 13.934 54.404 15.884 1.00 12.04 133 ASP B C 1
ATOM 2589 O O . ASP B 1 133 ? 14.716 54.592 16.823 1.00 11.22 133 ASP B O 1
ATOM 2594 N N . GLY B 1 134 ? 14.321 53.864 14.733 1.00 10.21 134 GLY B N 1
ATOM 2595 C CA . GLY B 1 134 ? 15.710 53.451 14.507 1.00 11.38 134 GLY B CA 1
ATOM 2596 C C . GLY B 1 134 ? 16.695 54.600 14.631 1.00 12.08 134 GLY B C 1
ATOM 2597 O O . GLY B 1 134 ? 17.735 54.461 15.283 1.00 12.67 134 GLY B O 1
ATOM 2598 N N . ALA B 1 135 ? 16.359 55.746 14.033 1.00 8.56 135 ALA B N 1
ATOM 2599 C CA . ALA B 1 135 ? 17.230 56.927 14.101 1.00 8.73 135 ALA B CA 1
ATOM 2600 C C . ALA B 1 135 ? 17.526 57.368 15.546 1.00 9.36 135 ALA B C 1
ATOM 2601 O O . ALA B 1 135 ? 18.666 57.692 15.896 1.00 8.67 135 ALA B O 1
ATOM 2603 N N . LEU B 1 136 ? 16.473 57.460 16.349 1.00 6.23 136 LEU B N 1
ATOM 2604 C CA . LEU B 1 136 ? 16.579 57.830 17.751 1.00 8.77 136 LEU B CA 1
ATOM 2605 C C . LEU B 1 136 ? 17.509 56.877 18.502 1.00 8.20 136 LEU B C 1
ATOM 2606 O O . LEU B 1 136 ? 18.475 57.295 19.160 1.00 8.65 136 LEU B O 1
ATOM 2611 N N . TYR B 1 137 ? 17.262 55.584 18.348 1.00 6.65 137 TYR B N 1
ATOM 2612 C CA . TYR B 1 137 ? 18.070 54.606 19.054 1.00 7.14 137 TYR B CA 1
ATOM 2613 C C . TYR B 1 137 ? 19.501 54.516 18.568 1.00 5.74 137 TYR B C 1
ATOM 2614 O O . TYR B 1 137 ? 20.399 54.207 19.352 1.00 7.41 137 TYR B O 1
ATOM 2623 N N . GLN B 1 138 ? 19.746 54.886 17.314 1.00 5.46 138 GLN B N 1
ATOM 2624 C CA . GLN B 1 138 ? 21.135 54.951 16.839 1.00 8.93 138 GLN B CA 1
ATOM 2625 C C . GLN B 1 138 ? 21.870 56.201 17.323 1.00 7.95 138 GLN B C 1
ATOM 2626 O O . GLN B 1 138 ? 23.087 56.189 17.479 1.00 8.56 138 GLN B O 1
ATOM 2632 N N . TYR B 1 139 ? 21.124 57.280 17.550 1.00 8.17 139 TYR B N 1
ATOM 2633 C CA . TYR B 1 139 ? 21.665 58.461 18.206 1.00 7.03 139 TYR B CA 1
ATOM 2634 C C . TYR B 1 139 ? 22.048 58.105 19.646 1.00 6.59 139 TYR B C 1
ATOM 2635 O O . TYR B 1 139 ? 23.156 58.379 20.094 1.00 8.81 139 TYR B O 1
ATOM 2644 N N . TYR B 1 140 ? 21.164 57.379 20.323 1.00 7.79 140 TYR B N 1
ATOM 2645 C CA . TYR B 1 140 ? 21.480 56.859 21.650 1.00 5.34 140 TYR B CA 1
ATOM 2646 C C . TYR B 1 140 ? 22.678 55.911 21.647 1.00 6.11 140 TYR B C 1
ATOM 2647 O O . TYR B 1 140 ? 23.526 55.977 22.554 1.00 5.46 140 TYR B O 1
ATOM 2656 N N . GLU B 1 141 ? 22.740 55.026 20.645 1.00 7.10 141 GLU B N 1
ATOM 2657 C CA . GLU B 1 141 ? 23.869 54.104 20.477 1.00 8.86 141 GLU B CA 1
ATOM 2658 C C . GLU B 1 141 ? 25.183 54.874 20.400 1.00 9.52 141 GLU B C 1
ATOM 2659 O O . GLU B 1 141 ? 26.122 54.601 21.150 1.00 10.83 141 GLU B O 1
ATOM 2665 N N . TYR B 1 142 ? 25.176 55.951 19.617 1.00 6.89 142 TYR B N 1
ATOM 2666 C CA . TYR B 1 142 ? 26.336 56.827 19.503 1.00 10.45 142 TYR B CA 1
ATOM 2667 C C . TYR B 1 142 ? 26.703 57.456 20.849 1.00 10.25 142 TYR B C 1
ATOM 2668 O O . TYR B 1 142 ? 27.858 57.439 21.251 1.00 9.24 142 TYR B O 1
ATOM 2677 N N . GLN B 1 143 ? 25.703 57.953 21.568 1.00 8.03 143 GLN B N 1
ATOM 2678 C CA . GLN B 1 143 ? 25.943 58.523 22.889 1.00 8.59 143 GLN B CA 1
ATOM 2679 C C . GLN B 1 143 ? 26.479 57.477 23.871 1.00 7.87 143 GLN B C 1
ATOM 2680 O O . GLN B 1 143 ? 27.405 57.751 24.652 1.00 9.68 143 GLN B O 1
ATOM 2686 N N . PHE B 1 144 ? 25.877 56.294 23.850 1.00 7.74 144 PHE B N 1
ATOM 2687 C CA . PHE B 1 144 ? 26.334 55.190 24.695 1.00 7.24 144 PHE B CA 1
ATOM 2688 C C . PHE B 1 144 ? 27.795 54.851 24.454 1.00 6.46 144 PHE B C 1
ATOM 2689 O O . PHE B 1 144 ? 28.518 54.552 25.385 1.00 7.24 144 PHE B O 1
ATOM 2697 N N . LEU B 1 145 ? 28.197 54.776 23.188 1.00 5.03 145 LEU B N 1
ATOM 2698 C CA . LEU B 1 145 ? 29.581 54.446 22.881 1.00 8.81 145 LEU B CA 1
ATOM 2699 C C . LEU B 1 145 ? 30.569 55.375 23.593 1.00 8.46 145 LEU B C 1
ATOM 2700 O O . LEU B 1 145 ? 31.557 54.922 24.183 1.00 9.59 145 LEU B O 1
ATOM 2705 N N . GLN B 1 146 ? 30.225 56.659 23.648 1.00 9.55 146 GLN B N 1
ATOM 2706 C CA . GLN B 1 146 ? 31.080 57.672 24.263 1.00 10.26 146 GLN B CA 1
ATOM 2707 C C . GLN B 1 146 ? 31.186 57.549 25.773 1.00 11.12 146 GLN B C 1
ATOM 2708 O O . GLN B 1 146 ? 32.080 58.129 26.374 1.00 14.82 146 GLN B O 1
ATOM 2722 N N . ASN B 1 148 ? 32.227 54.964 27.089 1.00 11.87 148 ASN B N 1
ATOM 2723 C CA . ASN B 1 148 ? 33.164 53.851 27.266 1.00 12.94 148 ASN B CA 1
ATOM 2724 C C . ASN B 1 148 ? 34.600 54.177 26.843 1.00 12.70 148 ASN B C 1
ATOM 2725 O O . ASN B 1 148 ? 35.015 53.878 25.720 1.00 13.04 148 ASN B O 1
ATOM 2730 N N . ALA B 1 149 ? 35.352 54.785 27.757 1.00 14.12 149 ALA B N 1
ATOM 2731 C CA . ALA B 1 149 ? 36.651 55.366 27.424 1.00 14.33 149 ALA B CA 1
ATOM 2732 C C . ALA B 1 149 ? 37.745 54.312 27.315 1.00 15.52 149 ALA B C 1
ATOM 2733 O O . ALA B 1 149 ? 38.878 54.626 26.936 1.00 13.81 149 ALA B O 1
ATOM 2735 N N . ASN B 1 150 ? 37.447 53.102 27.781 1.00 15.06 150 ASN B N 1
ATOM 2736 C CA . ASN B 1 150 ? 38.454 52.051 27.917 1.00 17.84 150 ASN B CA 1
ATOM 2737 C C . ASN B 1 150 ? 38.194 50.851 27.011 1.00 16.26 150 ASN B C 1
ATOM 2738 O O . ASN B 1 150 ? 38.755 49.774 27.219 1.00 20.61 150 ASN B O 1
ATOM 2743 N N . VAL B 1 151 ? 37.377 51.051 25.981 1.00 13.62 151 VAL B N 1
ATOM 2744 C CA . VAL B 1 151 ? 37.142 50.015 24.985 1.00 10.50 151 VAL B CA 1
ATOM 2745 C C . VAL B 1 151 ? 37.573 50.563 23.626 1.00 9.19 151 VAL B C 1
ATOM 2746 O O . VAL B 1 151 ? 37.492 51.767 23.396 1.00 11.38 151 VAL B O 1
ATOM 2750 N N . ASN B 1 152 ? 38.113 49.699 22.765 1.00 9.16 152 ASN B N 1
ATOM 2751 C CA . ASN B 1 152 ? 38.590 50.145 21.450 1.00 9.42 152 ASN B CA 1
ATOM 2752 C C . ASN B 1 152 ? 37.483 50.200 20.397 1.00 9.83 152 ASN B C 1
ATOM 2753 O O . ASN B 1 152 ? 37.575 49.577 19.342 1.00 10.67 152 ASN B O 1
ATOM 2758 N N . TRP B 1 153 ? 36.450 50.989 20.672 1.00 8.80 153 TRP B N 1
ATOM 2759 C CA . TRP B 1 153 ? 35.350 51.137 19.726 1.00 8.76 153 TRP B CA 1
ATOM 2760 C C . TRP B 1 153 ? 35.641 52.248 18.725 1.00 10.23 153 TRP B C 1
ATOM 2761 O O . TRP B 1 153 ? 36.417 53.169 19.005 1.00 9.60 153 TRP B O 1
ATOM 2772 N N . ILE B 1 154 ? 35.083 52.095 17.525 1.00 8.39 154 ILE B N 1
ATOM 2773 C CA . ILE B 1 154 ? 35.179 53.093 16.480 1.00 8.43 154 ILE B CA 1
ATOM 2774 C C . ILE B 1 154 ? 33.787 53.271 15.893 1.00 9.17 154 ILE B C 1
ATOM 2775 O O . ILE B 1 154 ? 33.100 52.287 15.597 1.00 7.10 154 ILE B O 1
ATOM 2780 N N . GLY B 1 155 ? 33.377 54.520 15.713 1.00 7.62 155 GLY B N 1
ATOM 2781 C CA . GLY B 1 155 ? 32.059 54.798 15.147 1.00 9.23 155 GLY B CA 1
ATOM 2782 C C . GLY B 1 155 ? 32.161 55.356 13.740 1.00 8.41 155 GLY B C 1
ATOM 2783 O O . GLY B 1 155 ? 32.985 56.236 13.477 1.00 8.75 155 GLY B O 1
ATOM 2784 N N . ILE B 1 156 ? 31.392 54.783 12.816 1.00 8.70 156 ILE B N 1
ATOM 2785 C CA . ILE B 1 156 ? 31.341 55.289 11.441 1.00 9.01 156 ILE B CA 1
ATOM 2786 C C . ILE B 1 156 ? 29.903 55.523 10.987 1.00 9.66 156 ILE B C 1
ATOM 2787 O O . ILE B 1 156 ? 29.078 54.590 10.953 1.00 9.59 156 ILE B O 1
ATOM 2792 N N . SER B 1 157 ? 29.593 56.781 10.688 1.00 9.27 157 SER B N 1
ATOM 2793 C CA . SER B 1 157 ? 28.265 57.144 10.191 1.00 9.84 157 SER B CA 1
ATOM 2794 C C . SER B 1 157 ? 28.308 57.166 8.674 1.00 11.05 157 SER B C 1
ATOM 2795 O O . SER B 1 157 ? 29.209 57.758 8.083 1.00 9.93 157 SER B O 1
ATOM 2798 N N . PRO B 1 158 ? 27.264 56.633 8.033 1.00 11.98 158 PRO B N 1
ATOM 2799 C CA . PRO B 1 158 ? 27.113 56.833 6.600 1.00 10.87 158 PRO B CA 1
ATOM 2800 C C . PRO B 1 158 ? 26.660 58.262 6.318 1.00 10.95 158 PRO B C 1
ATOM 2801 O O . PRO B 1 158 ? 26.162 58.947 7.208 1.00 10.37 158 PRO B O 1
ATOM 2805 N N . SER B 1 159 ? 26.863 58.718 5.095 1.00 12.75 159 SER B N 1
ATOM 2806 C CA . SER B 1 159 ? 26.101 59.846 4.585 1.00 18.33 159 SER B CA 1
ATOM 2807 C C . SER B 1 159 ? 24.587 59.588 4.600 1.00 19.73 159 SER B C 1
ATOM 2808 O O . SER B 1 159 ? 24.119 58.494 4.936 1.00 23.33 159 SER B O 1
ATOM 2811 N N . GLU B 1 160 ? 23.832 60.567 4.133 1.00 22.10 160 GLU B N 1
ATOM 2812 C CA . GLU B 1 160 ? 22.382 60.480 4.147 1.00 22.44 160 GLU B CA 1
ATOM 2813 C C . GLU B 1 160 ? 21.882 59.230 3.408 1.00 23.43 160 GLU B C 1
ATOM 2814 O O . GLU B 1 160 ? 20.973 58.543 3.882 1.00 26.23 160 GLU B O 1
ATOM 2820 N N . ALA B 1 161 ? 22.471 58.934 2.251 1.00 16.92 161 ALA B N 1
ATOM 2821 C CA . ALA B 1 161 ? 22.061 57.750 1.473 1.00 15.97 161 ALA B CA 1
ATOM 2822 C C . ALA B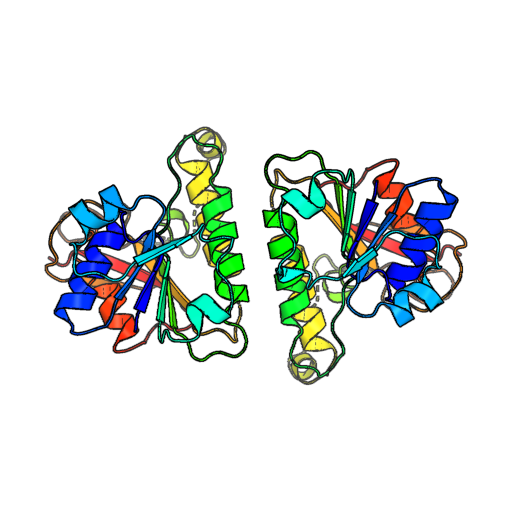 1 161 ? 23.103 56.647 1.517 1.00 13.51 161 ALA B C 1
ATOM 2823 O O . ALA B 1 161 ? 24.285 56.910 1.282 1.00 10.49 161 ALA B O 1
ATOM 2825 N N . PHE B 1 162 ? 22.640 55.404 1.675 1.00 11.52 162 PHE B N 1
ATOM 2826 C CA . PHE B 1 162 ? 23.532 54.243 1.832 1.00 10.84 162 PHE B CA 1
ATOM 2827 C C . PHE B 1 162 ? 23.146 53.144 0.820 1.00 8.63 162 PHE B C 1
ATOM 2828 O O . PHE B 1 162 ? 22.809 52.016 1.215 1.00 8.95 162 PHE B O 1
ATOM 2836 N N . PRO B 1 163 ? 23.222 53.462 -0.490 1.00 8.53 163 PRO B N 1
ATOM 2837 C CA . PRO B 1 163 ? 22.864 52.527 -1.572 1.00 11.45 163 PRO B CA 1
ATOM 2838 C C . PRO B 1 163 ? 23.846 51.367 -1.700 1.00 11.60 163 PRO B C 1
ATOM 2839 O O . PRO B 1 163 ? 25.012 51.484 -1.325 1.00 8.11 163 PRO B O 1
ATOM 2843 N N . SER B 1 164 ? 23.367 50.252 -2.239 1.00 12.88 164 SER B N 1
ATOM 2844 C CA . SER B 1 164 ? 24.237 49.132 -2.569 1.00 14.80 164 SER B CA 1
ATOM 2845 C C . SER B 1 164 ? 25.110 49.536 -3.751 1.00 12.93 164 SER B C 1
ATOM 2846 O O . SER B 1 164 ? 24.663 50.250 -4.636 1.00 12.59 164 SER B O 1
ATOM 2849 N N . GLY B 1 165 ? 26.385 49.179 -3.713 1.00 11.76 165 GLY B N 1
ATOM 2850 C CA . GLY B 1 165 ? 27.230 49.394 -4.881 1.00 13.91 165 GLY B CA 1
ATOM 2851 C C . GLY B 1 165 ? 28.676 49.051 -4.579 1.00 12.86 165 GLY B C 1
ATOM 2852 O O . GLY B 1 165 ? 29.039 48.855 -3.421 1.00 7.74 165 GLY B O 1
ATOM 2853 N N . PRO B 1 166 ? 29.503 48.945 -5.632 1.00 11.72 166 PRO B N 1
ATOM 2854 C CA . PRO B 1 166 ? 30.881 48.547 -5.446 1.00 10.66 166 PRO B CA 1
ATOM 2855 C C . PRO B 1 166 ? 31.700 49.697 -4.852 1.00 9.42 166 PRO B C 1
ATOM 2856 O O . PRO B 1 166 ? 31.246 50.846 -4.822 1.00 11.38 166 PRO B O 1
ATOM 2860 N N . ALA B 1 167 ? 32.852 49.352 -4.293 1.00 10.11 167 ALA B N 1
ATOM 2861 C CA . ALA B 1 167 ? 33.820 50.330 -3.810 1.00 11.57 167 ALA B CA 1
ATOM 2862 C C . ALA B 1 167 ? 34.429 51.144 -4.945 1.00 13.09 167 ALA B C 1
ATOM 2863 O O . ALA B 1 167 ? 34.658 50.628 -6.046 1.00 14.61 167 ALA B O 1
ATOM 2865 N N . THR B 1 168 ? 34.608 52.440 -4.706 1.00 13.01 168 THR B N 1
ATOM 2866 C CA . THR B 1 168 ? 35.462 53.246 -5.582 1.00 13.63 168 THR B CA 1
ATOM 2867 C C . THR B 1 168 ? 36.572 53.928 -4.772 1.00 15.18 168 THR B C 1
ATOM 2868 O O . THR B 1 168 ? 37.675 53.401 -4.678 1.00 17.68 168 THR B O 1
ATOM 2872 N N . SER B 1 169 ? 36.230 55.024 -4.097 1.00 13.46 169 SER B N 1
ATOM 2873 C CA . SER B 1 169 ? 37.049 55.627 -3.041 1.00 15.39 169 SER B CA 1
ATOM 2874 C C . SER B 1 169 ? 36.055 56.318 -2.123 1.00 14.03 169 SER B C 1
ATOM 2875 O O . SER B 1 169 ? 34.954 56.636 -2.558 1.00 14.29 169 SER B O 1
ATOM 2878 N N . TYR B 1 170 ? 36.485 56.673 -0.915 1.00 12.40 170 TYR B N 1
ATOM 2879 C CA . TYR B 1 170 ? 35.660 57.506 -0.035 1.00 12.14 170 TYR B CA 1
ATOM 2880 C C . TYR B 1 170 ? 36.404 58.744 0.465 1.00 12.85 170 TYR B C 1
ATOM 2881 O O . TYR B 1 170 ? 37.638 58.829 0.374 1.00 10.32 170 TYR B O 1
ATOM 2890 N N . VAL B 1 171 ? 35.624 59.712 0.939 1.00 13.27 171 VAL B N 1
ATOM 2891 C CA . VAL B 1 171 ? 36.117 60.901 1.633 1.00 13.65 171 VAL B CA 1
ATOM 2892 C C . VAL B 1 171 ? 35.576 60.846 3.067 1.00 16.12 171 VAL B C 1
ATOM 2893 O O . VAL B 1 171 ? 34.437 60.415 3.289 1.00 15.35 171 VAL B O 1
ATOM 2897 N N . ALA B 1 172 ? 36.446 61.094 4.044 1.00 15.38 172 ALA B N 1
ATOM 2898 C CA . ALA B 1 172 ? 36.046 61.032 5.449 1.00 13.06 172 ALA B CA 1
ATOM 2899 C C . ALA B 1 172 ? 35.917 62.429 6.083 1.00 13.90 172 ALA B C 1
ATOM 2900 O O . ALA B 1 172 ? 36.649 63.362 5.724 1.00 15.11 172 ALA B O 1
ATOM 2902 N N . GLY B 1 173 ? 34.970 62.562 7.006 1.00 10.93 173 GLY B N 1
ATOM 2903 C CA . GLY B 1 173 ? 34.896 63.702 7.911 1.00 10.83 173 GLY B CA 1
ATOM 2904 C C . GLY B 1 173 ? 34.700 63.254 9.355 1.00 13.91 173 GLY B C 1
ATOM 2905 O O . GLY B 1 173 ? 35.005 62.107 9.716 1.00 12.67 173 GLY B O 1
ATOM 2906 N N . LYS B 1 174 ? 34.266 64.186 10.196 1.00 11.25 174 LYS B N 1
ATOM 2907 C CA . LYS B 1 174 ? 34.114 63.931 11.615 1.00 13.76 174 LYS B CA 1
ATOM 2908 C C . LYS B 1 174 ? 32.653 63.838 12.014 1.00 14.02 174 LYS B C 1
ATOM 2909 O O . LYS B 1 174 ? 32.099 62.743 12.085 1.00 13.76 174 LYS B O 1
ATOM 2915 N N . ASP B 1 175 ? 32.015 64.987 12.224 1.00 12.11 175 ASP B N 1
ATOM 2916 C CA . ASP B 1 175 ? 30.683 65.017 12.826 1.00 11.29 175 ASP B CA 1
ATOM 2917 C C . ASP B 1 175 ? 29.650 65.704 11.942 1.00 12.13 175 ASP B C 1
ATOM 2918 O O . ASP B 1 175 ? 28.511 65.901 12.358 1.00 11.08 175 ASP B O 1
ATOM 2923 N N . THR B 1 176 ? 30.062 66.114 10.747 1.00 10.21 176 THR B N 1
ATOM 2924 C CA . THR B 1 176 ? 29.185 66.880 9.875 1.00 11.29 176 THR B CA 1
ATOM 2925 C C . THR B 1 176 ? 28.861 66.127 8.576 1.00 10.48 176 THR B C 1
ATOM 2926 O O . THR B 1 176 ? 29.748 65.569 7.926 1.00 10.18 176 THR B O 1
ATOM 2930 N N . LEU B 1 177 ? 27.587 66.143 8.191 1.00 8.37 177 LEU B N 1
ATOM 2931 C CA . LEU B 1 177 ? 27.171 65.558 6.936 1.00 11.87 177 LEU B CA 1
ATOM 2932 C C . LEU B 1 177 ? 28.053 66.057 5.786 1.00 11.71 177 LEU B C 1
ATOM 2933 O O . LEU B 1 177 ? 28.267 67.260 5.632 1.00 15.66 177 LEU B O 1
ATOM 2938 N N . LEU B 1 178 ? 28.485 65.130 4.937 1.00 12.97 178 LEU B N 1
ATOM 2939 C CA . LEU B 1 178 ? 29.324 65.448 3.787 1.00 14.96 178 LEU B CA 1
ATOM 2940 C C . LEU B 1 178 ? 28.507 65.491 2.493 1.00 16.01 178 LEU B C 1
ATOM 2941 O O . LEU B 1 178 ? 27.681 64.620 2.233 1.00 16.31 178 LEU B O 1
ATOM 2946 N N . VAL B 1 179 ? 28.801 66.465 1.644 1.00 14.20 179 VAL B N 1
ATOM 2947 C CA . VAL B 1 179 ? 28.089 66.603 0.383 1.00 16.70 179 VAL B CA 1
ATOM 2948 C C . VAL B 1 179 ? 29.122 66.614 -0.736 1.00 17.84 179 VAL B C 1
ATOM 2949 O O . VAL B 1 179 ? 30.151 67.295 -0.631 1.00 16.55 179 VAL B O 1
ATOM 2953 N N . GLY B 1 180 ? 28.893 65.801 -1.762 1.00 16.66 180 GLY B N 1
ATOM 2954 C CA . GLY B 1 180 ? 29.818 65.728 -2.887 1.00 18.12 180 GLY B CA 1
ATOM 2955 C C . GLY B 1 180 ? 29.545 66.778 -3.951 1.00 22.18 180 GLY B C 1
ATOM 2956 O O . GLY B 1 180 ? 28.690 67.652 -3.782 1.00 20.03 180 GLY B O 1
ATOM 2957 N N . GLU B 1 181 ? 30.268 66.675 -5.062 1.00 22.98 181 GLU B N 1
ATOM 2958 C CA . GLU B 1 181 ? 30.219 67.681 -6.118 1.00 24.88 181 GLU B CA 1
ATOM 2959 C C . GLU B 1 181 ? 28.915 67.598 -6.896 1.00 24.63 181 GLU B C 1
ATOM 2960 O O . GLU B 1 181 ? 28.556 68.537 -7.598 1.00 27.80 181 GLU B O 1
ATOM 2966 N N . ASP B 1 182 ? 28.170 66.513 -6.697 1.00 28.02 182 ASP B N 1
ATOM 2967 C CA . ASP B 1 182 ? 26.832 66.377 -7.270 1.00 27.83 182 ASP B CA 1
ATOM 2968 C C . ASP B 1 182 ? 25.756 67.042 -6.413 1.00 27.86 182 ASP B C 1
ATOM 2969 O O . ASP B 1 182 ? 24.575 66.997 -6.746 1.00 27.55 182 ASP B O 1
ATOM 2974 N N . GLY B 1 183 ? 26.160 67.570 -5.262 1.00 25.82 183 GLY B N 1
ATOM 2975 C CA . GLY B 1 183 ? 25.229 68.174 -4.319 1.00 24.36 183 GLY B CA 1
ATOM 2976 C C . GLY B 1 183 ? 24.501 67.170 -3.446 1.00 23.44 183 GLY B C 1
ATOM 2977 O O . GLY B 1 183 ? 23.611 67.540 -2.695 1.00 22.81 183 GLY B O 1
ATOM 2978 N N . GLN B 1 184 ? 24.890 65.898 -3.537 1.00 23.08 184 GLN B N 1
ATOM 2979 C CA . GLN B 1 184 ? 24.228 64.834 -2.801 1.00 21.88 184 GLN B CA 1
ATOM 2980 C C . GLN B 1 184 ? 25.125 64.280 -1.702 1.00 20.40 184 GLN B C 1
ATOM 2981 O O . GLN B 1 184 ? 26.345 64.468 -1.711 1.00 18.24 184 GLN B O 1
ATOM 2987 N N . SER B 1 185 ? 24.522 63.508 -0.812 1.00 15.39 185 SER B N 1
ATOM 2988 C CA . SER B 1 185 ? 25.256 62.880 0.263 1.00 14.98 185 SER B CA 1
ATOM 2989 C C . SER B 1 185 ? 24.974 61.376 0.209 1.00 11.88 185 SER B C 1
ATOM 2990 O O . SER B 1 185 ? 23.853 60.937 0.486 1.00 12.15 185 SER B O 1
ATOM 2993 N N . HIS B 1 186 ? 25.964 60.596 -0.219 1.00 11.53 186 HIS B N 1
ATOM 2994 C CA . HIS B 1 186 ? 25.773 59.150 -0.351 1.00 10.75 186 HIS B CA 1
ATOM 2995 C C . HIS B 1 186 ? 27.068 58.382 -0.193 1.00 9.50 186 HIS B C 1
ATOM 2996 O O . HIS B 1 186 ? 28.158 58.913 -0.447 1.00 10.51 186 HIS B O 1
ATOM 3003 N N . ILE B 1 187 ? 26.950 57.149 0.296 1.00 7.37 187 ILE B N 1
ATOM 3004 C CA . ILE B 1 187 ? 28.071 56.229 0.410 1.00 9.73 187 ILE B CA 1
ATOM 3005 C C . ILE B 1 187 ? 27.555 54.846 -0.002 1.00 7.89 187 ILE B C 1
ATOM 3006 O O . ILE B 1 187 ? 26.474 54.452 0.407 1.00 9.34 187 ILE B O 1
ATOM 3011 N N . THR B 1 188 ? 28.314 54.133 -0.829 1.00 6.26 188 THR B N 1
ATOM 3012 C CA . THR B 1 188 ? 27.928 52.786 -1.225 1.00 5.82 188 THR B CA 1
ATOM 3013 C C . THR B 1 188 ? 28.309 51.764 -0.154 1.00 8.14 188 THR B C 1
ATOM 3014 O O . THR B 1 188 ? 29.177 52.018 0.681 1.00 7.73 188 THR B O 1
ATOM 3018 N N . THR B 1 189 ? 27.603 50.642 -0.133 1.00 6.15 189 THR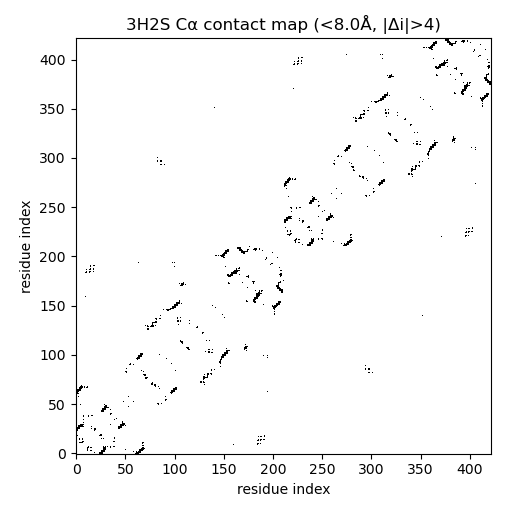 B N 1
ATOM 3019 C CA . THR B 1 189 ? 27.993 49.523 0.720 1.00 8.33 189 THR B CA 1
ATOM 3020 C C . THR B 1 189 ? 29.474 49.115 0.524 1.00 7.73 189 THR B C 1
ATOM 3021 O O . THR B 1 189 ? 30.203 48.848 1.494 1.00 6.66 189 THR B O 1
ATOM 3025 N N . GLY B 1 190 ? 29.954 49.197 -0.713 1.00 9.76 190 GLY B N 1
ATOM 3026 C CA . GLY B 1 190 ? 31.349 48.874 -1.007 1.00 8.82 190 GLY B CA 1
ATOM 3027 C C . GLY B 1 190 ? 32.341 49.865 -0.422 1.00 10.55 190 GLY B C 1
ATOM 3028 O O . GLY B 1 190 ? 33.390 49.478 0.100 1.00 7.62 190 GLY B O 1
ATOM 3029 N N . ASN B 1 191 ? 32.028 51.150 -0.528 1.00 7.77 191 ASN B N 1
ATOM 3030 C CA . ASN B 1 191 ? 32.884 52.192 0.049 1.00 8.17 191 ASN B CA 1
ATOM 3031 C C . ASN B 1 191 ? 32.881 52.232 1.576 1.00 8.81 191 ASN B C 1
ATOM 3032 O O . ASN B 1 191 ? 33.925 52.473 2.204 1.00 8.90 191 ASN B O 1
ATOM 3045 N N . ALA B 1 193 ? 32.561 49.544 3.273 1.00 8.31 193 ALA B N 1
ATOM 3046 C CA . ALA B 1 193 ? 33.427 48.399 3.566 1.00 8.40 193 ALA B CA 1
ATOM 3047 C C . ALA B 1 193 ? 34.910 48.778 3.490 1.00 9.61 193 ALA B C 1
ATOM 3048 O O . ALA B 1 193 ? 35.706 48.358 4.333 1.00 8.63 193 ALA B O 1
ATOM 3050 N N . LEU B 1 194 ? 35.287 49.544 2.469 1.00 11.93 194 LEU B N 1
ATOM 3051 C CA . LEU B 1 194 ? 36.643 50.115 2.411 1.00 13.25 194 LEU B CA 1
ATOM 3052 C C . LEU B 1 194 ? 36.988 50.871 3.699 1.00 9.21 194 LEU B C 1
ATOM 3053 O O . LEU B 1 194 ? 38.061 50.694 4.270 1.00 8.46 194 LEU B O 1
ATOM 3058 N N . ALA B 1 195 ? 36.102 51.769 4.112 1.00 8.32 195 ALA B N 1
ATOM 3059 C CA . ALA B 1 195 ? 36.356 52.621 5.278 1.00 9.81 195 ALA B CA 1
ATOM 3060 C C . ALA B 1 195 ? 36.520 51.798 6.552 1.00 8.13 195 ALA B C 1
ATOM 3061 O O . ALA B 1 195 ? 37.377 52.084 7.393 1.00 9.14 195 ALA B O 1
ATOM 3063 N N . ILE B 1 196 ? 35.678 50.785 6.702 1.00 5.48 196 ILE B N 1
ATOM 3064 C CA . ILE B 1 196 ? 35.714 49.937 7.875 1.00 5.45 196 ILE B CA 1
ATOM 3065 C C . ILE B 1 196 ? 37.008 49.130 7.925 1.00 6.07 196 ILE B C 1
ATOM 3066 O O . ILE B 1 196 ? 37.715 49.144 8.938 1.00 9.78 196 ILE B O 1
ATOM 3071 N N . LEU B 1 197 ? 37.374 48.516 6.802 1.00 7.84 197 LEU B N 1
ATOM 3072 C CA . LEU B 1 197 ? 38.592 47.714 6.757 1.00 7.62 197 LEU B CA 1
ATOM 3073 C C . LEU B 1 197 ? 39.840 48.575 6.887 1.00 9.66 197 LEU B C 1
ATOM 3074 O O . LEU B 1 197 ? 40.831 48.155 7.487 1.00 8.68 197 LEU B O 1
ATOM 3079 N N . ASP B 1 198 ? 39.780 49.797 6.365 1.00 8.45 198 ASP B N 1
ATOM 3080 C CA . ASP B 1 198 ? 40.865 50.749 6.580 1.00 11.95 198 ASP B CA 1
ATOM 3081 C C . ASP B 1 198 ? 41.074 51.023 8.067 1.00 11.61 198 ASP B C 1
ATOM 3082 O O . ASP B 1 198 ? 42.211 51.172 8.519 1.00 12.61 198 ASP B O 1
ATOM 3087 N N . GLN B 1 199 ? 39.974 51.200 8.802 1.00 11.85 199 GLN B N 1
ATOM 3088 C CA . GLN B 1 199 ? 40.063 51.487 10.242 1.00 12.50 199 GLN B CA 1
ATOM 3089 C C . GLN B 1 199 ? 40.565 50.269 11.022 1.00 11.16 199 GLN B C 1
ATOM 3090 O O . GLN B 1 199 ? 41.379 50.388 11.941 1.00 11.79 199 GLN B O 1
ATOM 3096 N N . LEU B 1 200 ? 40.123 49.093 10.608 1.00 8.35 200 LEU B N 1
ATOM 3097 C CA . LEU B 1 200 ? 40.601 47.843 11.191 1.00 9.33 200 LEU B CA 1
ATOM 3098 C C . LEU B 1 200 ? 42.101 47.640 11.009 1.00 12.71 200 LEU B C 1
ATOM 3099 O O . LEU B 1 200 ? 42.801 47.271 11.958 1.00 11.68 200 LEU B O 1
ATOM 3104 N N . GLU B 1 201 ? 42.593 47.925 9.802 1.00 11.04 201 GLU B N 1
ATOM 3105 C CA . GLU B 1 201 ? 44.012 47.746 9.490 1.00 14.66 201 GLU B CA 1
ATOM 3106 C C . GLU B 1 201 ? 44.893 48.873 10.017 1.00 14.70 201 GLU B C 1
ATOM 3107 O O . GLU B 1 201 ? 46.036 48.636 10.387 1.00 15.23 201 GLU B O 1
ATOM 3113 N N . HIS B 1 202 ? 44.376 50.101 10.008 1.00 18.11 202 HIS B N 1
ATOM 3114 C CA . HIS B 1 202 ? 45.086 51.251 10.590 1.00 21.72 202 HIS B CA 1
ATOM 3115 C C . HIS B 1 202 ? 44.128 52.140 11.378 1.00 19.95 202 HIS B C 1
ATOM 3116 O O . HIS B 1 202 ? 43.558 53.085 10.832 1.00 17.07 202 HIS B O 1
ATOM 3123 N N . PRO B 1 203 ? 43.861 51.782 12.642 1.00 17.54 203 PRO B N 1
ATOM 3124 C CA . PRO B 1 203 ? 42.857 52.567 13.352 1.00 19.84 203 PRO B CA 1
ATOM 3125 C C . PRO B 1 203 ? 43.363 53.994 13.540 1.00 20.53 203 PRO B C 1
ATOM 3126 O O . PRO B 1 203 ? 44.540 54.197 13.851 1.00 24.47 203 PRO B O 1
ATOM 3130 N N . THR B 1 204 ? 42.563 54.964 13.129 1.00 17.68 204 THR B N 1
ATOM 3131 C CA . THR B 1 204 ? 42.888 56.361 13.397 1.00 17.60 204 THR B CA 1
ATOM 3132 C C . THR B 1 204 ? 41.751 57.015 14.174 1.00 17.42 204 THR B C 1
ATOM 3133 O O . THR B 1 204 ? 41.920 58.088 14.762 1.00 18.42 204 THR B O 1
ATOM 3137 N N . ALA B 1 205 ? 40.617 56.323 14.231 1.00 14.04 205 ALA B N 1
ATOM 3138 C CA . ALA B 1 205 ? 39.406 56.876 14.846 1.00 15.36 205 ALA B CA 1
ATOM 3139 C C . ALA B 1 205 ? 38.950 56.124 16.099 1.00 12.83 205 ALA B C 1
ATOM 3140 O O . ALA B 1 205 ? 37.768 56.127 16.425 1.00 9.68 205 ALA B O 1
ATOM 3142 N N . ILE B 1 206 ? 39.884 55.521 16.827 1.00 12.83 206 ILE B N 1
ATOM 3143 C CA . ILE B 1 206 ? 39.536 54.828 18.064 1.00 14.14 206 ILE B CA 1
ATOM 3144 C C . ILE B 1 206 ? 38.904 55.779 19.087 1.00 13.20 206 ILE B C 1
ATOM 3145 O O . ILE B 1 206 ? 39.399 56.894 19.303 1.00 13.59 206 ILE B O 1
ATOM 3150 N N . ARG B 1 207 ? 37.768 55.348 19.644 1.00 11.36 207 ARG B N 1
ATOM 3151 C CA . ARG B 1 207 ? 36.953 56.150 20.556 1.00 11.89 207 ARG B CA 1
ATOM 3152 C C . ARG B 1 207 ? 36.579 57.485 19.911 1.00 13.50 207 ARG B C 1
ATOM 3153 O O . ARG B 1 207 ? 36.452 58.514 20.578 1.00 11.57 207 ARG B O 1
ATOM 3161 N N . ASP B 1 208 ? 36.314 57.435 18.615 1.00 13.15 208 ASP B N 1
ATOM 3162 C CA . ASP B 1 208 ? 35.867 58.604 17.893 1.00 14.62 208 ASP B CA 1
ATOM 3163 C C . ASP B 1 208 ? 34.841 58.185 16.850 1.00 12.61 208 ASP B C 1
ATOM 3164 O O . ASP B 1 208 ? 34.671 56.999 16.564 1.00 12.54 208 ASP B O 1
ATOM 3169 N N . ARG B 1 209 ? 34.171 59.167 16.272 1.00 11.18 209 ARG B N 1
ATOM 3170 C CA . ARG B 1 209 ? 33.214 58.900 15.209 1.00 11.49 209 ARG B CA 1
ATOM 3171 C C . ARG B 1 209 ? 33.645 59.645 13.954 1.00 10.98 209 ARG B C 1
ATOM 3172 O O . ARG B 1 209 ? 33.963 60.835 14.007 1.00 11.10 209 ARG B O 1
ATOM 3180 N N . ILE B 1 210 ? 33.721 58.923 12.840 1.00 9.56 210 ILE B N 1
ATOM 3181 C CA . ILE B 1 210 ? 33.864 59.565 11.546 1.00 9.80 210 ILE B CA 1
ATOM 3182 C C . ILE B 1 210 ? 32.636 59.390 10.639 1.00 9.11 210 ILE B C 1
ATOM 3183 O O . ILE B 1 210 ? 31.785 58.545 10.890 1.00 11.40 210 ILE B O 1
ATOM 3188 N N . VAL B 1 211 ? 32.546 60.212 9.598 1.00 8.65 211 VAL B N 1
ATOM 3189 C CA . VAL B 1 211 ? 31.508 60.068 8.580 1.00 8.49 211 VAL B CA 1
ATOM 3190 C C . VAL B 1 211 ? 32.222 59.898 7.247 1.00 11.64 211 VAL B C 1
ATOM 3191 O O . VAL B 1 211 ? 33.337 60.405 7.060 1.00 10.42 211 VAL B O 1
ATOM 3195 N N . VAL B 1 212 ? 31.613 59.134 6.347 1.00 10.92 212 VAL B N 1
ATOM 3196 C CA . VAL B 1 212 ? 32.210 58.873 5.043 1.00 10.32 212 VAL B CA 1
ATOM 3197 C C . VAL B 1 212 ? 31.192 59.060 3.932 1.00 10.77 212 VAL B C 1
ATOM 3198 O O . VAL B 1 212 ? 30.008 58.786 4.118 1.00 10.30 212 VAL B O 1
ATOM 3202 N N . ARG B 1 213 ? 31.642 59.619 2.809 1.00 9.68 213 ARG B N 1
ATOM 3203 C CA . ARG B 1 213 ? 30.837 59.678 1.603 1.00 9.94 213 ARG B CA 1
ATOM 3204 C C . ARG B 1 213 ? 31.640 59.123 0.413 1.00 10.31 213 ARG B C 1
ATOM 3205 O O . ARG B 1 213 ? 32.867 58.984 0.482 1.00 10.97 213 ARG B O 1
ATOM 3213 N N . ASP B 1 214 ? 30.943 58.779 -0.658 1.00 11.02 214 ASP B N 1
ATOM 3214 C CA . ASP B 1 214 ? 31.603 58.344 -1.889 1.00 12.70 214 ASP B CA 1
ATOM 3215 C C . ASP B 1 214 ? 32.473 59.497 -2.362 1.00 13.87 214 ASP B C 1
ATOM 3216 O O . ASP B 1 214 ? 32.019 60.636 -2.376 1.00 13.72 214 ASP B O 1
ATOM 3221 N N . ALA B 1 215 ? 33.696 59.192 -2.799 1.00 16.93 215 ALA B N 1
ATOM 3222 C CA . ALA B 1 215 ? 34.548 60.190 -3.467 1.00 20.82 215 ALA B CA 1
ATOM 3223 C C . ALA B 1 215 ? 33.977 60.632 -4.814 1.00 23.60 215 ALA B C 1
ATOM 3224 O O . ALA B 1 215 ? 33.200 59.905 -5.439 1.00 20.09 215 ALA B O 1
ATOM 3226 N N . ASP B 1 216 ? 34.401 61.811 -5.267 1.00 26.54 216 ASP B N 1
ATOM 3227 C CA . ASP B 1 216 ? 33.892 62.398 -6.498 1.00 34.41 216 ASP B CA 1
ATOM 3228 C C . ASP B 1 216 ? 34.463 61.638 -7.690 1.00 36.74 216 ASP B C 1
ATOM 3229 O O . ASP B 1 216 ? 35.605 61.175 -7.646 1.00 36.20 216 ASP B O 1
#

Foldseek 3Di:
DEEEECCLDLLNLLLLVLCVVVPHQYEYEAQDVVSCCVRNNPPHHYDNDDLLPDALVNPVVDQEYEYPDADDFPPLVLLVLQSSLVSVQVSQPPHNYEYEYEAEQQQAAVVDDGGVPPDDPCVCVGRCVSNNVNSNVNLVVLLPPRGFYEYEYEANAEAADAADAKDKAFRHHDAAPVRGGYAHSNNSVVVVVCVVPNPGGSGYMYMGHHD/DEEEECCLDLLNLLLLVVCVVVPHQYEYEDQDVVSCCVRNHPPHHYDRDDLLPDALVNPVVDQEYEYPDADDFPPLVLLVLQSSLVSVQVSQPPHNYAYEYEAEQQQAAVVDDGGVPPDDPCVVVGRCVSNNVNSNVNLVVLLPPRGFYEYEYEANEEAADAADAKDKDFRHHDAAPVRGGYAHSNNSVVVVCCVVPNPGGSGYMYMGHHD

Solvent-accessible surface area: 19012 Å² total

Nearest PDB structures (foldseek):
  3h2s-assembly1_B  TM=1.004E+00  e=8.058E-43  Lacticaseibacillus paracasei ATCC 334
  4r01-assembly1_A  TM=8.566E-01  e=2.918E-19  Streptococcus pneumoniae TIGR4
  3dhn-assembly1_A  TM=8.092E-01  e=1.288E-14  Bacteroides thetaiotaomicron
  3vps-assembly1_A  TM=6.590E-01  e=7.691E-07  Streptomyces chartreusis NRRL 3882
  3vps-assembly2_B  TM=6.609E-01  e=4.268E-06  Streptomyces chartreusis NRRL 3882

Sequence (422 aa):
KIAVLGATGRAGSAIVAEARRRGHEVLAVVRDPQKAADRLGATVATLVKEPLVLTEADLDSVDAVVDALSVPWGSGRGYLHLDFATHLVSLLRNSDTLAVFILGSASLAPGADHPILDFPESAASQPWYDGALYQYYEYQFLQNANVNWIGISPSEAFPSGPATSYVAGKDTLLVGEDGQSHITTGNALAILDQLEHPTAIRDRIVVRDADKIAVLGATGRAGSAIVAEARRRGHEVLAVVRDPQKAADRLGATVATLVKEPLVLTEADLDSVDAVVDALSVPWGSGRGYLHLDFATHLVSLLRNSDTLAVFILGSASLAPGADHPILDFPESAASQPWYDGALYQYYEYQFLQNANVNWIGISPSEAFPSGPATSYVAGKDTLLVGEDGQSHITTGNALAILDQLEHPTAIRDRIVVRDAD

B-factor: mean 17.04, std 9.89, range [2.95, 71.0]

CATH classification: 3.40.50.720

Organism: Lacticaseibacillus paracasei (strain ATCC 334 / BCRC 17002 / CCUG 31169 / CIP 107868 / KCTC 3260 / NRRL B-441) (NCBI:txid321967)

Radius of gyration: 23.24 Å; Cα contacts (8 Å, |Δi|>4): 886; chains: 2; bounding box: 42×47×69 Å

Secondary structure (DSSP, 8-state):
-EEEETTTSHHHHHHHHHHHHTTPPEEEEES-HHHHHHHT-TTSEEEE--GGG--HHHHTT-SEEEE-----TTSS-THHHHHHHHHHHHT-TT---EEEEE--GGG-----S---TT--GGGGGSTTHHHHHHHHHHHHHH--TTS-EEEEEE-SB--------EEEESSS----TTS--B--S---HHHHHHHHS---TTSEEEEEE--/-EEEETTTSHHHHHHHHHHHHTT--EEEEES-HHHHHHHT-TTSEEEES-GGG--TGGGTT-SEEEE-----TTSS-THHHHHHHHHHHHH-TT---EEEEE--GGG-----S---TT--GGGGGSTTHHHHHHHHHHHHHH--TTSEEEEEEE-SB--------EEEESSS----TTS--B--S---HHHHHHHHS-S-TTSEEEEEE--